Protein AF-A0A1S2WVA9-F1 (afdb_monomer_lite)

Radius of gyration: 32.92 Å; chains: 1; bounding box: 70×54×106 Å

Sequence (710 aa):
MNKSYPYKTSDAKKFLSTLSLVLGVSDQNIIAAYEDPIYYIMKEAALPLDVDPMKYNLKDPLERRTIAEKLNFGLNEEVGYVLPLNFGRTMWISSKWEFRRGHLFLLAGNSPLGFRLPLDSLIVKPHIEIEKSFETDLFASCPNLGDYITPVEQRAKNINSNTTPHNTYSAFVRTAISTEIRDNKLCVFLPPINDTEVFLDLIASIEVTAKMLNIAVIIEGYEPPQDNRTDRIKVTPDPGVIEVNIQPAHSWKELSDNLLGLYEDARQCRLGTEKFAIDGKHTGTGGGNHVTLGAAKPSDSPLLRRPNLLRSLITFWQHHPGLSYLFSGAFIGPTSQAPRVDEGRLENLYELEIAFSQIPDDDSNVPFWLVDRLFRHMLTDITGNTHRSEFCIDKLYSPDSSSGRLGILELRAFDMPPHSEMALLQMLLVRALVSCFWKKPYKHDLVRWGTSLHDKFLLEHYVREDIKEVVQFLNDQGYEFKLEWFDPFFEFRFPLYGMTTIDNMHCEIRAAIEPWHVLGEESSSQGTARYVDSSVERLQLKIQNFNDERYAVACNGVQIPLSKTNVEGEYVSGVRYKAWQPWSALHPTIGVDTPLTFDIIDKWNNRSIGGFNYFVSHPGGRNYETFPVNSYEAESRRINRYWDFNHSQGGIVENDPVVSATGNTIYSNETKRAIVDKKGSSKQFNYHQMPKNKEYPFTLDLRQRWIKNN

pLDDT: mean 85.95, std 14.49, range [23.38, 98.44]

Secondary structure (DSSP, 8-state):
--------HHHHHHHHHHHHHHTTS-GGG-EEEEE-HHHHHHHHHTS-TT--TT---TTS-HHHHHHHHHHHH-TTS--EEEEE-EE-SSSEE------TTSSEEEPSSSS-GGGG--GGGS-SS-SEEP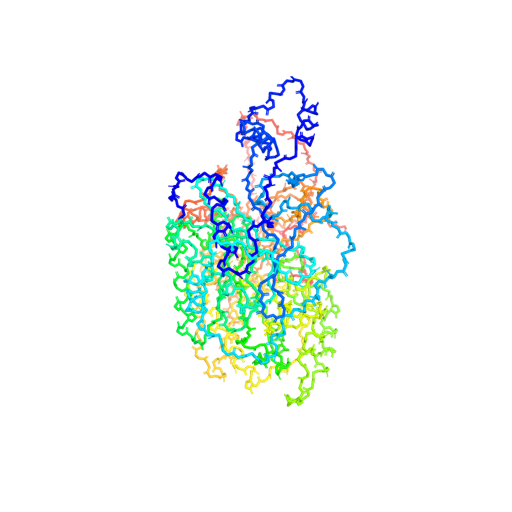PPPPPP-TTS--PPP--SHHHHHHHHHT--SS--S--S--EEP--EEEEEEETTEEEEEEPP---HHHHHHHHHHHHHHHHHHT--EEEEESPPPP-TTS---EEEEETTEEEEEPPP-SSHHHHHHHHHHHHHHHHHTT--SEEE-TTS-EEE-SS--PEEE--SSGGG-HHHH-HHHHHHHHHHHHH-THHHHTT--S--STTSSS--TTTS-TTHHHHHHHHHHTS-S-GGG--THHHHHHHTTTSS-TT--GGGSSEE-TTT--SS-STT----EEE--PPPPSSHHHHHHHHHHHHHHHHHHHHS----PPP--TTHHHHTTTSHHHHHHHHHHHHHHHHHTT----GGGGHHHHHHHS-EEEEEEETTEEEEEEE-----PBPSS---TT-S---B--SEEEEEEEEES--TTTEEEEETTEEP--EE-SSTT-EEEEEEEE----SSSSSTTSPP--SEEEEEEETTTTEEEEEEEE-SS-TT-----S--SSHHHHHHHHHTTEES--PPPSEEEE-----------------------------EEEEB-PPPPSS-TTEEEGGGGGSPP-

Foldseek 3Di:
DPDFAQDDQVVLLVLVCLLCLLQVAFSVQKAFEFADPVVLVVVVVPDDPPDDQLDDDPPDDQLSVQSNVNVVVPRPDGQWMKWQWDQAPDGIDTDHWAAPVRHFHFADDDDDRQVRGPLVRTDPDFPAEGDDDAADQLQDDDDADDDLQVVSVVSSVVRDPDGPPDPVDRYHGSWIWIWGQDNNAIEIADTDDRDQNVVVNSVSSSVVSCVVSVHDYDYHHDDHHDYLNDFDWDWDDDVQDIDIDGGDDPDLVRVLVVLVVVQVVCVVVVHFQWFADLLLAIFGSPPFDKDKAADSGLVRGPCLLAVLLVVLVLQLCLQQVLLLQLFATQAEALPGQAYRLCREDPCLLVLLVVLVVPGDPDSPDGHSCSSCVSCQQSQDGNVSHLSRHQFRCQQQCDPPGSNSNRNMTIRGSGGRDRDSLLVSVNVVLVVLSSVLCSVPRNDDRGDSCALVSVQQSQALVSSLVSVVVSCVVSVVSPHNDDSVSSVSSSCSSWNWLDWDAFPNKIKTKTFTHDHWDFDPDDPDPPDPDTDTAPQKGKMKIKIAQADPVFKFKDKLQETFLWDDDPDPRITMFMEMFGQQADCDHPCNPQHGSPFIWMFIAGPVQQWTRATWTFHSAQPVPDRRPDGDPDSVSSVVSSNSRIGRDDHQGAGEDEDQQPPDCDDDDDDDDDDDDDDDPPDDDRRYRYHYYDDQDPSNNRYDYPSCSPDDDD

Structure (mmCIF, N/CA/C/O backbone):
data_AF-A0A1S2WVA9-F1
#
_entry.id   AF-A0A1S2WVA9-F1
#
loop_
_atom_site.group_PDB
_atom_site.id
_atom_site.type_symbol
_atom_site.label_atom_id
_atom_site.label_alt_id
_atom_site.label_comp_id
_atom_site.label_asym_id
_atom_site.label_entity_id
_atom_site.label_seq_id
_atom_site.pdbx_PDB_ins_code
_atom_site.Cartn_x
_atom_site.Cartn_y
_atom_site.Cartn_z
_atom_site.occupancy
_atom_site.B_iso_or_equiv
_atom_site.auth_seq_id
_atom_site.auth_comp_id
_atom_site.auth_asym_id
_atom_site.auth_atom_id
_atom_site.pdbx_PDB_model_num
ATOM 1 N N . MET A 1 1 ? 26.182 -11.969 -7.844 1.00 56.25 1 MET A N 1
ATOM 2 C CA . MET A 1 1 ? 26.648 -10.585 -8.106 1.00 56.25 1 MET A CA 1
ATOM 3 C C . MET A 1 1 ? 28.023 -10.225 -7.518 1.00 56.25 1 MET A C 1
ATOM 5 O O . MET A 1 1 ? 28.608 -9.266 -8.007 1.00 56.25 1 MET A O 1
ATOM 9 N N . ASN A 1 2 ? 28.582 -10.957 -6.539 1.00 70.56 2 ASN A N 1
ATOM 10 C CA . ASN A 1 2 ? 29.821 -10.547 -5.836 1.00 70.56 2 ASN A CA 1
ATOM 11 C C . ASN A 1 2 ? 31.145 -10.925 -6.530 1.00 70.56 2 ASN A C 1
ATOM 13 O O . ASN A 1 2 ? 32.212 -10.607 -6.017 1.00 70.56 2 ASN A O 1
ATOM 17 N N . LYS A 1 3 ? 31.101 -11.622 -7.672 1.00 81.81 3 LYS A N 1
ATOM 18 C CA . LYS A 1 3 ? 32.307 -11.951 -8.442 1.00 81.81 3 LYS A CA 1
ATOM 19 C C . LYS A 1 3 ? 32.759 -10.723 -9.233 1.00 81.81 3 LYS A C 1
ATOM 21 O O . LYS A 1 3 ? 31.929 -10.068 -9.862 1.00 81.81 3 LYS A O 1
ATOM 26 N N . SER A 1 4 ? 34.054 -10.436 -9.199 1.00 83.44 4 SER A N 1
ATOM 27 C CA . SER A 1 4 ? 34.711 -9.413 -10.012 1.00 83.44 4 SER A CA 1
ATOM 28 C C . SER A 1 4 ? 35.529 -10.072 -11.115 1.00 83.44 4 SER A C 1
ATOM 30 O O . SER A 1 4 ? 36.128 -11.128 -10.893 1.00 83.44 4 SER A O 1
ATOM 32 N N . TYR A 1 5 ? 35.604 -9.425 -12.269 1.00 88.19 5 TYR A N 1
ATOM 33 C CA . TYR A 1 5 ? 36.347 -9.902 -13.426 1.00 88.19 5 TYR A CA 1
ATOM 34 C C . TYR A 1 5 ? 37.341 -8.824 -13.867 1.00 88.19 5 TYR A C 1
ATOM 36 O O . TYR A 1 5 ? 36.978 -7.654 -13.902 1.00 88.19 5 TYR A O 1
ATOM 44 N N . PRO A 1 6 ? 38.588 -9.160 -14.226 1.00 88.62 6 PRO A N 1
ATOM 45 C CA . PRO A 1 6 ? 39.588 -8.174 -14.642 1.00 88.62 6 PRO A CA 1
ATOM 46 C C . PRO A 1 6 ? 39.342 -7.678 -16.083 1.00 88.62 6 PRO A C 1
ATOM 48 O O . PRO A 1 6 ? 40.252 -7.687 -16.910 1.00 88.62 6 PRO A O 1
ATOM 51 N N . TYR A 1 7 ? 38.101 -7.303 -16.400 1.00 92.38 7 TYR A N 1
ATOM 52 C CA . TYR A 1 7 ? 37.699 -6.773 -17.697 1.00 92.38 7 TYR A CA 1
ATOM 53 C C . TYR A 1 7 ? 38.179 -5.334 -17.866 1.00 92.38 7 TYR A C 1
ATOM 55 O O . TYR A 1 7 ? 38.214 -4.555 -16.913 1.00 92.38 7 TYR A O 1
ATOM 63 N N . LYS A 1 8 ? 38.532 -4.981 -19.098 1.00 91.06 8 LYS A N 1
ATOM 64 C CA . LYS A 1 8 ? 38.955 -3.635 -19.497 1.00 91.06 8 LYS A CA 1
ATOM 65 C C . LYS A 1 8 ? 37.944 -3.023 -20.455 1.00 91.06 8 LYS A C 1
ATOM 67 O O . LYS A 1 8 ? 37.158 -3.733 -21.079 1.00 91.06 8 LYS A O 1
ATOM 72 N N . THR A 1 9 ? 38.022 -1.710 -20.655 1.00 90.38 9 THR A N 1
ATOM 73 C CA . THR A 1 9 ? 37.210 -1.000 -21.656 1.00 90.38 9 THR A CA 1
ATOM 74 C C . THR A 1 9 ? 37.319 -1.656 -23.041 1.00 90.38 9 THR A C 1
ATOM 76 O O . THR A 1 9 ? 36.312 -1.852 -23.712 1.00 90.38 9 THR A O 1
ATOM 79 N N . SER A 1 10 ? 38.497 -2.158 -23.428 1.00 92.62 10 SER A N 1
ATOM 80 C CA . SER A 1 10 ? 38.673 -2.920 -24.675 1.00 92.62 10 SER A CA 1
ATOM 81 C C . SER A 1 10 ? 37.777 -4.163 -24.793 1.00 92.62 10 SER A C 1
ATOM 83 O O . SER A 1 10 ? 37.360 -4.507 -25.899 1.00 92.62 10 SER A O 1
ATOM 85 N N . ASP A 1 11 ? 37.463 -4.831 -23.679 1.00 94.38 11 ASP A N 1
ATOM 86 C CA . ASP A 1 11 ? 36.562 -5.988 -23.661 1.00 94.38 11 ASP A CA 1
ATOM 87 C C . ASP A 1 11 ? 35.109 -5.560 -23.881 1.00 94.38 11 ASP A C 1
ATOM 89 O O . ASP A 1 11 ? 34.382 -6.240 -24.603 1.00 94.38 11 ASP A O 1
ATOM 93 N N . ALA A 1 12 ? 34.707 -4.399 -23.347 1.00 94.94 12 ALA A N 1
ATOM 94 C CA . ALA A 1 12 ? 33.401 -3.804 -23.630 1.00 94.94 12 ALA A CA 1
ATOM 95 C C . ALA A 1 12 ? 33.249 -3.488 -25.127 1.00 94.94 12 ALA A C 1
ATOM 97 O O . ALA A 1 12 ? 32.244 -3.861 -25.734 1.00 94.94 12 ALA A O 1
ATOM 98 N N . LYS A 1 13 ? 34.289 -2.915 -25.756 1.00 95.38 13 LYS A N 1
ATOM 99 C CA . LYS A 1 13 ? 34.322 -2.698 -27.213 1.00 95.38 13 LYS A CA 1
ATOM 100 C C . LYS A 1 13 ? 34.151 -4.005 -27.972 1.00 95.38 13 LYS A C 1
ATOM 102 O O . LYS A 1 13 ? 33.298 -4.112 -28.843 1.00 95.38 13 LYS A O 1
ATOM 107 N N . LYS A 1 14 ? 34.965 -5.007 -27.625 1.00 95.12 14 LYS A N 1
ATOM 108 C CA . LYS A 1 14 ? 34.967 -6.318 -28.281 1.00 95.12 14 LYS A CA 1
ATOM 109 C C . LYS A 1 14 ? 33.606 -7.001 -28.165 1.00 95.12 14 LYS A C 1
ATOM 111 O O . LYS A 1 14 ? 33.136 -7.587 -29.142 1.00 95.12 14 LYS A O 1
ATOM 116 N N . PHE A 1 15 ? 32.979 -6.911 -26.994 1.00 96.75 15 PHE A N 1
ATOM 117 C CA . PHE A 1 15 ? 31.639 -7.430 -26.763 1.00 96.75 15 PHE A CA 1
ATOM 118 C C . PHE A 1 15 ? 30.621 -6.742 -27.667 1.00 96.75 15 PHE A C 1
ATOM 120 O O . PHE A 1 15 ? 29.917 -7.423 -28.410 1.00 96.75 15 PHE A O 1
ATOM 127 N N . LEU A 1 16 ? 30.591 -5.408 -27.670 1.00 96.12 16 LEU A N 1
ATOM 128 C CA . LEU A 1 16 ? 29.625 -4.648 -28.456 1.00 96.12 16 LEU A CA 1
ATOM 129 C C . LEU A 1 16 ? 29.828 -4.821 -29.971 1.00 96.12 16 LEU A C 1
ATOM 131 O O . LEU A 1 16 ? 28.850 -4.960 -30.701 1.00 96.12 16 LEU A O 1
ATOM 135 N N . SER A 1 17 ? 31.076 -4.899 -30.442 1.00 94.62 17 SER A N 1
ATOM 136 C CA . SER A 1 17 ? 31.397 -5.229 -31.837 1.00 94.62 17 SER A CA 1
ATOM 137 C C . SER A 1 17 ? 30.894 -6.619 -32.213 1.00 94.62 17 SER A C 1
ATOM 139 O O . SER A 1 17 ? 30.206 -6.768 -33.218 1.00 94.62 17 SER A O 1
ATOM 141 N N . THR A 1 18 ? 31.146 -7.634 -31.384 1.00 94.50 18 THR A N 1
ATOM 142 C CA . THR A 1 18 ? 30.660 -8.998 -31.657 1.00 94.50 18 THR A CA 1
ATOM 143 C C . THR A 1 18 ? 29.130 -9.047 -31.660 1.00 94.50 18 THR A C 1
ATOM 145 O O . THR A 1 18 ? 28.541 -9.616 -32.576 1.00 94.50 18 THR A O 1
ATOM 148 N N . LEU A 1 19 ? 28.484 -8.381 -30.696 1.00 95.56 19 LEU A N 1
ATOM 149 C CA . LEU A 1 19 ? 27.027 -8.279 -30.619 1.00 95.56 19 LEU A CA 1
ATOM 150 C C . LEU A 1 19 ? 26.440 -7.597 -31.861 1.00 95.56 19 LEU A C 1
ATOM 152 O O . LEU A 1 19 ? 25.451 -8.075 -32.407 1.00 95.56 19 LEU A O 1
ATOM 156 N N . SER A 1 20 ? 27.060 -6.516 -32.345 1.00 93.56 20 SER A N 1
ATOM 157 C CA . SER A 1 20 ? 26.597 -5.811 -33.547 1.00 93.56 20 SER A CA 1
ATOM 158 C C . SER A 1 20 ? 26.563 -6.731 -34.774 1.00 93.56 20 SER A C 1
ATOM 160 O O . SER A 1 20 ? 25.569 -6.756 -35.500 1.00 93.56 20 SER A O 1
ATOM 162 N N . LEU A 1 21 ? 27.577 -7.590 -34.926 1.00 91.25 21 LEU A N 1
ATOM 163 C CA . LEU A 1 21 ? 27.642 -8.572 -36.004 1.00 91.25 21 LEU A CA 1
ATOM 164 C C . LEU A 1 21 ? 26.600 -9.693 -35.834 1.00 91.25 21 LEU A C 1
ATOM 166 O O . LEU A 1 21 ? 25.979 -10.087 -36.819 1.00 91.25 21 LEU A O 1
ATOM 170 N N . VAL A 1 22 ? 26.351 -10.167 -34.605 1.00 91.81 22 VAL A N 1
ATOM 171 C CA . VAL A 1 22 ? 25.280 -11.147 -34.296 1.00 91.81 22 VAL A CA 1
ATOM 172 C C . VAL A 1 22 ? 23.889 -10.588 -34.633 1.00 91.81 22 VAL A C 1
ATOM 174 O O . VAL A 1 22 ? 23.025 -11.312 -35.140 1.00 91.81 22 VAL A O 1
ATOM 177 N N . LEU A 1 23 ? 23.673 -9.296 -34.371 1.00 91.44 23 LEU A N 1
ATOM 178 C CA . LEU A 1 23 ? 22.440 -8.570 -34.697 1.00 91.44 23 LEU A CA 1
ATOM 179 C C . LEU A 1 23 ? 22.315 -8.260 -36.201 1.00 91.44 23 LEU A C 1
ATOM 181 O O . LEU A 1 23 ? 21.240 -7.875 -36.657 1.00 91.44 23 LEU A O 1
ATOM 185 N N . GLY A 1 24 ? 23.388 -8.437 -36.980 1.00 88.25 24 GLY A N 1
ATOM 186 C CA . GLY A 1 24 ? 23.424 -8.152 -38.415 1.00 88.25 24 GLY A CA 1
ATOM 187 C C . GLY A 1 24 ? 23.597 -6.669 -38.761 1.00 88.25 24 GLY A C 1
ATOM 188 O O . GLY A 1 24 ? 23.312 -6.274 -39.892 1.00 88.25 24 GLY A O 1
ATOM 189 N N . VAL A 1 25 ? 24.059 -5.843 -37.817 1.00 89.44 25 VAL A N 1
ATOM 190 C CA . VAL A 1 25 ? 24.327 -4.410 -38.018 1.00 89.44 25 VAL A CA 1
ATOM 191 C C . VAL A 1 25 ? 25.833 -4.125 -38.066 1.00 89.44 25 VAL A C 1
ATOM 193 O O . VAL A 1 25 ? 26.654 -4.927 -37.632 1.00 89.44 25 VAL A O 1
ATOM 196 N N . SER A 1 26 ? 26.213 -2.974 -38.624 1.00 87.50 26 SER A N 1
ATOM 197 C CA . SER A 1 26 ? 27.625 -2.604 -38.772 1.00 87.50 26 SER A CA 1
ATOM 198 C C . SER A 1 26 ? 28.251 -2.182 -37.438 1.00 87.50 26 SER A C 1
ATOM 200 O O . SER A 1 26 ? 27.736 -1.282 -36.769 1.00 87.50 26 SER A O 1
ATOM 202 N N . ASP A 1 27 ? 29.406 -2.762 -37.099 1.00 88.31 27 ASP A N 1
ATOM 203 C CA . ASP A 1 27 ? 30.211 -2.368 -35.933 1.00 88.31 27 ASP A CA 1
ATOM 204 C C . ASP A 1 27 ? 30.837 -0.961 -36.077 1.00 88.31 27 ASP A C 1
ATOM 206 O O . ASP A 1 27 ? 31.265 -0.363 -35.090 1.00 88.31 27 ASP A O 1
ATOM 210 N N . GLN A 1 28 ? 30.827 -0.388 -37.290 1.00 88.88 28 GLN A N 1
ATOM 211 C CA . GLN A 1 28 ? 31.364 0.948 -37.577 1.00 88.88 28 GLN A CA 1
ATOM 212 C C . GLN A 1 28 ? 30.517 2.065 -36.959 1.00 88.88 28 GLN A C 1
ATOM 214 O O . GLN A 1 28 ? 30.984 3.196 -36.823 1.00 88.88 28 GLN A O 1
ATOM 219 N N . ASN A 1 29 ? 29.272 1.757 -36.587 1.00 90.31 29 ASN A N 1
ATOM 220 C CA . ASN A 1 29 ? 28.380 2.690 -35.908 1.00 90.31 29 ASN A CA 1
ATOM 221 C C . ASN A 1 29 ? 28.632 2.755 -34.393 1.00 90.31 29 ASN A C 1
ATOM 223 O O . ASN A 1 29 ? 27.939 3.503 -33.705 1.00 90.31 29 ASN A O 1
ATOM 227 N N . ILE A 1 30 ? 29.589 1.983 -33.863 1.00 94.00 30 ILE A N 1
ATOM 228 C CA . ILE A 1 30 ? 29.965 2.032 -32.449 1.00 94.00 30 ILE A CA 1
ATOM 229 C C . ILE A 1 30 ? 30.743 3.317 -32.163 1.00 94.00 30 ILE A C 1
ATOM 231 O O . ILE A 1 30 ? 31.719 3.644 -32.838 1.00 94.00 30 ILE A O 1
ATOM 235 N N . ILE A 1 31 ? 30.334 4.024 -31.114 1.00 94.62 31 ILE A N 1
ATOM 236 C CA . ILE A 1 31 ? 30.896 5.312 -30.711 1.00 94.62 31 ILE A CA 1
ATOM 237 C C . ILE A 1 31 ? 31.452 5.184 -29.296 1.00 94.62 31 ILE A C 1
ATOM 239 O O . ILE A 1 31 ? 30.782 4.664 -28.404 1.00 94.62 31 ILE A O 1
ATOM 243 N N . ALA A 1 32 ? 32.678 5.662 -29.087 1.00 95.31 32 ALA A N 1
ATOM 244 C CA . ALA A 1 32 ? 33.269 5.769 -27.758 1.00 95.31 32 ALA A CA 1
ATOM 245 C C . ALA A 1 32 ? 32.654 6.952 -26.993 1.00 95.31 32 ALA A C 1
ATOM 247 O O . ALA A 1 32 ? 32.511 8.047 -27.546 1.00 95.31 32 ALA A O 1
ATOM 248 N N . ALA A 1 33 ? 32.291 6.720 -25.732 1.00 94.69 33 ALA A N 1
ATOM 249 C CA . ALA A 1 33 ? 31.730 7.724 -24.836 1.00 94.69 33 ALA A CA 1
ATOM 250 C C . ALA A 1 33 ? 32.782 8.221 -23.836 1.00 94.69 33 ALA A C 1
ATOM 252 O O . ALA A 1 33 ? 33.531 7.424 -23.266 1.00 94.69 33 ALA A O 1
ATOM 253 N N . TYR A 1 34 ? 32.779 9.529 -23.585 1.00 92.81 34 TYR A N 1
ATOM 254 C CA . TYR A 1 34 ? 33.714 10.209 -22.689 1.00 92.81 34 TYR A CA 1
ATOM 255 C C . TYR A 1 34 ? 32.957 11.046 -21.656 1.00 92.81 34 TYR A C 1
ATOM 257 O O . TYR A 1 34 ? 31.847 11.517 -21.916 1.00 92.81 34 TYR A O 1
ATOM 265 N N . GLU A 1 35 ? 33.563 11.273 -20.494 1.00 91.31 35 GLU A N 1
ATOM 266 C CA . GLU A 1 35 ? 33.088 12.310 -19.572 1.00 91.31 35 GLU A CA 1
ATOM 267 C C . GLU A 1 35 ? 33.342 13.705 -20.171 1.00 91.31 35 GLU A C 1
ATOM 269 O O . GLU A 1 35 ? 34.315 13.894 -20.897 1.00 91.31 35 GLU A O 1
ATOM 274 N N . ASP A 1 36 ? 32.483 14.695 -19.897 1.00 90.06 36 ASP A N 1
ATOM 275 C CA . ASP A 1 36 ? 32.662 16.046 -20.450 1.00 90.06 36 ASP A CA 1
ATOM 276 C C . ASP A 1 36 ? 33.731 16.849 -19.680 1.00 90.06 36 ASP A C 1
ATOM 278 O O . ASP A 1 36 ? 33.457 17.320 -18.569 1.00 90.06 36 ASP A O 1
ATOM 282 N N . PRO A 1 37 ? 34.927 17.097 -20.255 1.00 85.81 37 PRO A N 1
ATOM 283 C CA . PRO A 1 37 ? 35.993 17.785 -19.540 1.00 85.81 37 PRO A CA 1
ATOM 284 C C . PRO A 1 37 ? 35.633 19.223 -19.161 1.00 85.81 37 PRO A C 1
ATOM 286 O O . PRO A 1 37 ? 36.038 19.696 -18.103 1.00 85.81 37 PRO A O 1
ATOM 289 N N . ILE A 1 38 ? 34.839 19.918 -19.982 1.00 85.75 38 ILE A N 1
ATOM 290 C CA . ILE A 1 38 ? 34.483 21.324 -19.738 1.00 85.75 38 ILE A CA 1
ATOM 291 C C . ILE A 1 38 ? 33.602 21.432 -18.493 1.00 85.75 38 ILE A C 1
ATOM 293 O O . ILE A 1 38 ? 33.834 22.293 -17.645 1.00 85.75 38 ILE A O 1
ATOM 297 N N . TYR A 1 39 ? 32.624 20.533 -18.360 1.00 86.56 39 TYR A N 1
ATOM 298 C CA . TYR A 1 39 ? 31.732 20.499 -17.205 1.00 86.56 39 TYR A CA 1
ATOM 299 C C . TYR A 1 39 ? 32.512 20.295 -15.901 1.00 86.56 39 TYR A C 1
ATOM 301 O O . TYR A 1 39 ? 32.333 21.054 -14.945 1.00 86.56 39 TYR A O 1
ATOM 309 N N . TYR A 1 40 ? 33.400 19.298 -15.870 1.00 84.19 40 TYR A N 1
ATOM 310 C CA . TYR A 1 40 ? 34.158 18.973 -14.663 1.00 84.19 40 TYR A CA 1
ATOM 311 C C . TYR A 1 40 ? 35.188 20.054 -14.309 1.00 84.19 40 TYR A C 1
ATOM 313 O O . TYR A 1 40 ? 35.297 20.385 -13.132 1.00 84.19 40 TYR A O 1
ATOM 321 N N . ILE A 1 41 ? 35.840 20.691 -15.291 1.00 84.25 41 ILE A N 1
ATOM 322 C CA . ILE A 1 41 ? 36.731 21.844 -15.055 1.00 84.25 41 ILE A CA 1
ATOM 323 C C . ILE A 1 41 ? 35.957 23.031 -14.462 1.00 84.25 41 ILE A C 1
ATOM 325 O O . ILE A 1 41 ? 36.412 23.661 -13.509 1.00 84.25 41 ILE A O 1
ATOM 329 N N . MET A 1 42 ? 34.768 23.342 -14.990 1.00 85.38 42 MET A N 1
ATOM 330 C CA . MET A 1 42 ? 33.933 24.421 -14.445 1.00 85.38 42 MET A CA 1
ATOM 331 C C . MET A 1 42 ? 33.474 24.122 -13.013 1.00 85.38 42 MET A C 1
ATOM 333 O O . MET A 1 42 ? 33.426 25.028 -12.182 1.00 85.38 42 MET A O 1
ATOM 337 N N . LYS A 1 43 ? 33.141 22.861 -12.717 1.00 84.75 43 LYS A N 1
ATOM 338 C CA . LYS A 1 43 ? 32.752 22.426 -11.370 1.00 84.75 43 LYS A CA 1
ATOM 339 C C . LYS A 1 43 ? 33.919 22.461 -10.393 1.00 84.75 43 LYS A C 1
ATOM 341 O O . LYS A 1 43 ? 33.725 22.918 -9.274 1.00 84.75 43 LYS A O 1
ATOM 346 N N . GLU A 1 44 ? 35.104 22.037 -10.818 1.00 82.06 44 GLU A N 1
ATOM 347 C CA . GLU A 1 44 ? 36.339 22.146 -10.042 1.00 82.06 44 GLU A CA 1
ATOM 348 C C . GLU A 1 44 ? 36.652 23.607 -9.695 1.00 82.06 44 GLU A C 1
ATOM 350 O O . GLU A 1 44 ? 36.869 23.924 -8.530 1.00 82.06 44 GLU A O 1
ATOM 355 N N . ALA A 1 45 ? 36.579 24.516 -10.672 1.00 83.62 45 ALA A N 1
ATOM 356 C CA . ALA A 1 45 ? 36.829 25.944 -10.460 1.00 83.62 45 ALA A CA 1
ATOM 357 C C . ALA A 1 45 ? 35.805 26.627 -9.533 1.00 83.62 45 ALA A C 1
ATOM 359 O O . ALA A 1 45 ? 36.096 27.675 -8.959 1.00 83.62 45 ALA A O 1
ATOM 360 N N . ALA A 1 46 ? 34.605 26.056 -9.399 1.00 86.25 46 ALA A N 1
ATOM 361 C CA . ALA A 1 46 ? 33.569 26.542 -8.493 1.00 86.25 46 ALA A CA 1
ATOM 362 C C . ALA A 1 46 ? 33.727 26.021 -7.051 1.00 86.25 46 ALA A C 1
ATOM 364 O O . ALA A 1 46 ? 32.969 26.444 -6.174 1.00 86.25 46 ALA A O 1
ATOM 365 N N . LEU A 1 47 ? 34.667 25.100 -6.792 1.00 83.44 47 LEU A N 1
ATOM 366 C CA . LEU A 1 47 ? 34.921 24.601 -5.442 1.00 83.44 47 LEU A CA 1
ATOM 367 C C . LEU A 1 47 ? 35.587 25.683 -4.569 1.00 83.44 47 LEU A C 1
ATOM 369 O O . LEU A 1 47 ? 36.380 26.485 -5.068 1.00 83.44 47 LEU A O 1
ATOM 373 N N . PRO A 1 48 ? 35.290 25.717 -3.256 1.00 85.25 48 PRO A N 1
ATOM 374 C CA . PRO A 1 48 ? 35.989 26.589 -2.317 1.00 85.25 48 PRO A CA 1
ATOM 375 C C . PRO A 1 48 ? 37.507 26.351 -2.310 1.00 85.25 48 PRO A C 1
ATOM 377 O O . PRO A 1 48 ? 37.970 25.230 -2.506 1.00 85.25 48 PRO A O 1
ATOM 380 N N . LEU A 1 49 ? 38.286 27.402 -2.033 1.00 82.56 49 LEU A N 1
ATOM 381 C CA . LEU A 1 49 ? 39.759 27.362 -2.059 1.00 82.56 49 LEU A CA 1
ATOM 382 C C . LEU A 1 49 ? 40.377 26.350 -1.079 1.00 82.56 49 LEU A C 1
ATOM 384 O O . LEU A 1 49 ? 41.504 25.906 -1.281 1.00 82.56 49 LEU A O 1
ATOM 388 N N . ASP A 1 50 ? 39.666 26.010 -0.007 1.00 84.00 50 ASP A N 1
ATOM 389 C CA . ASP A 1 50 ? 40.074 25.065 1.035 1.00 84.00 50 ASP A CA 1
ATOM 390 C C . ASP A 1 50 ? 39.674 23.608 0.735 1.00 84.00 50 ASP A C 1
ATOM 392 O O . ASP A 1 50 ? 39.931 22.712 1.542 1.00 84.00 50 ASP A O 1
ATOM 396 N N . VAL A 1 51 ? 39.077 23.346 -0.432 1.00 79.19 51 VAL A N 1
ATOM 397 C CA . VAL A 1 51 ? 38.562 22.032 -0.824 1.00 79.19 51 VAL A CA 1
ATOM 398 C C . VAL A 1 51 ? 39.408 21.440 -1.956 1.00 79.19 51 VAL A C 1
ATOM 400 O O . VAL A 1 51 ? 39.372 21.911 -3.084 1.00 79.19 51 VAL A O 1
ATOM 403 N N . ASP A 1 52 ? 40.129 20.351 -1.666 1.00 78.12 52 ASP A N 1
ATOM 404 C CA . ASP A 1 52 ? 40.936 19.600 -2.645 1.00 78.12 52 ASP A CA 1
ATOM 405 C C . ASP A 1 52 ? 40.034 18.789 -3.601 1.00 78.12 52 ASP A C 1
ATOM 407 O O . ASP A 1 52 ? 39.440 17.801 -3.154 1.00 78.12 52 ASP A O 1
ATOM 411 N N . PRO A 1 53 ? 39.925 19.139 -4.899 1.00 76.38 53 PRO A N 1
ATOM 412 C CA . PRO A 1 53 ? 38.976 18.531 -5.839 1.00 76.38 53 PRO A CA 1
ATOM 413 C C . PRO A 1 53 ? 39.093 17.009 -5.967 1.00 76.38 53 PRO A C 1
ATOM 415 O O . PRO A 1 53 ? 38.073 16.340 -6.148 1.00 76.38 53 PRO A O 1
ATOM 418 N N . MET A 1 54 ? 40.300 16.462 -5.788 1.00 75.25 54 MET A N 1
ATOM 419 C CA . MET A 1 54 ? 40.618 15.038 -5.952 1.00 75.25 54 MET A CA 1
ATOM 420 C C . MET A 1 54 ? 40.309 14.192 -4.713 1.00 75.25 54 MET A C 1
ATOM 422 O O . MET A 1 54 ? 40.292 12.962 -4.786 1.00 75.25 54 MET A O 1
ATOM 426 N N . LYS A 1 55 ? 40.069 14.823 -3.559 1.00 77.25 55 LYS A N 1
ATOM 427 C CA . LYS A 1 55 ? 39.763 14.121 -2.308 1.00 77.25 55 LYS A CA 1
ATOM 428 C C . LYS A 1 55 ? 38.283 14.196 -1.982 1.00 77.25 55 LYS A C 1
ATOM 430 O O . LYS A 1 55 ? 37.646 15.237 -2.123 1.00 77.25 55 LYS A O 1
ATOM 435 N N . TYR A 1 56 ? 37.767 13.080 -1.481 1.00 77.12 56 TYR A N 1
ATOM 436 C CA . TYR A 1 56 ? 36.428 12.976 -0.926 1.00 77.12 56 TYR A CA 1
ATOM 437 C C . TYR A 1 56 ? 36.415 12.016 0.264 1.00 77.12 56 TYR A C 1
ATOM 439 O O . TYR A 1 56 ? 37.291 11.160 0.413 1.00 77.12 56 TYR A O 1
ATOM 447 N N . ASN A 1 57 ? 35.410 12.154 1.118 1.00 74.88 57 ASN A N 1
ATOM 448 C CA . ASN A 1 57 ? 35.099 11.235 2.202 1.00 74.88 57 ASN A CA 1
ATOM 449 C C . ASN A 1 57 ? 33.674 10.665 2.028 1.00 74.88 57 ASN A C 1
ATOM 451 O O . ASN A 1 57 ? 32.879 11.136 1.217 1.00 74.88 57 ASN A O 1
ATOM 455 N N . LEU A 1 58 ? 33.326 9.643 2.816 1.00 66.25 58 LEU A N 1
ATOM 456 C CA . LEU A 1 58 ? 32.006 8.995 2.747 1.00 66.25 58 LEU A CA 1
ATOM 457 C C . LEU A 1 58 ? 30.833 9.882 3.208 1.00 66.25 58 LEU A C 1
ATOM 459 O O . LEU A 1 58 ? 29.695 9.627 2.820 1.00 66.25 58 LEU A O 1
ATOM 463 N N . LYS A 1 59 ? 31.095 10.896 4.040 1.00 74.38 59 LYS A N 1
ATOM 464 C CA . LYS A 1 59 ? 30.111 11.874 4.532 1.00 74.38 59 LYS A CA 1
ATOM 465 C C . LYS A 1 59 ? 29.838 12.997 3.528 1.00 74.38 59 LYS A C 1
ATOM 467 O O . LYS A 1 59 ? 28.859 13.718 3.701 1.00 74.38 59 LYS A O 1
ATOM 472 N N . ASP A 1 60 ? 30.669 13.147 2.499 1.00 74.94 60 ASP A N 1
ATOM 473 C CA . ASP A 1 60 ? 30.498 14.202 1.510 1.00 74.94 60 ASP A CA 1
ATOM 474 C C . ASP A 1 60 ? 29.229 13.968 0.668 1.00 74.94 60 ASP A C 1
ATOM 476 O O . ASP A 1 60 ? 28.834 12.815 0.415 1.00 74.94 60 ASP A O 1
ATOM 480 N N . PRO A 1 61 ? 28.590 15.049 0.183 1.00 78.69 61 PRO A N 1
ATOM 481 C CA . PRO A 1 61 ? 27.489 14.949 -0.766 1.00 78.69 61 PRO A CA 1
ATOM 482 C C . PRO A 1 61 ? 27.856 14.076 -1.975 1.00 78.69 61 PRO A C 1
ATOM 484 O O . PRO A 1 61 ? 28.998 14.075 -2.433 1.00 78.69 61 PRO A O 1
ATOM 487 N N . LEU A 1 62 ? 26.888 13.337 -2.521 1.00 75.88 62 LEU A N 1
ATOM 488 C CA . LEU A 1 62 ? 27.119 12.399 -3.631 1.00 75.88 62 LEU A CA 1
ATOM 489 C C . LEU A 1 62 ? 27.756 13.073 -4.859 1.00 75.88 62 LEU A C 1
ATOM 491 O O . LEU A 1 62 ? 28.660 12.512 -5.477 1.00 75.88 62 LEU A O 1
ATOM 495 N N . GLU A 1 63 ? 27.329 14.298 -5.174 1.00 74.56 63 GLU A N 1
ATOM 496 C CA . GLU A 1 63 ? 27.897 15.103 -6.262 1.00 74.56 63 GLU A CA 1
ATOM 497 C C . GLU A 1 63 ? 29.398 15.357 -6.045 1.00 74.56 63 GLU A C 1
ATOM 499 O O . GLU A 1 63 ? 30.196 15.210 -6.969 1.00 74.56 63 GLU A O 1
ATOM 504 N N . ARG A 1 64 ? 29.807 15.641 -4.799 1.00 78.44 64 ARG A N 1
ATOM 505 C CA . ARG A 1 64 ? 31.204 15.905 -4.437 1.00 78.44 64 ARG A CA 1
ATOM 506 C C . ARG A 1 64 ? 32.090 14.676 -4.617 1.00 78.44 64 ARG A C 1
ATOM 508 O O . ARG A 1 64 ? 33.207 14.808 -5.119 1.00 78.44 64 ARG A O 1
ATOM 515 N N . ARG A 1 65 ? 31.576 13.503 -4.235 1.00 76.19 65 ARG A N 1
ATOM 516 C CA . ARG A 1 65 ? 32.250 12.211 -4.432 1.00 76.19 65 ARG A CA 1
ATOM 517 C C . ARG A 1 65 ? 32.382 11.879 -5.911 1.00 76.19 65 ARG A C 1
ATOM 519 O O . ARG A 1 65 ? 33.471 11.560 -6.364 1.00 76.19 65 ARG A O 1
ATOM 526 N N . THR A 1 66 ? 31.300 12.067 -6.666 1.00 77.88 66 THR A N 1
ATOM 527 C CA . THR A 1 66 ? 31.270 11.809 -8.112 1.00 77.88 66 THR A CA 1
ATOM 528 C C . THR A 1 66 ? 32.306 12.659 -8.850 1.00 77.88 66 THR A C 1
ATOM 530 O O . THR A 1 66 ? 33.028 12.140 -9.694 1.00 77.88 66 THR A O 1
ATOM 533 N N . ILE A 1 67 ? 32.424 13.953 -8.526 1.00 78.81 67 ILE A N 1
ATOM 534 C CA . ILE A 1 67 ? 33.433 14.836 -9.136 1.00 78.81 67 ILE A CA 1
ATOM 535 C C . ILE A 1 67 ? 34.849 14.330 -8.842 1.00 78.81 67 ILE A C 1
ATOM 537 O O . ILE A 1 67 ? 35.642 14.178 -9.767 1.00 78.81 67 ILE A O 1
ATOM 541 N N . ALA A 1 68 ? 35.153 14.031 -7.576 1.00 74.19 68 ALA A N 1
ATOM 542 C CA . ALA A 1 68 ? 36.481 13.573 -7.178 1.00 74.19 68 ALA A CA 1
ATOM 543 C C . ALA A 1 68 ? 36.856 12.233 -7.832 1.00 74.19 68 ALA A C 1
ATOM 545 O O . ALA A 1 68 ? 37.962 12.087 -8.346 1.00 74.19 68 ALA A O 1
ATOM 546 N N . GLU A 1 69 ? 35.926 11.275 -7.869 1.00 77.19 69 GLU A N 1
ATOM 547 C CA . GLU A 1 69 ? 36.117 9.986 -8.540 1.00 77.19 69 GLU A CA 1
ATOM 548 C C . GLU A 1 69 ? 36.438 10.182 -10.025 1.00 77.19 69 GLU A C 1
ATOM 550 O O . GLU A 1 69 ? 37.448 9.675 -10.512 1.00 77.19 69 GLU A O 1
ATOM 555 N N . LYS A 1 70 ? 35.627 10.966 -10.743 1.00 79.94 70 LYS A N 1
ATOM 556 C CA . LYS A 1 70 ? 35.790 11.176 -12.190 1.00 79.94 70 LYS A CA 1
ATOM 557 C C . LYS A 1 70 ? 37.078 11.924 -12.542 1.00 79.94 70 LYS A C 1
ATOM 559 O O . LYS A 1 70 ? 37.728 11.563 -13.520 1.00 79.94 70 LYS A O 1
ATOM 564 N N . LEU A 1 71 ? 37.483 12.906 -11.736 1.00 77.44 71 LEU A N 1
ATOM 565 C CA . LEU A 1 71 ? 38.759 13.603 -11.921 1.00 77.44 71 LEU A CA 1
ATOM 566 C C . LEU A 1 71 ? 39.966 12.674 -11.692 1.00 77.44 71 LEU A C 1
ATOM 568 O O . LEU A 1 71 ? 40.953 12.778 -12.419 1.00 77.44 71 LEU A O 1
ATOM 572 N N . ASN A 1 72 ? 39.871 11.728 -10.751 1.00 72.44 72 ASN A N 1
ATOM 573 C CA . ASN A 1 72 ? 40.948 10.784 -10.438 1.00 72.44 72 ASN A CA 1
ATOM 574 C C . ASN A 1 72 ? 41.138 9.698 -11.519 1.00 72.44 72 ASN A C 1
ATOM 576 O O . ASN A 1 72 ? 42.260 9.265 -11.769 1.00 72.44 72 ASN A O 1
ATOM 580 N N . PHE A 1 73 ? 40.057 9.270 -12.186 1.00 68.44 73 PHE A N 1
ATOM 581 C CA . PHE A 1 73 ? 40.119 8.307 -13.299 1.00 68.44 73 PHE A CA 1
ATOM 582 C C . PHE A 1 73 ? 40.598 8.923 -14.628 1.00 68.44 73 PHE A C 1
ATOM 584 O O . PHE A 1 73 ? 41.013 8.183 -15.518 1.00 68.44 73 PHE A O 1
ATOM 591 N N . GLY A 1 74 ? 40.597 10.256 -14.746 1.00 72.38 74 GLY A N 1
ATOM 592 C CA . GLY A 1 74 ? 40.993 10.984 -15.951 1.00 72.38 74 GLY A CA 1
ATOM 593 C C . GLY A 1 74 ? 39.839 11.178 -16.944 1.00 72.38 74 GLY A C 1
ATOM 594 O O . GLY A 1 74 ? 39.067 10.270 -17.227 1.00 72.38 74 GLY A O 1
ATOM 595 N N . LEU A 1 75 ? 39.730 12.389 -17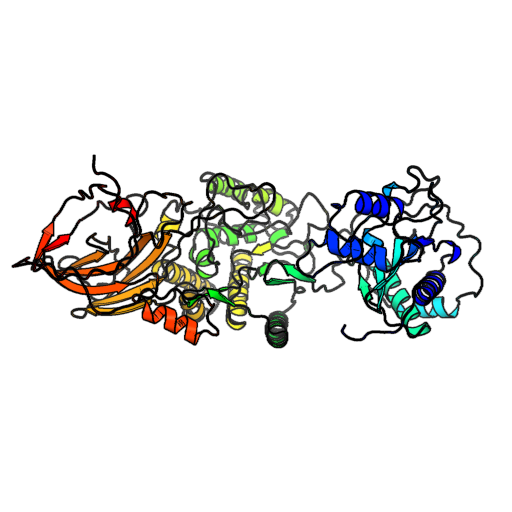.504 1.00 78.88 75 LEU A N 1
ATOM 596 C CA . LEU A 1 75 ? 38.618 12.791 -18.387 1.00 78.88 75 LEU A CA 1
ATOM 597 C C . LEU A 1 75 ? 38.862 12.484 -19.877 1.00 78.88 75 LEU A C 1
ATOM 599 O O . LEU A 1 75 ? 37.992 12.733 -20.705 1.00 78.88 75 LEU A O 1
ATOM 603 N N . ASN A 1 76 ? 40.054 11.986 -20.223 1.00 79.44 76 ASN A N 1
ATOM 604 C CA . ASN A 1 76 ? 40.450 11.665 -21.601 1.00 79.44 76 ASN A CA 1
ATOM 605 C C . ASN A 1 76 ? 40.344 10.162 -21.924 1.00 79.44 76 ASN A C 1
ATOM 607 O O . ASN A 1 76 ? 40.641 9.745 -23.040 1.00 79.44 76 ASN A O 1
ATOM 611 N N . GLU A 1 77 ? 39.951 9.348 -20.945 1.00 85.50 77 GLU A N 1
ATOM 612 C CA . GLU A 1 77 ? 39.791 7.906 -21.109 1.00 85.50 77 GLU A CA 1
ATOM 613 C C . GLU A 1 77 ? 38.372 7.563 -21.576 1.00 85.50 77 GLU A C 1
ATOM 615 O O . GLU A 1 77 ? 37.389 8.222 -21.225 1.00 85.50 77 GLU A O 1
ATOM 620 N N . GLU A 1 78 ? 38.265 6.506 -22.377 1.00 90.38 78 GLU A N 1
ATOM 621 C CA . GLU A 1 78 ? 36.981 5.980 -22.835 1.00 90.38 78 GLU A CA 1
ATOM 622 C C . GLU A 1 78 ? 36.247 5.323 -21.657 1.00 90.38 78 GLU A C 1
ATOM 624 O O . GLU A 1 78 ? 36.746 4.380 -21.038 1.00 90.38 78 GLU A O 1
ATOM 629 N N . VAL A 1 79 ? 35.039 5.801 -21.358 1.00 90.56 79 VAL A N 1
ATOM 630 C CA . VAL A 1 79 ? 34.207 5.264 -20.265 1.00 90.56 79 VAL A CA 1
ATOM 631 C C . VAL A 1 79 ? 33.503 3.980 -20.707 1.00 90.56 79 VAL A C 1
ATOM 633 O O . VAL A 1 79 ? 33.336 3.034 -19.938 1.00 90.56 79 VAL A O 1
ATOM 636 N N . GLY A 1 80 ? 33.096 3.937 -21.973 1.00 94.56 80 GLY A N 1
ATOM 637 C CA . GLY A 1 80 ? 32.371 2.824 -22.562 1.00 94.56 80 GLY A CA 1
ATOM 638 C C . GLY A 1 80 ? 32.032 3.090 -24.022 1.00 94.56 80 GLY A C 1
ATOM 639 O O . GLY A 1 80 ? 32.515 4.050 -24.628 1.00 94.56 80 GLY A O 1
ATOM 640 N N . TYR A 1 81 ? 31.186 2.236 -24.585 1.00 97.12 81 TYR A N 1
ATOM 641 C CA . TYR A 1 81 ? 30.810 2.292 -25.995 1.00 97.12 81 TYR A CA 1
ATOM 642 C C . TYR A 1 81 ? 29.306 2.250 -26.173 1.00 97.12 81 TYR A C 1
ATOM 644 O O . TYR A 1 81 ? 28.586 1.626 -25.394 1.00 97.12 81 TYR A O 1
ATOM 652 N N . VAL A 1 82 ? 28.849 2.905 -27.231 1.00 97.31 82 VAL A N 1
ATOM 653 C CA . VAL A 1 82 ? 27.440 3.073 -27.563 1.00 97.31 82 VAL A CA 1
ATOM 654 C C . VAL A 1 82 ? 27.220 2.635 -28.996 1.00 97.31 82 VAL A C 1
ATOM 656 O O . VAL A 1 82 ? 27.948 3.050 -29.895 1.00 97.31 82 VAL A O 1
ATOM 659 N N . LEU A 1 83 ? 26.204 1.809 -29.208 1.00 96.19 83 LEU A N 1
ATOM 660 C CA . LEU A 1 83 ? 25.732 1.408 -30.523 1.00 96.19 83 LEU A CA 1
ATOM 661 C C . LEU A 1 83 ? 24.291 1.904 -30.671 1.00 96.19 83 LEU A C 1
ATOM 663 O O . LEU A 1 83 ? 23.398 1.372 -30.004 1.00 96.19 83 LEU A O 1
ATOM 667 N N . PRO A 1 84 ? 24.034 2.896 -31.539 1.00 94.56 84 PRO A N 1
ATOM 668 C CA . PRO A 1 84 ? 22.674 3.263 -31.902 1.00 94.56 84 PRO A CA 1
ATOM 669 C C . PRO A 1 84 ? 21.968 2.039 -32.477 1.00 94.56 84 PRO A C 1
ATOM 671 O O . PRO A 1 84 ? 22.439 1.456 -33.457 1.00 94.56 84 PRO A O 1
ATOM 674 N N . LEU A 1 85 ? 20.879 1.621 -31.841 1.00 93.44 85 LEU A N 1
ATOM 675 C CA . LEU A 1 85 ? 20.212 0.358 -32.132 1.00 93.44 85 LEU A CA 1
ATOM 676 C C . LEU A 1 85 ? 18.703 0.508 -31.971 1.00 93.44 85 LEU A C 1
ATOM 678 O O . LEU A 1 85 ? 18.220 1.010 -30.953 1.00 93.44 85 LEU A O 1
ATOM 682 N N . ASN A 1 86 ? 17.970 0.063 -32.986 1.00 91.56 86 ASN A N 1
ATOM 683 C CA . ASN A 1 86 ? 16.521 -0.078 -32.953 1.00 91.56 86 ASN A CA 1
ATOM 684 C C . ASN A 1 86 ? 16.102 -1.245 -33.855 1.00 91.56 86 ASN A C 1
ATOM 686 O O . ASN A 1 86 ? 16.896 -1.725 -34.670 1.00 91.56 86 ASN A O 1
ATOM 690 N N . PHE A 1 87 ? 14.861 -1.691 -33.731 1.00 88.75 87 PHE A N 1
ATOM 691 C CA . PHE A 1 87 ? 14.286 -2.691 -34.613 1.00 88.75 87 PHE A CA 1
ATOM 692 C C . PHE A 1 87 ? 13.492 -1.995 -35.719 1.00 88.75 87 PHE A C 1
ATOM 694 O O . PHE A 1 87 ? 12.613 -1.175 -35.462 1.00 88.75 87 PHE A O 1
ATOM 701 N N . GLY A 1 88 ? 13.862 -2.265 -36.972 1.00 84.81 88 GLY A N 1
ATOM 702 C CA . GLY A 1 88 ? 13.082 -1.853 -38.135 1.00 84.81 88 GLY A CA 1
ATOM 703 C C . GLY A 1 88 ? 11.848 -2.743 -38.300 1.00 84.81 88 GLY A C 1
ATOM 704 O O . GLY A 1 88 ? 11.415 -3.416 -37.376 1.00 84.81 88 GLY A O 1
ATOM 705 N N . ARG A 1 89 ? 11.288 -2.819 -39.511 1.00 80.00 89 ARG A N 1
ATOM 706 C CA . ARG A 1 89 ? 10.093 -3.654 -39.749 1.00 80.00 89 ARG A CA 1
ATOM 707 C C . ARG A 1 89 ? 10.339 -5.157 -39.580 1.00 80.00 89 ARG A C 1
ATOM 709 O O . ARG A 1 89 ? 9.417 -5.885 -39.242 1.00 80.00 89 ARG A O 1
ATOM 716 N N . THR A 1 90 ? 11.551 -5.626 -39.873 1.00 82.94 90 THR A N 1
ATOM 717 C CA . THR A 1 90 ? 11.874 -7.065 -39.893 1.00 82.94 90 THR A CA 1
ATOM 718 C C . THR A 1 90 ? 13.272 -7.398 -39.377 1.00 82.94 90 THR A C 1
ATOM 720 O O . THR A 1 90 ? 13.628 -8.570 -39.315 1.00 82.94 90 THR A O 1
ATOM 723 N N . MET A 1 91 ? 14.105 -6.396 -39.091 1.00 88.00 91 MET A N 1
ATOM 724 C CA . MET A 1 91 ? 15.504 -6.603 -38.718 1.00 88.00 91 MET A CA 1
ATOM 725 C C . MET A 1 91 ? 16.046 -5.441 -37.892 1.00 88.00 91 MET A C 1
ATOM 727 O O . MET A 1 91 ? 15.524 -4.326 -37.956 1.00 88.00 91 MET A O 1
ATOM 731 N N . TRP A 1 92 ? 17.137 -5.694 -37.173 1.00 91.25 92 TRP A N 1
ATOM 732 C CA . TRP A 1 92 ? 17.879 -4.668 -36.454 1.00 91.25 92 TRP A CA 1
ATOM 733 C C . TRP A 1 92 ? 18.477 -3.634 -37.404 1.00 91.25 92 TRP A C 1
ATOM 735 O O . TRP A 1 92 ? 19.022 -3.956 -38.461 1.00 91.25 92 TRP A O 1
ATOM 745 N N . ILE A 1 93 ? 18.391 -2.373 -36.998 1.00 90.44 93 ILE A N 1
ATOM 746 C CA . ILE A 1 93 ? 18.949 -1.232 -37.711 1.00 90.44 93 ILE A CA 1
ATOM 747 C C . ILE A 1 93 ? 19.812 -0.406 -36.767 1.00 90.44 93 ILE A C 1
ATOM 749 O O . ILE A 1 93 ? 19.575 -0.308 -35.564 1.00 90.44 93 ILE A O 1
ATOM 753 N N . SER A 1 94 ? 20.837 0.201 -37.347 1.00 90.38 94 SER A N 1
ATOM 754 C CA . SER A 1 94 ? 21.789 1.054 -36.655 1.00 90.38 94 SER A CA 1
ATOM 755 C C . SER A 1 94 ? 22.149 2.216 -37.569 1.00 90.38 94 SER A C 1
ATOM 757 O O . SER A 1 94 ? 22.174 2.058 -38.791 1.00 90.38 94 SER A O 1
ATOM 759 N N . SER A 1 95 ? 22.447 3.370 -36.980 1.00 88.38 95 SER A N 1
ATOM 760 C CA . SER A 1 95 ? 22.865 4.570 -37.699 1.00 88.38 95 SER A CA 1
ATOM 761 C C . SER A 1 95 ? 24.052 5.217 -37.005 1.00 88.38 95 SER A C 1
ATOM 763 O O . SER A 1 95 ? 24.148 5.172 -35.782 1.00 88.38 95 SER A O 1
ATOM 765 N N . LYS A 1 96 ? 24.910 5.895 -37.760 1.00 87.38 96 LYS A N 1
ATOM 766 C CA . LYS A 1 96 ? 25.997 6.688 -37.190 1.00 87.38 96 LYS A CA 1
ATOM 767 C C . LYS A 1 96 ? 25.445 7.961 -36.537 1.00 87.38 96 LYS A C 1
ATOM 769 O O . LYS A 1 96 ? 24.695 8.700 -37.175 1.00 87.38 96 LYS A O 1
ATOM 774 N N . TRP A 1 97 ? 25.828 8.237 -35.291 1.00 91.75 97 TRP A N 1
ATOM 775 C CA . TRP A 1 97 ? 25.613 9.555 -34.688 1.00 91.75 97 TRP A CA 1
ATOM 776 C C . TRP A 1 97 ? 26.792 10.474 -34.966 1.00 91.75 97 TRP A C 1
ATOM 778 O O . TRP A 1 97 ? 27.951 10.063 -34.917 1.00 91.75 97 TRP A O 1
ATOM 788 N N . GLU A 1 98 ? 26.479 11.737 -35.224 1.00 88.94 98 GLU A N 1
ATOM 789 C CA . GLU A 1 98 ? 27.464 12.786 -35.430 1.00 88.94 98 GLU A CA 1
ATOM 790 C C . GLU A 1 98 ? 27.169 13.932 -34.469 1.00 88.94 98 GLU A C 1
ATOM 792 O O . GLU A 1 98 ? 26.032 14.390 -34.348 1.00 88.94 98 GLU A O 1
ATOM 797 N N . PHE A 1 99 ? 28.207 14.381 -33.771 1.00 89.88 99 PHE A N 1
ATOM 798 C CA . PHE A 1 99 ? 28.116 15.429 -32.764 1.00 89.88 99 PHE A CA 1
ATOM 799 C C . PHE A 1 99 ? 28.899 16.650 -33.218 1.00 89.88 99 PHE A C 1
ATOM 801 O O . PHE A 1 99 ? 29.975 16.535 -33.804 1.00 89.88 99 PHE A O 1
ATOM 808 N N . ARG A 1 100 ? 28.417 17.845 -32.863 1.00 88.44 100 ARG A N 1
ATOM 809 C CA . ARG A 1 100 ? 29.112 19.104 -33.182 1.00 88.44 100 ARG A CA 1
ATOM 810 C C . ARG A 1 100 ? 30.533 19.162 -32.605 1.00 88.44 100 ARG A C 1
ATOM 812 O O . ARG A 1 100 ? 31.406 19.769 -33.211 1.00 88.44 100 ARG A O 1
ATOM 819 N N . ARG A 1 101 ? 30.762 18.532 -31.447 1.00 87.31 101 ARG A N 1
ATOM 820 C CA . ARG A 1 101 ? 32.074 18.442 -30.778 1.00 87.31 101 ARG A CA 1
ATOM 821 C C . ARG A 1 101 ? 32.914 17.238 -31.239 1.00 87.31 101 ARG A C 1
ATOM 823 O O . ARG A 1 101 ? 33.946 16.967 -30.636 1.00 87.31 101 ARG A O 1
ATOM 830 N N . GLY A 1 102 ? 32.470 16.488 -32.250 1.00 87.00 102 GLY A N 1
ATOM 831 C CA . GLY A 1 102 ? 33.152 15.302 -32.784 1.00 87.00 102 GLY A CA 1
ATOM 832 C C . GLY A 1 102 ? 33.022 14.033 -31.930 1.00 87.00 102 GLY A C 1
ATOM 833 O O . GLY A 1 102 ? 32.886 12.951 -32.491 1.00 87.00 102 GLY A O 1
ATOM 834 N N . HIS A 1 103 ? 32.997 14.159 -30.601 1.00 89.56 103 HIS A N 1
ATOM 835 C CA . HIS A 1 103 ? 32.890 13.040 -29.657 1.00 89.56 103 HIS A CA 1
ATOM 836 C C . HIS A 1 103 ? 31.547 13.017 -28.914 1.00 89.56 103 HIS A C 1
ATOM 838 O O . HIS A 1 103 ? 30.877 14.046 -28.774 1.00 89.56 103 HIS A O 1
ATOM 844 N N . LEU A 1 104 ? 31.179 11.834 -28.413 1.00 93.62 104 LEU A N 1
ATOM 845 C CA . LEU A 1 104 ? 30.039 11.622 -27.524 1.00 93.62 104 LEU A CA 1
ATOM 846 C C . LEU A 1 104 ? 30.455 11.935 -26.079 1.00 93.62 104 LEU A C 1
ATOM 848 O O . LEU A 1 104 ? 31.122 11.128 -25.431 1.00 93.62 104 LEU A O 1
ATOM 852 N N . PHE A 1 105 ? 30.053 13.104 -25.584 1.00 93.94 105 PHE A N 1
ATOM 853 C CA . PHE A 1 105 ? 30.256 13.504 -24.191 1.00 93.94 105 PHE A CA 1
ATOM 854 C C . PHE A 1 105 ? 29.005 13.207 -23.364 1.00 93.94 105 PHE A C 1
ATOM 856 O O . PHE A 1 105 ? 27.908 13.630 -23.728 1.00 93.94 105 PHE A O 1
ATOM 863 N N . LEU A 1 106 ? 29.167 12.468 -22.269 1.00 93.25 106 LEU A N 1
ATOM 864 C CA . LEU A 1 106 ? 28.075 12.084 -21.380 1.00 93.25 106 LEU A CA 1
ATOM 865 C C . LEU A 1 106 ? 27.574 13.275 -20.559 1.00 93.25 106 LEU A C 1
ATOM 867 O O . LEU A 1 106 ? 28.333 14.172 -20.189 1.00 93.25 106 LEU A O 1
ATOM 871 N N . LEU A 1 107 ? 26.285 13.242 -20.225 1.00 93.00 107 LEU A N 1
ATOM 872 C CA . LEU A 1 107 ? 25.717 14.101 -19.197 1.00 93.00 107 LEU A CA 1
ATOM 873 C C . LEU A 1 107 ? 26.358 13.775 -17.841 1.00 93.00 107 LEU A C 1
ATOM 875 O O . LEU A 1 107 ? 26.712 12.629 -17.543 1.00 93.00 107 LEU A O 1
ATOM 879 N N . ALA A 1 108 ? 26.506 14.799 -17.008 1.00 87.31 108 ALA A N 1
ATOM 880 C CA . ALA A 1 108 ? 27.129 14.655 -15.704 1.00 87.31 108 ALA A CA 1
ATOM 881 C C . ALA A 1 108 ? 26.310 13.755 -14.769 1.00 87.31 108 ALA A C 1
ATOM 883 O O . ALA A 1 108 ? 25.082 13.830 -14.730 1.00 87.31 108 ALA A O 1
ATOM 884 N N . GLY A 1 109 ? 26.999 12.936 -13.975 1.00 86.25 109 GLY A N 1
ATOM 885 C CA . GLY A 1 109 ? 26.377 12.098 -12.952 1.00 86.25 109 GLY A CA 1
ATOM 886 C C . GLY A 1 109 ? 27.102 10.774 -12.752 1.00 86.25 109 GLY A C 1
ATOM 887 O O . GLY A 1 109 ? 28.136 10.509 -13.362 1.00 86.25 109 GLY A O 1
ATOM 888 N N . ASN A 1 110 ? 26.539 9.938 -11.885 1.00 85.50 110 ASN A N 1
ATOM 889 C CA . ASN A 1 110 ? 27.038 8.597 -11.575 1.00 85.50 110 ASN A CA 1
ATOM 890 C C . ASN A 1 110 ? 26.080 7.475 -12.023 1.00 85.50 110 ASN A C 1
ATOM 892 O O . ASN A 1 110 ? 26.323 6.309 -11.721 1.00 85.50 110 ASN A O 1
ATOM 896 N N . SER A 1 111 ? 24.997 7.811 -12.729 1.00 91.12 111 SER A N 1
ATOM 897 C CA . SER A 1 111 ? 24.090 6.832 -13.332 1.00 91.12 111 SER A CA 1
ATOM 898 C C . SER A 1 111 ? 24.785 6.018 -14.437 1.00 91.12 111 SER A C 1
ATOM 900 O O . SER A 1 111 ? 25.762 6.500 -15.026 1.00 91.12 111 SER A O 1
ATOM 902 N N . PRO A 1 112 ? 24.264 4.821 -14.769 1.00 93.62 112 PRO A N 1
ATOM 903 C CA . PRO A 1 112 ? 24.718 4.043 -15.918 1.00 93.62 112 PRO A CA 1
ATOM 904 C C . PRO A 1 112 ? 24.840 4.860 -17.207 1.00 93.62 112 PRO A C 1
ATOM 906 O O . PRO A 1 112 ? 24.027 5.758 -17.451 1.00 93.62 112 PRO A O 1
ATOM 909 N N . LEU A 1 113 ? 25.821 4.518 -18.050 1.00 94.00 113 LEU A N 1
ATOM 910 C CA . LEU A 1 113 ? 26.134 5.224 -19.304 1.00 94.00 113 LEU A CA 1
ATOM 911 C C . LEU A 1 113 ? 24.888 5.546 -20.144 1.00 94.00 113 LEU A C 1
ATOM 913 O O . LEU A 1 113 ? 24.710 6.689 -20.563 1.00 94.00 113 LEU A O 1
ATOM 917 N N . GLY A 1 114 ? 23.998 4.570 -20.338 1.00 92.81 114 GLY A N 1
ATOM 918 C CA . GLY A 1 114 ? 22.811 4.722 -21.182 1.00 92.81 114 GLY A CA 1
ATOM 919 C C . GLY A 1 114 ? 21.806 5.784 -20.713 1.00 92.81 114 GLY A C 1
ATOM 920 O O . GLY A 1 114 ? 21.138 6.388 -21.550 1.00 92.81 114 GLY A O 1
ATOM 921 N N . PHE A 1 115 ? 21.738 6.096 -19.412 1.00 93.81 115 PHE A N 1
ATOM 922 C CA . PHE A 1 115 ? 20.912 7.203 -18.897 1.00 93.81 115 PHE A CA 1
ATOM 923 C C . PHE A 1 115 ? 21.572 8.578 -19.056 1.00 93.81 115 PHE A C 1
ATOM 925 O O . PHE A 1 115 ? 20.911 9.600 -18.894 1.00 93.81 115 PHE A O 1
ATOM 932 N N . ARG A 1 116 ? 22.869 8.619 -19.371 1.00 94.69 116 ARG A N 1
ATOM 933 C CA . ARG A 1 116 ? 23.661 9.850 -19.498 1.00 94.69 116 ARG A CA 1
ATOM 934 C C . ARG A 1 116 ? 23.925 10.234 -20.956 1.00 94.69 116 ARG A C 1
ATOM 936 O O . ARG A 1 116 ? 24.777 11.077 -21.223 1.00 94.69 116 ARG A O 1
ATOM 943 N N . LEU A 1 117 ? 23.217 9.632 -21.912 1.00 94.69 117 LEU A N 1
ATOM 944 C CA . LEU A 1 117 ? 23.373 9.947 -23.332 1.00 94.69 117 LEU A CA 1
ATOM 945 C C . LEU A 1 117 ? 22.788 11.340 -23.658 1.00 94.69 117 LEU A C 1
ATOM 947 O O . LEU A 1 117 ? 21.634 11.606 -23.321 1.00 94.69 117 LEU A O 1
ATOM 951 N N . PRO A 1 118 ? 23.525 12.225 -24.357 1.00 93.19 118 PRO A N 1
ATOM 952 C CA . PRO A 1 118 ? 23.067 13.562 -24.735 1.00 93.19 118 PRO A CA 1
ATOM 953 C C . PRO A 1 118 ? 22.135 13.512 -25.961 1.00 93.19 118 PRO A C 1
ATOM 955 O O . PRO A 1 118 ? 22.468 14.024 -27.033 1.00 93.19 118 PRO A O 1
ATOM 958 N N . LEU A 1 119 ? 20.965 12.878 -25.829 1.00 91.50 119 LEU A N 1
ATOM 959 C CA . LEU A 1 119 ? 20.040 12.649 -26.951 1.00 91.50 119 LEU A CA 1
ATOM 960 C C . LEU A 1 119 ? 19.557 13.953 -27.617 1.00 91.50 119 LEU A C 1
ATOM 962 O O . LEU A 1 119 ? 19.347 13.974 -28.829 1.00 91.50 119 LEU A O 1
ATOM 966 N N . ASP A 1 120 ? 19.483 15.059 -26.871 1.00 90.31 120 ASP A N 1
ATOM 967 C CA . ASP A 1 120 ? 19.127 16.391 -27.394 1.00 90.31 120 ASP A CA 1
ATOM 968 C C . ASP A 1 120 ? 20.185 16.987 -28.335 1.00 90.31 120 ASP A C 1
ATOM 970 O O . ASP A 1 120 ? 19.904 17.911 -29.099 1.00 90.31 120 ASP A O 1
ATOM 974 N N . SER A 1 121 ? 21.415 16.464 -28.299 1.00 89.12 121 SER A N 1
ATOM 975 C CA . SER A 1 121 ? 22.500 16.883 -29.197 1.00 89.12 121 SER A CA 1
ATOM 976 C C . SER A 1 121 ? 22.475 16.164 -30.548 1.00 89.12 121 SER A C 1
ATOM 978 O O . SER A 1 121 ? 23.294 16.475 -31.416 1.00 89.12 121 SER A O 1
ATOM 980 N N . LEU A 1 122 ? 21.569 15.198 -30.731 1.00 90.94 122 LEU A N 1
ATOM 981 C CA . LEU A 1 122 ? 21.398 14.471 -31.984 1.00 90.94 122 LEU A CA 1
ATOM 982 C C . LEU A 1 122 ? 20.706 15.333 -33.050 1.00 90.94 122 LEU A C 1
ATOM 984 O O . LEU A 1 122 ? 20.087 16.360 -32.771 1.00 90.94 122 LEU A O 1
ATOM 988 N N . ILE A 1 123 ? 20.784 14.890 -34.307 1.00 87.38 123 ILE A N 1
ATOM 989 C CA . ILE A 1 123 ? 20.120 15.560 -35.429 1.00 87.38 123 ILE A CA 1
ATOM 990 C C . ILE A 1 123 ? 18.612 15.652 -35.156 1.00 87.38 123 ILE A C 1
ATOM 992 O O . ILE A 1 123 ? 17.932 14.646 -34.941 1.00 87.38 123 ILE A O 1
ATOM 996 N N . VAL A 1 124 ? 18.073 16.872 -35.193 1.00 84.75 124 VAL A N 1
ATOM 997 C CA . VAL A 1 124 ? 16.653 17.123 -34.901 1.00 84.75 124 VAL A CA 1
ATOM 998 C C . VAL A 1 124 ? 15.757 16.583 -36.018 1.00 84.75 124 VAL A C 1
ATOM 1000 O O . VAL A 1 124 ? 14.784 15.892 -35.735 1.00 84.75 124 VAL A O 1
ATOM 1003 N N . LYS A 1 125 ? 16.102 16.850 -37.284 1.00 84.06 125 LYS A N 1
ATOM 1004 C CA . LYS A 1 125 ? 15.323 16.456 -38.470 1.00 84.06 125 LYS A CA 1
ATOM 1005 C C . LYS A 1 125 ? 16.156 15.557 -39.392 1.00 84.06 125 LYS A C 1
ATOM 1007 O O . LYS A 1 125 ? 16.809 16.078 -40.297 1.00 84.06 125 LYS A O 1
ATOM 1012 N N . PRO A 1 126 ? 16.204 14.239 -39.145 1.00 83.38 126 PRO A N 1
ATOM 1013 C CA . PRO A 1 126 ? 16.888 13.313 -40.037 1.00 83.38 126 PRO A CA 1
ATOM 1014 C C . PRO A 1 126 ? 16.150 13.181 -41.376 1.00 83.38 126 PRO A C 1
ATOM 1016 O O . PRO A 1 126 ? 14.962 13.478 -41.473 1.00 83.38 126 PRO A O 1
ATOM 1019 N N . HIS A 1 127 ? 16.849 12.710 -42.412 1.00 79.56 127 HIS A N 1
ATOM 1020 C CA . HIS A 1 127 ? 16.244 12.487 -43.731 1.00 79.56 127 HIS A CA 1
ATOM 1021 C C . HIS A 1 127 ? 15.146 11.421 -43.705 1.00 79.56 127 HIS A C 1
ATOM 1023 O O . HIS A 1 127 ? 14.132 11.578 -44.381 1.00 79.56 127 HIS A O 1
ATOM 1029 N N . ILE A 1 128 ? 15.351 10.352 -42.930 1.00 82.31 128 ILE A N 1
ATOM 1030 C CA . ILE A 1 128 ? 14.372 9.291 -42.695 1.00 82.31 128 ILE A CA 1
ATOM 1031 C C . ILE A 1 128 ? 14.322 9.035 -41.194 1.00 82.31 128 ILE A C 1
ATOM 1033 O O . ILE A 1 128 ? 15.340 8.743 -40.564 1.00 82.31 128 ILE A O 1
ATOM 1037 N N . GLU A 1 129 ? 13.132 9.172 -40.625 1.00 80.00 129 GLU A N 1
ATOM 1038 C CA . GLU A 1 129 ? 12.853 8.881 -39.223 1.00 80.00 129 GLU A CA 1
ATOM 1039 C C . GLU A 1 129 ? 12.146 7.529 -39.116 1.00 80.00 129 GLU A C 1
ATOM 1041 O O . GLU A 1 129 ? 11.401 7.128 -40.012 1.00 80.00 129 GLU A O 1
ATOM 1046 N N . ILE A 1 130 ? 12.416 6.806 -38.034 1.00 79.69 130 ILE A N 1
ATOM 1047 C CA . ILE A 1 130 ? 11.744 5.539 -37.751 1.00 79.69 130 ILE A CA 1
ATOM 1048 C C . ILE A 1 130 ? 10.309 5.853 -37.324 1.00 79.69 130 ILE A C 1
ATOM 1050 O O . ILE A 1 130 ? 10.081 6.758 -36.519 1.00 79.69 130 ILE A O 1
ATOM 1054 N N . GLU A 1 131 ? 9.345 5.111 -37.868 1.00 72.38 131 GLU A N 1
ATOM 1055 C CA . GLU A 1 131 ? 7.949 5.199 -37.438 1.00 72.38 131 GLU A CA 1
ATOM 1056 C C . GLU A 1 131 ? 7.867 4.919 -35.931 1.00 72.38 131 GLU A C 1
ATOM 1058 O O . GLU A 1 131 ? 8.431 3.945 -35.435 1.00 72.38 131 GLU A O 1
ATOM 1063 N N . LYS A 1 132 ? 7.175 5.787 -35.186 1.00 69.06 132 LYS A N 1
ATOM 1064 C CA . LYS A 1 132 ? 6.925 5.534 -33.766 1.00 69.06 132 LYS A CA 1
ATOM 1065 C C . LYS A 1 132 ? 6.014 4.315 -33.652 1.00 69.06 132 LYS A C 1
ATOM 1067 O O . LYS A 1 132 ? 4.901 4.338 -34.172 1.00 69.06 132 LYS A O 1
ATOM 1072 N N . SER A 1 133 ? 6.481 3.275 -32.971 1.00 69.25 133 SER A N 1
ATOM 1073 C CA . SER A 1 133 ? 5.627 2.164 -32.564 1.00 69.25 133 SER A CA 1
ATOM 1074 C C . SER A 1 133 ? 4.643 2.641 -31.495 1.00 69.25 133 SER A C 1
ATOM 1076 O O . SER A 1 133 ? 4.965 3.513 -30.683 1.00 69.25 133 SER A O 1
ATOM 1078 N N . PHE A 1 134 ? 3.448 2.063 -31.492 1.00 70.12 134 PHE A N 1
ATOM 1079 C CA . PHE A 1 134 ? 2.474 2.266 -30.425 1.00 70.12 134 PHE A CA 1
ATOM 1080 C C . PHE A 1 134 ? 2.774 1.327 -29.255 1.00 70.12 134 PHE A C 1
ATOM 1082 O O . PHE A 1 134 ? 3.472 0.330 -29.425 1.00 70.12 134 PHE A O 1
ATOM 1089 N N . GLU A 1 135 ? 2.256 1.651 -28.071 1.00 71.75 135 GLU A N 1
ATOM 1090 C CA . GLU A 1 135 ? 2.269 0.707 -26.952 1.00 71.75 135 GLU A CA 1
ATOM 1091 C C . GLU A 1 135 ? 1.491 -0.559 -27.323 1.00 71.75 135 GLU A C 1
ATOM 1093 O O . GLU A 1 135 ? 0.444 -0.486 -27.976 1.00 71.75 135 GLU A O 1
ATOM 1098 N N . THR A 1 136 ? 1.988 -1.707 -26.869 1.00 75.88 136 THR A N 1
ATOM 1099 C CA . THR A 1 136 ? 1.331 -3.003 -27.040 1.00 75.88 136 THR A CA 1
ATOM 1100 C C . THR A 1 136 ? -0.068 -2.976 -26.431 1.00 75.88 136 THR A C 1
ATOM 1102 O O . THR A 1 136 ? -0.253 -2.632 -25.262 1.00 75.88 136 THR A O 1
ATOM 1105 N N . ASP A 1 137 ? -1.069 -3.352 -27.226 1.00 81.88 137 ASP A N 1
ATOM 1106 C CA . ASP A 1 137 ? -2.438 -3.503 -26.746 1.00 81.88 137 ASP A CA 1
ATOM 1107 C C . ASP A 1 137 ? -2.603 -4.859 -26.049 1.00 81.88 137 ASP A C 1
ATOM 1109 O O . ASP A 1 137 ? -2.588 -5.912 -26.686 1.00 81.88 137 ASP A O 1
ATOM 1113 N N . LEU A 1 138 ? -2.800 -4.835 -24.731 1.00 84.12 138 LEU A N 1
ATOM 1114 C CA . LEU A 1 138 ? -2.969 -6.037 -23.911 1.00 84.12 138 LEU A CA 1
ATOM 1115 C C . LEU A 1 138 ? -4.302 -6.767 -24.155 1.00 84.12 138 LEU A C 1
ATOM 1117 O O . LEU A 1 138 ? -4.480 -7.885 -23.663 1.00 84.12 138 LEU A O 1
ATOM 1121 N N . PHE A 1 139 ? -5.230 -6.161 -24.904 1.00 84.31 139 PHE A N 1
ATOM 1122 C CA . PHE A 1 139 ? -6.468 -6.798 -25.362 1.00 84.31 139 PHE A CA 1
ATOM 1123 C C . PHE A 1 139 ? -6.305 -7.504 -26.715 1.00 84.31 139 PHE A C 1
ATOM 1125 O O . PHE A 1 139 ? -7.174 -8.293 -27.096 1.00 84.31 139 PHE A O 1
ATOM 1132 N N . ALA A 1 140 ? -5.211 -7.252 -27.439 1.00 83.62 140 ALA A N 1
ATOM 1133 C CA . ALA A 1 140 ? -4.953 -7.884 -28.724 1.00 83.62 140 ALA A CA 1
ATOM 1134 C C . ALA A 1 140 ? -4.546 -9.359 -28.562 1.00 83.62 140 ALA A C 1
ATOM 1136 O O . ALA A 1 140 ? -3.951 -9.782 -27.570 1.00 83.62 140 ALA A O 1
ATOM 1137 N N . SER A 1 141 ? -4.868 -10.170 -29.571 1.00 80.44 141 SER A N 1
ATOM 1138 C CA . SER A 1 141 ? -4.417 -11.561 -29.638 1.00 80.44 141 SER A CA 1
ATOM 1139 C C . SER A 1 141 ? -3.027 -11.626 -30.264 1.00 80.44 141 SER A C 1
ATOM 1141 O O . SER A 1 141 ? -2.872 -11.290 -31.437 1.00 80.44 141 SER A O 1
ATOM 1143 N N . CYS A 1 142 ? -2.049 -12.141 -29.521 1.00 81.50 142 CYS A N 1
ATOM 1144 C CA . CYS A 1 142 ? -0.686 -12.375 -30.005 1.00 81.50 142 CYS A CA 1
ATOM 1145 C C . CYS A 1 142 ? -0.400 -13.882 -30.152 1.00 81.50 142 CYS A C 1
ATOM 1147 O O . CYS A 1 142 ? -0.943 -14.684 -29.385 1.00 81.50 142 CYS A O 1
ATOM 1149 N N . PRO A 1 143 ? 0.444 -14.299 -31.116 1.00 85.75 143 PRO A N 1
ATOM 1150 C CA . PRO A 1 143 ? 0.903 -15.683 -31.209 1.00 85.75 143 PRO A CA 1
ATOM 1151 C C . PRO A 1 143 ? 1.746 -16.066 -29.982 1.00 85.75 143 PRO A C 1
ATOM 1153 O O . PRO A 1 143 ? 2.305 -15.205 -29.306 1.00 85.75 143 PRO A O 1
ATOM 1156 N N . ASN A 1 144 ? 1.866 -17.361 -29.687 1.00 88.19 144 ASN A N 1
ATOM 1157 C CA . ASN A 1 144 ? 2.738 -17.818 -28.603 1.00 88.19 144 ASN A CA 1
ATOM 1158 C C . ASN A 1 144 ? 4.205 -17.473 -28.892 1.00 88.19 144 ASN A C 1
ATOM 1160 O O . ASN A 1 144 ? 4.643 -17.503 -30.043 1.00 88.19 144 ASN A O 1
ATOM 1164 N N . LEU A 1 145 ? 4.962 -17.184 -27.832 1.00 91.12 145 LEU A N 1
ATOM 1165 C CA . LEU A 1 145 ? 6.404 -16.975 -27.925 1.00 91.12 145 LEU A CA 1
ATOM 1166 C C . LEU A 1 145 ? 7.097 -18.286 -28.329 1.00 91.12 145 LEU A C 1
ATOM 1168 O O . LEU A 1 145 ? 6.756 -19.358 -27.826 1.00 91.12 145 LEU A O 1
ATOM 1172 N N . GLY A 1 146 ? 8.035 -18.192 -29.272 1.00 89.69 146 GLY A N 1
ATOM 1173 C CA . GLY A 1 146 ? 8.802 -19.325 -29.790 1.00 89.69 146 GLY A CA 1
ATOM 1174 C C . GLY A 1 146 ? 10.215 -19.418 -29.215 1.00 89.69 146 GLY A C 1
ATOM 1175 O O . GLY A 1 146 ? 10.543 -18.802 -28.204 1.00 89.69 146 GLY A O 1
ATOM 1176 N N . ASP A 1 147 ? 11.064 -20.186 -29.896 1.00 91.50 147 ASP A N 1
ATOM 1177 C CA . ASP A 1 147 ? 12.496 -20.262 -29.605 1.00 91.50 147 ASP A CA 1
ATOM 1178 C C . ASP A 1 147 ? 13.254 -19.131 -30.318 1.00 91.50 147 ASP A C 1
ATOM 1180 O O . ASP A 1 147 ? 13.295 -19.076 -31.549 1.00 91.50 147 ASP A O 1
ATOM 1184 N N . TYR A 1 148 ? 13.872 -18.249 -29.530 1.00 92.12 148 TYR A N 1
ATOM 1185 C CA . TYR A 1 148 ? 14.699 -17.139 -30.014 1.00 92.12 148 TYR A CA 1
ATOM 1186 C C . TYR A 1 148 ? 16.196 -17.467 -30.013 1.00 92.12 148 TYR A C 1
ATOM 1188 O O . TYR A 1 148 ? 16.963 -16.807 -30.710 1.00 92.12 148 TYR A O 1
ATOM 1196 N N . ILE A 1 149 ? 16.635 -18.502 -29.292 1.00 92.88 149 ILE A N 1
ATOM 1197 C CA . ILE A 1 149 ? 18.057 -18.840 -29.159 1.00 92.88 149 ILE A CA 1
ATOM 1198 C C . ILE A 1 149 ? 18.556 -19.516 -30.436 1.00 92.88 149 ILE A C 1
ATOM 1200 O O . ILE A 1 149 ? 19.565 -19.090 -30.997 1.00 92.88 149 ILE A O 1
ATOM 1204 N N . THR A 1 150 ? 17.845 -20.527 -30.947 1.00 92.50 150 THR A N 1
ATOM 1205 C CA . THR A 1 150 ? 18.288 -21.262 -32.148 1.00 92.50 150 THR A CA 1
ATOM 1206 C C . THR A 1 150 ? 18.452 -20.360 -33.382 1.00 92.50 150 THR A C 1
ATOM 1208 O O . THR A 1 150 ? 19.491 -20.462 -34.047 1.00 92.50 150 THR A O 1
ATOM 1211 N N . PRO A 1 151 ? 17.505 -19.453 -33.713 1.00 91.62 151 PRO A N 1
ATOM 1212 C CA . PRO A 1 151 ? 17.688 -18.506 -34.814 1.00 91.62 151 PRO A CA 1
ATOM 1213 C C . PRO A 1 151 ? 18.917 -17.610 -34.625 1.00 91.62 151 PRO A C 1
ATOM 1215 O O . PRO A 1 151 ? 19.688 -17.415 -35.567 1.00 91.62 151 PRO A O 1
ATOM 1218 N N . VAL A 1 152 ? 19.148 -17.107 -33.409 1.00 91.94 152 VAL A N 1
ATOM 1219 C CA . VAL A 1 152 ? 20.312 -16.272 -33.082 1.00 91.94 152 VAL A CA 1
ATOM 1220 C C . VAL A 1 152 ? 21.613 -17.062 -33.217 1.00 91.94 152 VAL A C 1
ATOM 1222 O O . VAL A 1 152 ? 22.566 -16.560 -33.809 1.00 91.94 152 VAL A O 1
ATOM 1225 N N . GLU A 1 153 ? 21.674 -18.309 -32.745 1.00 92.44 153 GLU A N 1
ATOM 1226 C CA . GLU A 1 153 ? 22.855 -19.165 -32.908 1.00 92.44 153 GLU A CA 1
ATOM 1227 C C . GLU A 1 153 ? 23.169 -19.434 -34.389 1.00 92.44 153 GLU A C 1
ATOM 1229 O O . GLU A 1 153 ? 24.337 -19.497 -34.779 1.00 92.44 153 GLU A O 1
ATOM 1234 N N . GLN A 1 154 ? 22.146 -19.570 -35.239 1.00 89.81 154 GLN A N 1
ATOM 1235 C CA . GLN A 1 154 ? 22.330 -19.685 -36.689 1.00 89.81 154 GLN A CA 1
ATOM 1236 C C . GLN A 1 154 ? 22.866 -18.386 -37.301 1.00 89.81 154 GLN A C 1
ATOM 1238 O O . GLN A 1 154 ? 23.792 -18.447 -38.114 1.00 89.81 154 GLN A O 1
ATOM 1243 N N . ARG A 1 155 ? 22.349 -17.216 -36.889 1.00 88.50 155 ARG A N 1
ATOM 1244 C CA . ARG A 1 155 ? 22.914 -15.914 -37.293 1.00 88.50 155 ARG A CA 1
ATOM 1245 C C . ARG A 1 155 ? 24.373 -15.795 -36.860 1.00 88.50 155 ARG A C 1
ATOM 1247 O O . ARG A 1 155 ? 25.216 -15.432 -37.673 1.00 88.50 155 ARG A O 1
ATOM 1254 N N . ALA A 1 156 ? 24.680 -16.185 -35.624 1.00 87.94 156 ALA A N 1
ATOM 1255 C CA . ALA A 1 156 ? 26.016 -16.103 -35.047 1.00 87.94 156 ALA A CA 1
ATOM 1256 C C . ALA A 1 156 ? 27.046 -16.991 -35.772 1.00 87.94 156 ALA A C 1
ATOM 1258 O O . ALA A 1 156 ? 28.201 -16.601 -35.932 1.00 87.94 156 ALA A O 1
ATOM 1259 N N . LYS A 1 157 ? 26.639 -18.167 -36.267 1.00 86.56 157 LYS A N 1
ATOM 1260 C CA . LYS A 1 157 ? 27.502 -19.045 -37.086 1.00 86.56 157 LYS A CA 1
ATOM 1261 C C . LYS A 1 157 ? 27.818 -18.463 -38.463 1.00 86.56 157 LYS A C 1
ATOM 1263 O O . LYS A 1 157 ? 28.876 -18.752 -39.011 1.00 86.56 157 LYS A O 1
ATOM 1268 N N . ASN A 1 158 ? 26.909 -17.656 -39.003 1.00 80.31 158 ASN A N 1
ATOM 1269 C CA . ASN A 1 158 ? 27.028 -17.037 -40.320 1.00 80.31 158 ASN A CA 1
ATOM 1270 C C . ASN A 1 158 ? 27.584 -15.603 -40.257 1.00 80.31 158 ASN A C 1
ATOM 1272 O O . ASN A 1 158 ? 27.478 -14.869 -41.241 1.00 80.31 158 ASN A O 1
ATOM 1276 N N . ILE A 1 159 ? 28.167 -15.190 -39.124 1.00 78.75 159 ILE A N 1
ATOM 1277 C CA . ILE A 1 159 ? 28.814 -13.881 -39.005 1.00 78.75 159 ILE A CA 1
ATOM 1278 C C . ILE A 1 159 ? 29.955 -13.803 -40.015 1.00 78.75 159 ILE A C 1
ATOM 1280 O O . ILE A 1 159 ? 30.903 -14.589 -39.979 1.00 78.75 159 ILE A O 1
ATOM 1284 N N . ASN A 1 160 ? 29.880 -12.820 -40.905 1.00 66.94 160 ASN A N 1
ATOM 1285 C CA . ASN A 1 160 ? 30.996 -12.486 -41.770 1.00 66.94 160 ASN A CA 1
ATOM 1286 C C . ASN A 1 160 ? 32.015 -11.655 -40.971 1.00 66.94 160 ASN A C 1
ATOM 1288 O O . ASN A 1 160 ? 31.628 -10.772 -40.208 1.00 66.94 160 ASN A O 1
ATOM 1292 N N . SER A 1 161 ? 33.315 -11.906 -41.149 1.00 61.72 161 SER A N 1
ATOM 1293 C CA . SER A 1 161 ? 34.377 -11.137 -40.472 1.00 61.72 161 SER A CA 1
ATOM 1294 C C . SER A 1 161 ? 34.460 -9.684 -40.943 1.00 61.72 161 SER A C 1
ATOM 1296 O O . SER A 1 161 ? 35.130 -8.863 -40.323 1.00 61.72 161 SER A O 1
ATOM 1298 N N . ASN A 1 162 ? 33.813 -9.382 -42.067 1.00 58.22 162 ASN A N 1
ATOM 1299 C CA . ASN A 1 162 ? 33.764 -8.055 -42.645 1.00 58.22 162 ASN A CA 1
ATOM 1300 C C . ASN A 1 162 ? 32.455 -7.383 -42.242 1.00 58.22 162 ASN A C 1
ATOM 1302 O O . ASN A 1 162 ? 31.376 -7.943 -42.444 1.00 58.22 162 ASN A O 1
ATOM 1306 N N . THR A 1 163 ? 32.575 -6.162 -41.726 1.00 57.69 163 THR A N 1
ATOM 1307 C CA . THR A 1 163 ? 31.462 -5.231 -41.533 1.00 57.69 163 THR A CA 1
ATOM 1308 C C . THR A 1 163 ? 30.572 -5.214 -42.759 1.00 57.69 163 THR A C 1
ATOM 1310 O O . THR A 1 163 ? 31.076 -5.052 -43.868 1.00 57.69 163 THR A O 1
ATOM 1313 N N . THR A 1 164 ? 29.260 -5.382 -42.586 1.00 54.59 164 THR A N 1
ATOM 1314 C CA . THR A 1 164 ? 28.293 -5.167 -43.666 1.00 54.59 164 THR A CA 1
ATOM 1315 C C . THR A 1 164 ? 28.429 -3.701 -44.101 1.00 54.59 164 THR A C 1
ATOM 1317 O O . THR A 1 164 ? 28.014 -2.816 -43.350 1.00 54.59 164 THR A O 1
ATOM 1320 N N . PRO A 1 165 ? 29.040 -3.391 -45.268 1.00 51.69 165 PRO A N 1
ATOM 1321 C CA . PRO A 1 165 ? 29.492 -2.025 -45.563 1.00 51.69 165 PRO A CA 1
ATOM 1322 C C . PRO A 1 165 ? 28.339 -1.054 -45.829 1.00 51.69 165 PRO A C 1
ATOM 1324 O O . PRO A 1 165 ? 28.529 0.156 -45.842 1.00 51.69 165 PRO A O 1
ATOM 1327 N N . HIS A 1 166 ? 27.132 -1.578 -46.032 1.00 49.72 166 HIS A N 1
ATOM 1328 C CA . HIS A 1 166 ? 25.941 -0.790 -46.271 1.00 49.72 166 HIS A CA 1
ATOM 1329 C C . HIS A 1 166 ? 24.744 -1.465 -45.618 1.00 49.72 166 HIS A C 1
ATOM 1331 O O . HIS A 1 166 ? 24.179 -2.406 -46.170 1.00 49.72 166 HIS A O 1
ATOM 1337 N N . ASN A 1 167 ? 24.311 -0.943 -44.471 1.00 48.22 167 ASN A N 1
ATOM 1338 C CA . ASN A 1 167 ? 22.889 -1.015 -44.176 1.00 48.22 167 ASN A CA 1
ATOM 1339 C C . ASN A 1 167 ? 22.201 -0.099 -45.193 1.00 48.22 167 ASN A C 1
ATOM 1341 O O . ASN A 1 167 ? 22.395 1.113 -45.189 1.00 48.22 167 ASN A O 1
ATOM 1345 N N . THR A 1 168 ? 21.429 -0.689 -46.101 1.00 47.78 168 THR A N 1
ATOM 1346 C CA . THR A 1 168 ? 20.672 -0.006 -47.163 1.00 47.78 168 THR A CA 1
ATOM 1347 C C . THR A 1 168 ? 19.553 0.894 -46.619 1.00 47.78 168 THR A C 1
ATOM 1349 O O . THR A 1 168 ? 18.885 1.582 -47.386 1.00 47.78 168 THR A O 1
ATOM 1352 N N . TYR A 1 169 ? 19.346 0.896 -45.299 1.00 53.34 169 TYR A N 1
ATOM 1353 C CA . TYR A 1 169 ? 18.335 1.676 -44.602 1.00 53.34 169 TYR A CA 1
ATOM 1354 C C . TYR A 1 169 ? 18.945 2.939 -43.992 1.00 53.34 169 TYR A C 1
ATOM 1356 O O . TYR A 1 169 ? 19.728 2.896 -43.050 1.00 53.34 169 TYR A O 1
ATOM 1364 N N . SER A 1 170 ? 18.528 4.079 -44.523 1.00 63.66 170 SER A N 1
ATOM 1365 C CA . SER A 1 170 ? 18.911 5.445 -44.147 1.00 63.66 170 SER A CA 1
ATOM 1366 C C . SER A 1 170 ? 18.137 6.002 -42.942 1.00 63.66 170 SER A C 1
ATOM 1368 O O . SER A 1 170 ? 18.132 7.214 -42.719 1.00 63.66 170 SER A O 1
ATOM 1370 N N . ALA A 1 171 ? 17.471 5.140 -42.168 1.00 78.88 171 ALA A N 1
ATOM 1371 C CA . ALA A 1 171 ? 16.683 5.556 -41.015 1.00 78.88 171 ALA A CA 1
ATOM 1372 C C . ALA A 1 171 ? 17.588 5.941 -39.837 1.00 78.88 171 ALA A C 1
ATOM 1374 O O . ALA A 1 171 ? 18.465 5.180 -39.428 1.00 78.88 171 ALA A O 1
ATOM 1375 N N . PHE A 1 172 ? 17.368 7.132 -39.287 1.00 88.38 172 PHE A N 1
ATOM 1376 C CA . PHE A 1 172 ? 18.111 7.630 -38.138 1.00 88.38 172 PHE A CA 1
ATOM 1377 C C . PHE A 1 172 ? 17.573 7.020 -36.843 1.00 88.38 172 PHE A C 1
ATOM 1379 O O . PHE A 1 172 ? 16.396 7.167 -36.507 1.00 88.38 172 PHE A O 1
ATOM 1386 N N . VAL A 1 173 ? 18.452 6.350 -36.106 1.00 90.06 173 VAL A N 1
ATOM 1387 C CA . VAL A 1 173 ? 18.139 5.668 -34.852 1.00 90.06 173 VAL A CA 1
ATOM 1388 C C . VAL A 1 173 ? 18.463 6.592 -33.680 1.00 90.06 173 VAL A C 1
ATOM 1390 O O . VAL A 1 173 ? 19.587 7.066 -33.572 1.00 90.06 173 VAL A O 1
ATOM 1393 N N . ARG A 1 174 ? 17.500 6.843 -32.784 1.00 91.00 174 ARG A N 1
ATOM 1394 C CA . ARG A 1 174 ? 17.697 7.698 -31.591 1.00 91.00 174 ARG A CA 1
ATOM 1395 C C . ARG A 1 174 ? 17.982 6.920 -30.306 1.00 91.00 174 ARG A C 1
ATOM 1397 O O . ARG A 1 174 ? 18.511 7.484 -29.358 1.00 91.00 174 ARG A O 1
ATOM 1404 N N . THR A 1 175 ? 17.622 5.646 -30.267 1.00 93.00 175 THR A N 1
ATOM 1405 C CA . THR A 1 175 ? 17.866 4.737 -29.144 1.00 93.00 175 THR A CA 1
ATOM 1406 C C . THR A 1 175 ? 19.236 4.085 -29.274 1.00 93.00 175 THR A C 1
ATOM 1408 O O . THR A 1 175 ? 19.767 3.959 -30.376 1.00 93.00 175 THR A O 1
ATOM 1411 N N . ALA A 1 176 ? 19.831 3.649 -28.169 1.00 95.12 176 ALA A N 1
ATOM 1412 C CA . ALA A 1 176 ? 21.111 2.960 -28.222 1.00 95.12 176 ALA A CA 1
ATOM 1413 C C . ALA A 1 176 ? 21.250 1.919 -27.120 1.00 95.12 176 ALA A C 1
ATOM 1415 O O . ALA A 1 176 ? 20.781 2.119 -26.001 1.00 95.12 176 ALA A O 1
ATOM 1416 N N . ILE A 1 177 ? 21.940 0.833 -27.456 1.00 97.31 177 ILE A N 1
ATOM 1417 C CA . ILE A 1 177 ? 22.509 -0.084 -26.475 1.00 97.31 177 ILE A CA 1
ATOM 1418 C C . ILE A 1 177 ? 23.909 0.419 -26.118 1.00 97.31 177 ILE A C 1
ATOM 1420 O O . ILE A 1 177 ? 24.629 0.939 -26.977 1.00 97.31 177 ILE A O 1
ATOM 1424 N N . SER A 1 178 ? 24.316 0.278 -24.861 1.00 97.38 178 SER A N 1
ATOM 1425 C CA . SER A 1 178 ? 25.663 0.676 -24.450 1.00 97.38 178 SER A CA 1
ATOM 1426 C C . SER A 1 178 ? 26.322 -0.329 -23.531 1.00 97.38 178 SER A C 1
ATOM 1428 O O . SER A 1 178 ? 25.649 -1.053 -22.804 1.00 97.38 178 SER A O 1
ATOM 1430 N N . THR A 1 179 ? 27.648 -0.337 -23.541 1.00 97.56 179 THR A N 1
ATOM 1431 C CA . THR A 1 179 ? 28.465 -1.204 -22.698 1.00 97.56 179 THR A CA 1
ATOM 1432 C C . THR A 1 179 ? 29.490 -0.389 -21.930 1.00 97.56 179 THR A C 1
ATOM 1434 O O . THR A 1 179 ? 30.250 0.364 -22.544 1.00 97.56 179 THR A O 1
ATOM 1437 N N . GLU A 1 180 ? 29.564 -0.585 -20.619 1.00 95.31 180 GLU A N 1
ATOM 1438 C CA . GLU A 1 180 ? 30.594 0.009 -19.763 1.00 95.31 180 GLU A CA 1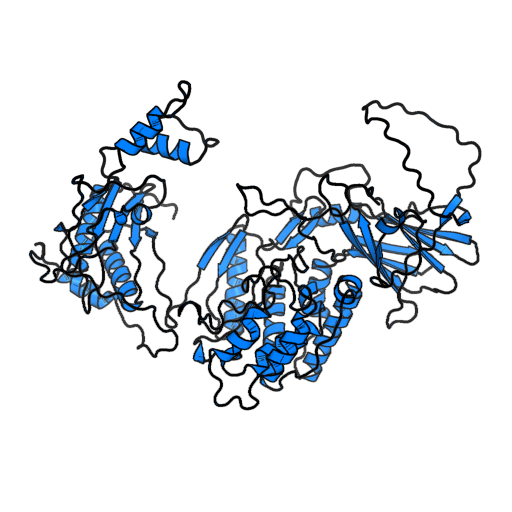
ATOM 1439 C C . GLU A 1 180 ? 31.162 -1.029 -18.793 1.00 95.31 180 GLU A C 1
ATOM 1441 O O . GLU A 1 180 ? 30.484 -1.991 -18.426 1.00 95.31 180 GLU A O 1
ATOM 1446 N N . ILE A 1 181 ? 32.417 -0.846 -18.377 1.00 93.88 181 ILE A N 1
ATOM 1447 C CA . ILE A 1 181 ? 32.975 -1.619 -17.266 1.00 93.88 181 ILE A CA 1
ATOM 1448 C C . ILE A 1 181 ? 32.730 -0.835 -15.982 1.00 93.88 181 ILE A C 1
ATOM 1450 O O . ILE A 1 181 ? 33.306 0.233 -15.787 1.00 93.88 181 ILE A O 1
ATOM 1454 N N . ARG A 1 182 ? 31.907 -1.383 -15.087 1.00 89.88 182 ARG A N 1
ATOM 1455 C CA . ARG A 1 182 ? 31.614 -0.794 -13.776 1.00 89.88 182 ARG A CA 1
ATOM 1456 C C . ARG A 1 182 ? 31.872 -1.824 -12.688 1.00 89.88 182 ARG A C 1
ATOM 1458 O O . ARG A 1 182 ? 31.440 -2.969 -12.798 1.00 89.88 182 ARG A O 1
ATOM 1465 N N . ASP A 1 183 ? 32.641 -1.446 -11.670 1.00 86.56 183 ASP A N 1
ATOM 1466 C CA . ASP A 1 183 ? 33.055 -2.334 -10.574 1.00 86.56 183 ASP A CA 1
ATOM 1467 C C . ASP A 1 183 ? 33.632 -3.680 -11.049 1.00 86.56 183 ASP A C 1
ATOM 1469 O O . ASP A 1 183 ? 33.302 -4.741 -10.505 1.00 86.56 183 ASP A O 1
ATOM 1473 N N . ASN A 1 184 ? 34.495 -3.646 -12.076 1.00 89.06 184 ASN A N 1
ATOM 1474 C CA . ASN A 1 184 ? 35.117 -4.835 -12.675 1.00 89.06 184 ASN A CA 1
ATOM 1475 C C . ASN A 1 184 ? 34.092 -5.832 -13.260 1.00 89.06 184 ASN A C 1
ATOM 1477 O O . ASN A 1 184 ? 34.254 -7.053 -13.164 1.00 89.06 184 ASN A O 1
ATOM 1481 N N . LYS A 1 185 ? 32.991 -5.325 -13.824 1.00 92.31 185 LYS A N 1
ATOM 1482 C CA . LYS A 1 185 ? 31.936 -6.113 -14.477 1.00 92.31 185 LYS A CA 1
ATOM 1483 C C . LYS A 1 185 ? 31.505 -5.410 -15.756 1.00 92.31 185 LYS A C 1
ATOM 1485 O O . LYS A 1 185 ? 31.467 -4.184 -15.798 1.00 92.31 185 LYS A O 1
ATOM 1490 N N . LEU A 1 186 ? 31.196 -6.185 -16.793 1.00 95.44 186 LEU A N 1
ATOM 1491 C CA . LEU A 1 186 ? 30.658 -5.647 -18.037 1.00 95.44 186 LEU A CA 1
ATOM 1492 C C . LEU A 1 186 ? 29.155 -5.414 -17.871 1.00 95.44 186 LEU A C 1
ATOM 1494 O O . LEU A 1 186 ? 28.392 -6.373 -17.767 1.00 95.44 186 LEU A O 1
ATOM 1498 N N . CYS A 1 187 ? 28.746 -4.152 -17.844 1.00 96.56 187 CYS A N 1
ATOM 1499 C CA . CYS A 1 187 ? 27.349 -3.745 -17.805 1.00 96.56 187 CYS A CA 1
ATOM 1500 C C . CYS A 1 187 ? 26.861 -3.458 -19.226 1.00 96.56 187 CYS A C 1
ATOM 1502 O O . CYS A 1 187 ? 27.482 -2.682 -19.951 1.00 96.56 187 CYS A O 1
ATOM 1504 N N . VAL A 1 188 ? 25.757 -4.091 -19.619 1.00 97.56 188 VAL A N 1
ATOM 1505 C CA . VAL A 1 188 ? 25.070 -3.898 -20.896 1.00 97.56 188 VAL A CA 1
ATOM 1506 C C . VAL A 1 188 ? 23.754 -3.189 -20.608 1.00 97.56 188 VAL A C 1
ATOM 1508 O O . VAL A 1 188 ? 22.843 -3.760 -20.009 1.00 97.56 188 VAL A O 1
ATOM 1511 N N . PHE A 1 189 ? 23.666 -1.937 -21.033 1.00 97.50 189 PHE A N 1
ATOM 1512 C CA . PHE A 1 189 ? 22.486 -1.105 -20.874 1.00 97.50 189 PHE A CA 1
ATOM 1513 C C . PHE A 1 189 ? 21.570 -1.266 -22.086 1.00 97.50 189 PHE A C 1
ATOM 1515 O O . PHE A 1 189 ? 21.953 -0.902 -23.201 1.00 97.50 189 PHE A O 1
ATOM 1522 N N . LEU A 1 190 ? 20.368 -1.788 -21.865 1.00 97.19 190 LEU A N 1
ATOM 1523 C CA . LEU A 1 190 ? 19.365 -2.027 -22.895 1.00 97.19 190 LEU A CA 1
ATOM 1524 C C . LEU A 1 190 ? 18.635 -0.731 -23.285 1.00 97.19 190 LEU A C 1
ATOM 1526 O O . LEU A 1 190 ? 18.275 0.038 -22.392 1.00 97.19 190 LEU A O 1
ATOM 1530 N N . PRO A 1 191 ? 18.376 -0.490 -24.585 1.00 94.38 191 PRO A N 1
ATOM 1531 C CA . PRO A 1 191 ? 17.500 0.588 -25.044 1.00 94.38 191 PRO A CA 1
ATOM 1532 C C . PRO A 1 191 ? 16.023 0.293 -24.726 1.00 94.38 191 PRO A C 1
ATOM 1534 O O . PRO A 1 191 ? 15.673 -0.864 -24.490 1.00 94.38 191 PRO A O 1
ATOM 1537 N N . PRO A 1 192 ? 15.131 1.301 -24.783 1.00 91.62 192 PRO A N 1
ATOM 1538 C CA . PRO A 1 192 ? 13.695 1.052 -24.709 1.00 91.62 192 PRO A CA 1
ATOM 1539 C C . PRO A 1 192 ? 13.237 0.264 -25.944 1.00 91.62 192 PRO A C 1
ATOM 1541 O O . PRO A 1 192 ? 13.483 0.682 -27.078 1.00 91.62 192 PRO A O 1
ATOM 1544 N N . ILE A 1 193 ? 12.574 -0.871 -25.717 1.00 90.00 193 ILE A N 1
ATOM 1545 C CA . ILE A 1 193 ? 12.008 -1.748 -26.749 1.00 90.00 193 ILE A CA 1
ATOM 1546 C C . ILE A 1 193 ? 10.539 -1.977 -26.407 1.00 90.00 193 ILE A C 1
ATOM 1548 O O . ILE A 1 193 ? 10.219 -2.298 -25.266 1.00 90.00 193 ILE A O 1
ATOM 1552 N N . ASN A 1 194 ? 9.659 -1.817 -27.395 1.00 86.38 194 ASN A N 1
ATOM 1553 C CA . ASN A 1 194 ? 8.212 -1.891 -27.185 1.00 86.38 194 ASN A CA 1
ATOM 1554 C C . ASN A 1 194 ? 7.626 -3.285 -27.463 1.00 86.38 194 ASN A C 1
ATOM 1556 O O . ASN A 1 194 ? 6.580 -3.615 -26.916 1.00 86.38 194 ASN A O 1
ATOM 1560 N N . ASP A 1 195 ? 8.320 -4.117 -28.245 1.00 88.44 195 ASP A N 1
ATOM 1561 C CA . ASP A 1 195 ? 7.865 -5.456 -28.626 1.00 88.44 195 ASP A CA 1
ATOM 1562 C C . ASP A 1 195 ? 8.635 -6.556 -27.881 1.00 88.44 195 ASP A C 1
ATOM 1564 O O . ASP A 1 195 ? 9.870 -6.581 -27.859 1.00 88.44 195 ASP A O 1
ATOM 1568 N N . THR A 1 196 ? 7.910 -7.511 -27.302 1.00 91.19 196 THR A N 1
ATOM 1569 C CA . THR A 1 196 ? 8.483 -8.615 -26.513 1.00 91.19 196 THR A CA 1
ATOM 1570 C C . THR A 1 196 ? 9.348 -9.536 -27.359 1.00 91.19 196 THR A C 1
ATOM 1572 O O . THR A 1 196 ? 10.420 -9.951 -26.929 1.00 91.19 196 THR A O 1
ATOM 1575 N N . GLU A 1 197 ? 8.924 -9.833 -28.585 1.00 91.75 197 GLU A N 1
ATOM 1576 C CA . GLU A 1 197 ? 9.661 -10.662 -29.538 1.00 91.75 197 GLU A CA 1
ATOM 1577 C C . GLU A 1 197 ? 11.034 -10.058 -29.857 1.00 91.75 197 GLU A C 1
ATOM 1579 O O . GLU A 1 197 ? 12.046 -10.760 -29.882 1.00 91.75 197 GLU A O 1
ATOM 1584 N N . VAL A 1 198 ? 11.075 -8.738 -30.045 1.00 92.62 198 VAL A N 1
ATOM 1585 C CA . VAL A 1 198 ? 12.302 -7.978 -30.307 1.00 92.62 198 VAL A CA 1
ATOM 1586 C C . VAL A 1 198 ? 13.192 -7.949 -29.068 1.00 92.62 198 VAL A C 1
ATOM 1588 O O . VAL A 1 198 ? 14.407 -8.121 -29.170 1.00 92.62 198 VAL A O 1
ATOM 1591 N N . PHE A 1 199 ? 12.597 -7.767 -27.887 1.00 94.00 199 PHE A N 1
ATOM 1592 C CA . PHE A 1 199 ? 13.326 -7.806 -26.624 1.00 94.00 199 PHE A CA 1
ATOM 1593 C C . PHE A 1 199 ? 13.984 -9.177 -26.404 1.00 94.00 199 PHE A C 1
ATOM 1595 O O . PHE A 1 199 ? 15.175 -9.245 -26.101 1.00 94.00 199 PHE A O 1
ATOM 1602 N N . LEU A 1 200 ? 13.250 -10.273 -26.619 1.00 94.88 200 LEU A N 1
ATOM 1603 C CA . LEU A 1 200 ? 13.771 -11.636 -26.484 1.00 94.88 200 LEU A CA 1
ATOM 1604 C C . LEU A 1 200 ? 14.871 -11.946 -27.506 1.00 94.88 200 LEU A C 1
ATOM 1606 O O . LEU A 1 200 ? 15.871 -12.562 -27.136 1.00 94.88 200 LEU A O 1
ATOM 1610 N N . ASP A 1 201 ? 14.745 -11.479 -28.752 1.00 95.56 201 ASP A N 1
ATOM 1611 C CA . ASP A 1 201 ? 15.811 -11.605 -29.756 1.00 95.56 201 ASP A CA 1
ATOM 1612 C C . ASP A 1 201 ? 17.094 -10.866 -29.330 1.00 95.56 201 ASP A C 1
ATOM 1614 O O . ASP A 1 201 ? 18.200 -11.394 -29.503 1.00 95.56 201 ASP A O 1
ATOM 1618 N N . LEU A 1 202 ? 16.969 -9.683 -28.712 1.00 96.50 202 LEU A N 1
ATOM 1619 C CA . LEU A 1 202 ? 18.117 -8.942 -28.185 1.00 96.50 202 LEU A CA 1
ATOM 1620 C C . LEU A 1 202 ? 18.777 -9.677 -27.015 1.00 96.50 202 LEU A C 1
ATOM 1622 O O . LEU A 1 202 ? 20.000 -9.821 -27.002 1.00 96.50 202 LEU A O 1
ATOM 1626 N N . ILE A 1 203 ? 17.989 -10.161 -26.052 1.00 96.75 203 ILE A N 1
ATOM 1627 C CA . ILE A 1 203 ? 18.506 -10.915 -24.901 1.00 96.75 203 ILE A CA 1
ATOM 1628 C C . ILE A 1 203 ? 19.212 -12.190 -25.366 1.00 96.75 203 ILE A C 1
ATOM 1630 O O . ILE A 1 203 ? 20.345 -12.438 -24.954 1.00 96.75 203 ILE A O 1
ATOM 1634 N N . ALA A 1 204 ? 18.607 -12.947 -26.284 1.00 96.69 204 ALA A N 1
ATOM 1635 C CA . ALA A 1 204 ? 19.232 -14.127 -26.872 1.00 96.69 204 ALA A CA 1
ATOM 1636 C C . ALA A 1 204 ? 20.531 -13.768 -27.621 1.00 96.69 204 ALA A C 1
ATOM 1638 O O . ALA A 1 204 ? 21.536 -14.469 -27.496 1.00 96.69 204 ALA A O 1
ATOM 1639 N N . SER A 1 205 ? 20.565 -12.639 -28.340 1.00 96.94 205 SER A N 1
ATOM 1640 C CA . SER A 1 205 ? 21.782 -12.135 -29.000 1.00 96.94 205 SER A CA 1
ATOM 1641 C C . SER A 1 205 ? 22.892 -11.783 -28.003 1.00 96.94 205 SER A C 1
ATOM 1643 O O . SER A 1 205 ? 24.062 -12.100 -28.244 1.00 96.94 205 SER A O 1
ATOM 1645 N N . ILE A 1 206 ? 22.544 -11.183 -26.862 1.00 97.38 206 ILE A N 1
ATOM 1646 C CA . ILE A 1 206 ? 23.477 -10.888 -25.764 1.00 97.38 206 ILE A CA 1
ATOM 1647 C C . ILE A 1 206 ? 24.000 -12.188 -25.143 1.00 97.38 206 ILE A C 1
ATOM 1649 O O . ILE A 1 206 ? 25.209 -12.315 -24.945 1.00 97.38 206 ILE A O 1
ATOM 1653 N N . GLU A 1 207 ? 23.129 -13.165 -24.882 1.00 96.88 207 GLU A N 1
ATOM 1654 C CA . GLU A 1 207 ? 23.496 -14.462 -24.301 1.00 96.88 207 GLU A CA 1
ATOM 1655 C C . GLU A 1 207 ? 24.455 -15.245 -25.208 1.00 96.88 207 GLU A C 1
ATOM 1657 O O . GLU A 1 207 ? 25.514 -15.699 -24.760 1.00 96.88 207 GLU A O 1
ATOM 1662 N N . VAL A 1 208 ? 24.142 -15.344 -26.504 1.00 96.38 208 VAL A N 1
ATOM 1663 C CA . VAL A 1 208 ? 25.009 -16.004 -27.491 1.00 96.38 208 VAL A CA 1
ATOM 1664 C C . VAL A 1 208 ? 26.359 -15.292 -27.586 1.00 96.38 208 VAL A C 1
ATOM 1666 O O . VAL A 1 208 ? 27.400 -15.953 -27.565 1.00 96.38 208 VAL A O 1
ATOM 1669 N N . THR A 1 209 ? 26.376 -13.956 -27.593 1.00 96.44 209 THR A N 1
ATOM 1670 C CA . THR A 1 209 ? 27.624 -13.173 -27.608 1.00 96.44 209 THR A CA 1
ATOM 1671 C C . THR A 1 209 ? 28.461 -13.406 -26.345 1.00 96.44 209 THR A C 1
ATOM 1673 O O . THR A 1 209 ? 29.672 -13.631 -26.429 1.00 96.44 209 THR A O 1
ATOM 1676 N N . ALA A 1 210 ? 27.830 -13.410 -25.169 1.00 96.38 210 ALA A N 1
ATOM 1677 C CA . ALA A 1 210 ? 28.482 -13.686 -23.889 1.00 96.38 210 ALA A CA 1
ATOM 1678 C C . ALA A 1 210 ? 29.110 -15.084 -23.860 1.00 96.38 210 ALA A C 1
ATOM 1680 O O . ALA A 1 210 ? 30.262 -15.236 -23.443 1.00 96.38 210 ALA A O 1
ATOM 1681 N N . LYS A 1 211 ? 28.401 -16.089 -24.386 1.00 96.00 211 LYS A N 1
ATOM 1682 C CA . LYS A 1 211 ? 28.887 -17.469 -24.524 1.00 96.00 211 LYS A CA 1
ATOM 1683 C C . LYS A 1 211 ? 30.055 -17.576 -25.508 1.00 96.00 211 LYS A C 1
ATOM 1685 O O . LYS A 1 211 ? 31.038 -18.242 -25.197 1.00 96.00 211 LYS A O 1
ATOM 1690 N N . MET A 1 212 ? 29.985 -16.899 -26.658 1.00 94.06 212 MET A N 1
ATOM 1691 C CA . MET A 1 212 ? 31.063 -16.878 -27.660 1.00 94.06 212 MET A CA 1
ATOM 1692 C C . MET A 1 212 ? 32.361 -16.283 -27.110 1.00 94.06 212 MET A C 1
ATOM 1694 O O . MET A 1 212 ? 33.447 -16.774 -27.415 1.00 94.06 212 MET A O 1
ATOM 1698 N N . LEU A 1 213 ? 32.255 -15.219 -26.313 1.00 94.62 213 LEU A N 1
ATOM 1699 C CA . LEU A 1 213 ? 33.411 -14.507 -25.770 1.00 94.62 213 LEU A CA 1
ATOM 1700 C C . LEU A 1 213 ? 33.851 -15.012 -24.391 1.00 94.62 213 LEU A C 1
ATOM 1702 O O . LEU A 1 213 ? 34.921 -14.619 -23.927 1.00 94.62 213 LEU A O 1
ATOM 1706 N N . ASN A 1 214 ? 33.055 -15.873 -23.750 1.00 95.19 214 ASN A N 1
ATOM 1707 C CA . ASN A 1 214 ? 33.221 -16.292 -22.358 1.00 95.19 214 ASN A CA 1
ATOM 1708 C C . ASN A 1 214 ? 33.308 -15.088 -21.393 1.00 95.19 214 ASN A C 1
ATOM 1710 O O . ASN A 1 214 ? 34.173 -15.022 -20.514 1.00 95.19 214 ASN A O 1
ATOM 1714 N N . ILE A 1 215 ? 32.422 -14.106 -21.593 1.00 94.62 215 ILE A N 1
ATOM 1715 C CA . ILE A 1 215 ? 32.338 -12.877 -20.795 1.00 94.62 215 ILE A CA 1
ATOM 1716 C C . ILE A 1 215 ? 31.034 -12.887 -19.998 1.00 94.62 215 ILE A C 1
ATOM 1718 O O . ILE A 1 215 ? 29.958 -13.070 -20.559 1.00 94.62 215 ILE A O 1
ATOM 1722 N N . ALA A 1 216 ? 31.125 -12.661 -18.688 1.00 94.25 216 ALA A N 1
ATOM 1723 C CA . ALA A 1 216 ? 29.962 -12.485 -17.831 1.00 94.25 216 ALA A CA 1
ATOM 1724 C C . ALA A 1 216 ? 29.440 -11.044 -17.930 1.00 94.25 216 ALA A C 1
ATOM 1726 O O . ALA A 1 216 ? 30.219 -10.094 -17.823 1.00 94.25 216 ALA A O 1
ATOM 1727 N N . VAL A 1 217 ? 28.125 -10.893 -18.088 1.00 94.94 217 VAL A N 1
ATOM 1728 C CA . VAL A 1 217 ? 27.462 -9.593 -18.257 1.00 94.94 217 VAL A CA 1
ATOM 1729 C C . VAL A 1 217 ? 26.472 -9.305 -17.133 1.00 94.94 217 VAL A C 1
ATOM 1731 O O . VAL A 1 217 ? 25.879 -10.218 -16.557 1.00 94.94 217 VAL A O 1
ATOM 1734 N N . ILE A 1 218 ? 26.286 -8.022 -16.838 1.00 95.06 218 ILE A N 1
ATOM 1735 C CA . ILE A 1 218 ? 25.166 -7.492 -16.061 1.00 95.06 218 ILE A CA 1
ATOM 1736 C C . ILE A 1 218 ? 24.260 -6.749 -17.029 1.00 95.06 218 ILE A C 1
ATOM 1738 O O . ILE A 1 218 ? 24.729 -5.889 -17.767 1.00 95.06 218 ILE A O 1
ATOM 1742 N N . ILE A 1 219 ? 22.975 -7.079 -17.015 1.00 95.06 219 ILE A N 1
ATOM 1743 C CA . ILE A 1 219 ? 21.967 -6.405 -17.829 1.00 95.06 219 ILE A CA 1
ATOM 1744 C C . ILE A 1 219 ? 21.312 -5.319 -16.980 1.00 95.06 219 ILE A C 1
ATOM 1746 O O . ILE A 1 219 ? 20.944 -5.560 -15.830 1.00 95.06 219 ILE A O 1
ATOM 1750 N N . GLU A 1 220 ? 21.180 -4.130 -17.549 1.00 94.75 220 GLU A N 1
ATOM 1751 C CA . GLU A 1 220 ? 20.526 -2.978 -16.935 1.00 94.75 220 GLU A CA 1
ATOM 1752 C C . GLU A 1 220 ? 19.843 -2.115 -18.002 1.00 94.75 220 GLU A C 1
ATOM 1754 O O . GLU A 1 220 ? 19.909 -2.423 -19.189 1.00 94.75 220 GLU A O 1
ATOM 1759 N N . GLY A 1 221 ? 19.206 -1.019 -17.597 1.00 93.69 221 GLY A N 1
ATOM 1760 C CA . GLY A 1 221 ? 18.551 -0.085 -18.509 1.00 93.69 221 GLY A CA 1
ATOM 1761 C C . GLY A 1 221 ? 17.038 -0.228 -18.499 1.00 93.69 221 GLY A C 1
ATOM 1762 O O . GLY A 1 221 ? 16.444 -0.361 -17.429 1.00 93.69 221 GLY A O 1
ATOM 1763 N N . TYR A 1 222 ? 16.416 -0.123 -19.671 1.00 92.56 222 TYR A N 1
ATOM 1764 C CA . TYR A 1 222 ? 14.959 -0.137 -19.782 1.00 92.56 222 TYR A CA 1
ATOM 1765 C C . TYR A 1 222 ? 14.386 -1.542 -19.544 1.00 92.56 222 TYR A C 1
ATOM 1767 O O . TYR A 1 222 ? 14.977 -2.552 -19.929 1.00 92.56 222 TYR A O 1
ATOM 1775 N N . GLU A 1 223 ? 13.232 -1.586 -18.879 1.00 90.62 223 GLU A N 1
ATOM 1776 C CA . GLU A 1 223 ? 12.518 -2.823 -18.555 1.00 90.62 223 GLU A CA 1
ATOM 1777 C C . GLU A 1 223 ? 11.974 -3.510 -19.825 1.00 90.62 223 GLU A C 1
ATOM 1779 O O . GLU A 1 223 ? 11.724 -2.832 -20.827 1.00 90.62 223 GLU A O 1
ATOM 1784 N N . PRO A 1 224 ? 11.756 -4.841 -19.797 1.00 90.50 224 PRO A N 1
ATOM 1785 C CA . PRO A 1 224 ? 11.032 -5.520 -20.866 1.00 90.50 224 PRO A CA 1
ATOM 1786 C C . PRO A 1 224 ? 9.632 -4.914 -21.062 1.00 90.50 224 PRO A C 1
ATOM 1788 O O . PRO A 1 224 ? 8.992 -4.528 -20.072 1.00 90.50 224 PRO A O 1
ATOM 1791 N N . PRO A 1 225 ? 9.129 -4.870 -22.309 1.00 88.19 225 PRO A N 1
ATOM 1792 C CA . PRO A 1 225 ? 7.765 -4.443 -22.580 1.00 88.19 225 PRO A CA 1
ATOM 1793 C C . PRO A 1 225 ? 6.737 -5.331 -21.873 1.00 88.19 225 PRO A C 1
ATOM 1795 O O . PRO A 1 225 ? 6.990 -6.488 -21.536 1.00 88.19 225 PRO A O 1
ATOM 1798 N N . GLN A 1 226 ? 5.564 -4.757 -21.609 1.00 83.94 226 GLN A N 1
ATOM 1799 C CA . GLN A 1 226 ? 4.506 -5.459 -20.898 1.00 83.94 226 GLN A CA 1
ATOM 1800 C C . GLN A 1 226 ? 3.773 -6.430 -21.827 1.00 83.94 226 GLN A C 1
ATOM 1802 O O . GLN A 1 226 ? 3.258 -6.029 -22.869 1.00 83.94 226 GLN A O 1
ATOM 1807 N N . ASP A 1 227 ? 3.696 -7.697 -21.418 1.00 87.50 227 ASP A N 1
ATOM 1808 C CA . ASP A 1 227 ? 3.118 -8.770 -22.222 1.00 87.50 227 ASP A CA 1
ATOM 1809 C C . ASP A 1 227 ? 2.509 -9.865 -21.346 1.00 87.50 227 ASP A C 1
ATOM 1811 O O . ASP A 1 227 ? 3.125 -10.324 -20.385 1.00 87.50 227 ASP A O 1
ATOM 1815 N N . ASN A 1 228 ? 1.309 -10.323 -21.709 1.00 85.06 228 ASN A N 1
ATOM 1816 C CA . ASN A 1 228 ? 0.588 -11.375 -20.988 1.00 85.06 228 ASN A CA 1
ATOM 1817 C C . ASN A 1 228 ? 1.204 -12.777 -21.190 1.00 85.06 228 ASN A C 1
ATOM 1819 O O . ASN A 1 228 ? 0.757 -13.734 -20.562 1.00 85.06 228 ASN A O 1
ATOM 1823 N N . ARG A 1 229 ? 2.178 -12.931 -22.098 1.00 88.00 229 ARG A N 1
ATOM 1824 C CA . ARG A 1 229 ? 2.883 -14.197 -22.381 1.00 88.00 229 ARG A CA 1
ATOM 1825 C C . ARG A 1 229 ? 4.115 -14.413 -21.494 1.00 88.00 229 ARG A C 1
ATOM 1827 O O . ARG A 1 229 ? 4.727 -15.475 -21.581 1.00 88.00 229 ARG A O 1
ATOM 1834 N N . THR A 1 230 ? 4.501 -13.421 -20.690 1.00 87.81 230 THR A N 1
ATOM 1835 C CA . THR A 1 230 ? 5.697 -13.460 -19.837 1.00 87.81 230 THR A CA 1
ATOM 1836 C C . THR A 1 230 ? 5.353 -13.155 -18.389 1.00 87.81 230 THR A C 1
ATOM 1838 O O . THR A 1 230 ? 4.662 -12.175 -18.114 1.00 87.81 230 THR A O 1
ATOM 1841 N N . ASP A 1 231 ? 5.916 -13.927 -17.464 1.00 86.81 231 ASP A N 1
ATOM 1842 C CA . ASP A 1 231 ? 5.846 -13.612 -16.041 1.00 86.81 231 ASP A CA 1
ATOM 1843 C C . ASP A 1 231 ? 6.909 -12.585 -15.655 1.00 86.81 231 ASP A C 1
ATOM 1845 O O . ASP A 1 231 ? 8.031 -12.585 -16.170 1.00 86.81 231 ASP A O 1
ATOM 1849 N N . ARG A 1 232 ? 6.562 -11.709 -14.711 1.00 86.25 232 ARG A N 1
ATOM 1850 C CA . ARG A 1 232 ? 7.462 -10.671 -14.210 1.00 86.25 232 ARG A CA 1
ATOM 1851 C C . ARG A 1 232 ? 7.391 -10.596 -12.695 1.00 86.25 232 ARG A C 1
ATOM 1853 O O . ARG A 1 232 ? 6.317 -10.410 -12.134 1.00 86.25 232 ARG A O 1
ATOM 1860 N N . ILE A 1 233 ? 8.561 -10.649 -12.068 1.00 89.75 233 ILE A N 1
ATOM 1861 C CA . ILE A 1 233 ? 8.755 -10.295 -10.662 1.00 89.75 233 ILE A CA 1
ATOM 1862 C C . ILE A 1 233 ? 9.531 -8.985 -10.633 1.00 89.75 233 ILE A C 1
ATOM 1864 O O . ILE A 1 233 ? 10.582 -8.872 -11.268 1.00 89.75 233 ILE A O 1
ATOM 1868 N N . LYS A 1 234 ? 9.018 -7.989 -9.910 1.00 90.12 234 LYS A N 1
ATOM 1869 C CA . LYS A 1 234 ? 9.686 -6.692 -9.753 1.00 90.12 234 LYS A CA 1
ATOM 1870 C C . LYS A 1 234 ? 10.029 -6.465 -8.288 1.00 90.12 234 LYS A C 1
ATOM 1872 O O . LYS A 1 234 ? 9.138 -6.383 -7.451 1.00 90.12 234 LYS A O 1
ATOM 1877 N N . VAL A 1 235 ? 11.326 -6.355 -8.010 1.00 91.75 235 VAL A N 1
ATOM 1878 C CA . VAL A 1 235 ? 11.880 -6.079 -6.681 1.00 91.75 235 VAL A CA 1
ATOM 1879 C C . VAL A 1 235 ? 12.402 -4.645 -6.683 1.00 91.75 235 VAL A C 1
ATOM 1881 O O . VAL A 1 235 ? 13.422 -4.364 -7.313 1.00 91.75 235 VAL A O 1
ATOM 1884 N N . THR A 1 236 ? 11.693 -3.738 -6.015 1.00 90.38 236 THR A N 1
ATOM 1885 C CA . THR A 1 236 ? 11.989 -2.299 -6.013 1.00 90.38 236 THR A CA 1
ATOM 1886 C C . THR A 1 236 ? 12.402 -1.855 -4.610 1.00 90.38 236 THR A C 1
ATOM 1888 O O . THR A 1 236 ? 11.723 -2.200 -3.643 1.00 90.38 236 THR A O 1
ATOM 1891 N N . PRO A 1 237 ? 13.515 -1.119 -4.451 1.00 87.94 237 PRO A N 1
ATOM 1892 C CA . PRO A 1 237 ? 13.866 -0.538 -3.165 1.00 87.94 237 PRO A CA 1
ATOM 1893 C C . PRO A 1 237 ? 13.008 0.700 -2.889 1.00 87.94 237 PRO A C 1
ATOM 1895 O O . PRO A 1 237 ? 12.988 1.626 -3.696 1.00 87.94 237 PRO A O 1
ATOM 1898 N N . ASP A 1 238 ? 12.399 0.740 -1.710 1.00 81.25 238 ASP A N 1
ATOM 1899 C CA . ASP A 1 238 ? 11.673 1.892 -1.179 1.00 81.25 238 ASP A CA 1
ATOM 1900 C C . ASP A 1 238 ? 12.350 2.381 0.116 1.00 81.25 238 ASP A C 1
ATOM 1902 O O . ASP A 1 238 ? 13.141 1.654 0.728 1.00 81.25 238 ASP A O 1
ATOM 1906 N N . PRO A 1 239 ? 12.114 3.625 0.573 1.00 77.12 239 PRO A N 1
ATOM 1907 C CA . PRO A 1 239 ? 12.751 4.137 1.784 1.00 77.12 239 PRO A CA 1
ATOM 1908 C C . PRO A 1 239 ? 12.488 3.253 3.019 1.00 77.12 239 PRO A C 1
ATOM 1910 O O . PRO A 1 239 ? 11.426 3.303 3.633 1.00 77.12 239 PRO A O 1
ATOM 1913 N N . GLY A 1 240 ? 13.490 2.458 3.404 1.00 80.06 240 GLY A N 1
ATOM 1914 C CA . GLY A 1 240 ? 13.439 1.562 4.562 1.00 80.06 240 GLY A CA 1
ATOM 1915 C C . GLY A 1 240 ? 12.762 0.206 4.326 1.00 80.06 240 GLY A C 1
ATOM 1916 O O . GLY A 1 240 ? 12.702 -0.581 5.269 1.00 80.06 240 GLY A O 1
ATOM 1917 N N . VAL A 1 241 ? 12.287 -0.092 3.110 1.00 87.44 241 VAL A N 1
ATOM 1918 C CA . VAL A 1 241 ? 11.611 -1.357 2.761 1.00 87.44 241 VAL A CA 1
ATOM 1919 C C . VAL A 1 241 ? 11.970 -1.818 1.341 1.00 87.44 241 VAL A C 1
ATOM 1921 O O . VAL A 1 241 ? 12.555 -1.078 0.557 1.00 87.44 241 VAL A O 1
ATOM 1924 N N . ILE A 1 242 ? 11.647 -3.064 1.003 1.00 90.25 242 ILE A N 1
ATOM 1925 C CA . ILE A 1 242 ? 11.742 -3.582 -0.367 1.00 90.25 242 ILE A CA 1
ATOM 1926 C C . ILE A 1 242 ? 10.338 -3.999 -0.789 1.00 90.25 242 ILE A C 1
ATOM 1928 O O . ILE A 1 242 ? 9.701 -4.792 -0.098 1.00 90.25 242 ILE A O 1
ATOM 1932 N N . GLU A 1 243 ? 9.873 -3.475 -1.916 1.00 90.81 243 GLU A N 1
ATOM 1933 C CA . GLU A 1 243 ? 8.606 -3.857 -2.524 1.00 90.81 243 GLU A CA 1
ATOM 1934 C C . GLU A 1 243 ? 8.842 -4.999 -3.516 1.00 90.81 243 GLU A C 1
ATOM 1936 O O . GLU A 1 243 ? 9.660 -4.884 -4.432 1.00 90.81 243 GLU A O 1
ATOM 1941 N N . VAL A 1 244 ? 8.114 -6.103 -3.351 1.00 92.00 244 VAL A N 1
ATOM 1942 C CA . VAL A 1 244 ? 8.158 -7.242 -4.273 1.00 92.00 244 VAL A CA 1
ATOM 1943 C C . VAL A 1 244 ? 6.790 -7.410 -4.920 1.00 92.00 244 VAL A C 1
ATOM 1945 O O . VAL A 1 244 ? 5.846 -7.876 -4.291 1.00 92.00 244 VAL A O 1
ATOM 1948 N N . ASN A 1 245 ? 6.691 -7.048 -6.197 1.00 89.94 245 ASN A N 1
ATOM 1949 C CA . ASN A 1 245 ? 5.520 -7.324 -7.020 1.00 89.94 245 ASN A CA 1
ATOM 1950 C C . ASN A 1 245 ? 5.672 -8.719 -7.626 1.00 89.94 245 ASN A C 1
ATOM 1952 O O . ASN A 1 245 ? 6.584 -8.949 -8.428 1.00 89.94 245 ASN A O 1
ATOM 1956 N N . ILE A 1 246 ? 4.787 -9.628 -7.229 1.00 88.81 246 ILE A N 1
ATOM 1957 C CA . ILE A 1 246 ? 4.770 -11.018 -7.687 1.00 88.81 246 ILE A CA 1
ATOM 1958 C C . ILE A 1 246 ? 3.867 -11.201 -8.912 1.00 88.81 246 ILE A C 1
ATOM 1960 O O . ILE A 1 246 ? 2.940 -10.424 -9.151 1.00 88.81 246 ILE A O 1
ATOM 1964 N N . GLN A 1 247 ? 4.147 -12.247 -9.680 1.00 87.56 247 GLN A N 1
ATOM 1965 C CA . GLN A 1 247 ? 3.366 -12.669 -10.836 1.00 87.56 247 GLN A CA 1
ATOM 1966 C C . GLN A 1 247 ? 1.956 -13.164 -10.441 1.00 87.56 247 GLN A C 1
ATOM 1968 O O . GLN A 1 247 ? 1.751 -13.594 -9.299 1.00 87.56 247 GLN A O 1
ATOM 1973 N N . PRO A 1 248 ? 0.974 -13.135 -11.365 1.00 87.94 248 PRO A N 1
ATOM 1974 C CA . PRO A 1 248 ? -0.350 -13.706 -11.128 1.00 87.94 248 PRO A CA 1
ATOM 1975 C C . PRO A 1 248 ? -0.281 -15.197 -10.779 1.00 87.94 248 PRO A C 1
ATOM 1977 O O . PRO A 1 248 ? 0.495 -15.937 -11.369 1.00 87.94 248 PRO A O 1
ATOM 1980 N N . ALA A 1 249 ? -1.134 -15.649 -9.858 1.00 91.19 249 ALA A N 1
ATOM 1981 C CA . ALA A 1 249 ? -1.267 -17.065 -9.517 1.00 91.19 249 ALA A CA 1
ATOM 1982 C C . ALA A 1 249 ? -2.563 -17.651 -10.101 1.00 91.19 249 ALA A C 1
ATOM 1984 O O . ALA A 1 249 ? -3.648 -17.087 -9.931 1.00 91.19 249 ALA A O 1
ATOM 1985 N N . HIS A 1 250 ? -2.479 -18.820 -10.738 1.00 90.12 250 HIS A N 1
ATOM 1986 C CA . HIS A 1 250 ? -3.611 -19.493 -11.387 1.00 90.12 250 HIS A CA 1
ATOM 1987 C C . HIS A 1 250 ? -4.388 -20.424 -10.449 1.00 90.12 250 HIS A C 1
ATOM 1989 O O . HIS A 1 250 ? -5.514 -20.829 -10.747 1.00 90.12 250 HIS A O 1
ATOM 1995 N N . SER A 1 251 ? -3.815 -20.772 -9.297 1.00 93.69 251 SER A N 1
ATOM 1996 C CA . SER A 1 251 ? -4.447 -21.641 -8.305 1.00 93.69 251 SER A CA 1
ATOM 1997 C C . SER A 1 251 ? -4.172 -21.174 -6.878 1.00 93.69 251 SER A C 1
ATOM 1999 O O . SER A 1 251 ? -3.258 -20.397 -6.621 1.00 93.69 251 SER A O 1
ATOM 2001 N N . TRP A 1 252 ? -4.969 -21.661 -5.920 1.00 94.69 252 TRP A N 1
ATOM 2002 C CA . TRP A 1 252 ? -4.693 -21.415 -4.499 1.00 94.69 252 TRP A CA 1
ATOM 2003 C C . TRP A 1 252 ? -3.339 -21.990 -4.072 1.00 94.69 252 TRP A C 1
ATOM 2005 O O . TRP A 1 252 ? -2.614 -21.350 -3.321 1.00 94.69 252 TRP A O 1
ATOM 2015 N N . LYS A 1 253 ? -2.990 -23.176 -4.588 1.00 96.38 253 LYS A N 1
ATOM 2016 C CA . LYS A 1 253 ? -1.731 -23.850 -4.271 1.00 96.38 253 LYS A CA 1
ATOM 2017 C C . LYS A 1 253 ? -0.531 -23.015 -4.718 1.00 96.38 253 LYS A C 1
ATOM 2019 O O . LYS A 1 253 ? 0.352 -22.750 -3.915 1.00 96.38 253 LYS A O 1
ATOM 2024 N N . GLU A 1 254 ? -0.563 -22.534 -5.953 1.00 94.75 254 GLU A N 1
ATOM 2025 C CA . GLU A 1 254 ? 0.472 -21.654 -6.498 1.00 94.75 254 GLU A CA 1
ATOM 2026 C C . GLU A 1 254 ? 0.588 -20.340 -5.716 1.00 94.75 254 GLU A C 1
ATOM 2028 O O . GLU A 1 254 ? 1.686 -19.957 -5.332 1.00 94.75 254 GLU A O 1
ATOM 2033 N N . LEU A 1 255 ? -0.540 -19.691 -5.399 1.00 93.94 255 LEU A N 1
ATOM 2034 C CA . LEU A 1 255 ? -0.555 -18.486 -4.563 1.00 93.94 255 LEU A CA 1
ATOM 2035 C C . LEU A 1 255 ? 0.098 -18.750 -3.200 1.00 93.94 255 LEU A C 1
ATOM 2037 O O . LEU A 1 255 ? 0.934 -17.963 -2.758 1.00 93.94 255 LEU A O 1
ATOM 2041 N N . SER A 1 256 ? -0.252 -19.867 -2.555 1.00 95.81 256 SER A N 1
ATOM 2042 C CA . SER A 1 256 ? 0.327 -20.233 -1.263 1.00 95.81 256 SER A CA 1
ATOM 2043 C C . SER A 1 256 ? 1.818 -20.543 -1.352 1.00 95.81 256 SER A C 1
ATOM 2045 O O . SER A 1 256 ? 2.572 -20.097 -0.494 1.00 95.81 256 SER A O 1
ATOM 2047 N N . ASP A 1 257 ? 2.257 -21.242 -2.398 1.00 95.75 257 ASP A N 1
ATOM 2048 C CA . ASP A 1 257 ? 3.661 -21.614 -2.579 1.00 95.75 257 ASP A CA 1
ATOM 2049 C C . ASP A 1 257 ? 4.527 -20.386 -2.877 1.00 95.75 257 ASP A C 1
ATOM 2051 O O . ASP A 1 257 ? 5.589 -20.232 -2.274 1.00 95.75 257 ASP A O 1
ATOM 2055 N N . ASN A 1 258 ? 4.042 -19.472 -3.724 1.00 93.31 258 ASN A N 1
ATOM 2056 C CA . ASN A 1 258 ? 4.721 -18.212 -4.024 1.00 93.31 258 ASN A CA 1
ATOM 2057 C C . ASN A 1 258 ? 4.879 -17.352 -2.764 1.00 93.31 258 ASN A C 1
ATOM 2059 O O . ASN A 1 258 ? 5.962 -16.828 -2.507 1.00 93.31 258 ASN A O 1
ATOM 2063 N N . LEU A 1 259 ? 3.819 -17.221 -1.959 1.00 92.94 259 LEU A N 1
ATOM 2064 C CA . LEU A 1 259 ? 3.858 -16.400 -0.751 1.00 92.94 259 LEU A CA 1
ATOM 2065 C C . LEU A 1 259 ? 4.760 -17.013 0.329 1.00 92.94 259 LEU A C 1
ATOM 2067 O O . LEU A 1 259 ? 5.584 -16.308 0.906 1.00 92.94 259 LEU A O 1
ATOM 2071 N N . LEU A 1 260 ? 4.645 -18.320 0.582 1.00 94.81 260 LEU A N 1
ATOM 2072 C CA . LEU A 1 260 ? 5.497 -19.017 1.550 1.00 94.81 260 LEU A CA 1
ATOM 2073 C C . LEU A 1 260 ? 6.973 -18.974 1.131 1.00 94.81 260 LEU A C 1
ATOM 2075 O O . LEU A 1 260 ? 7.837 -18.721 1.970 1.00 94.81 260 LEU A O 1
ATOM 2079 N N . GLY A 1 261 ? 7.256 -19.160 -0.162 1.00 94.31 261 GLY A N 1
ATOM 2080 C CA . GLY A 1 261 ? 8.600 -19.019 -0.721 1.00 94.31 261 GLY A CA 1
ATOM 2081 C C . GLY A 1 261 ? 9.160 -17.610 -0.531 1.00 94.31 261 GLY A C 1
ATOM 2082 O O . GLY A 1 261 ? 10.278 -17.463 -0.048 1.00 94.31 261 GLY A O 1
ATOM 2083 N N . LEU A 1 262 ? 8.359 -16.574 -0.805 1.00 92.50 262 LEU A N 1
ATOM 2084 C CA . LEU A 1 262 ? 8.777 -15.181 -0.637 1.00 92.50 262 LEU A CA 1
ATOM 2085 C C . LEU A 1 262 ? 9.106 -14.836 0.823 1.00 92.50 262 LEU A C 1
ATOM 2087 O O . LEU A 1 262 ? 10.104 -14.165 1.083 1.00 92.50 262 LEU A O 1
ATOM 2091 N N . TYR A 1 263 ? 8.294 -15.300 1.779 1.00 92.56 263 TYR A N 1
ATOM 2092 C CA . TYR A 1 263 ? 8.567 -15.110 3.208 1.00 92.56 263 TYR A CA 1
ATOM 2093 C C . TYR A 1 263 ? 9.868 -15.808 3.635 1.00 92.56 263 TYR A C 1
ATOM 2095 O O . TYR A 1 263 ? 10.657 -15.237 4.393 1.00 92.56 263 TYR A O 1
ATOM 2103 N N . GLU A 1 264 ? 10.123 -17.019 3.136 1.00 94.25 264 GLU A N 1
ATOM 2104 C CA . GLU A 1 264 ? 11.358 -17.748 3.427 1.00 94.25 264 GLU A CA 1
ATOM 2105 C C . GLU A 1 264 ? 12.585 -17.074 2.796 1.00 94.25 264 GLU A C 1
ATOM 2107 O O . GLU A 1 264 ? 13.585 -16.866 3.485 1.00 94.25 264 GLU A O 1
ATOM 2112 N N . ASP A 1 265 ? 12.504 -16.650 1.534 1.00 93.06 265 ASP A N 1
ATOM 2113 C CA . ASP A 1 265 ? 13.581 -15.923 0.854 1.00 93.06 265 ASP A CA 1
ATOM 2114 C C . ASP A 1 265 ? 13.895 -14.598 1.564 1.00 93.06 265 ASP A C 1
ATOM 2116 O O . ASP A 1 265 ? 15.061 -14.291 1.833 1.00 93.06 265 ASP A O 1
ATOM 2120 N N . ALA A 1 266 ? 12.863 -13.842 1.960 1.00 91.19 266 ALA A N 1
ATOM 2121 C CA . ALA A 1 266 ? 13.018 -12.623 2.750 1.00 91.19 266 ALA A CA 1
ATOM 2122 C C . ALA A 1 266 ? 13.768 -12.904 4.062 1.00 91.19 266 ALA A C 1
ATOM 2124 O O . ALA A 1 266 ? 14.746 -12.218 4.383 1.00 91.19 266 ALA A O 1
ATOM 2125 N N . ARG A 1 267 ? 13.385 -13.968 4.778 1.00 90.88 267 ARG A N 1
ATOM 2126 C CA . ARG A 1 267 ? 14.042 -14.396 6.019 1.00 90.88 267 ARG A CA 1
ATOM 2127 C C . ARG A 1 267 ? 15.511 -14.768 5.794 1.00 90.88 267 ARG A C 1
ATOM 2129 O O . ARG A 1 267 ? 16.370 -14.354 6.576 1.00 90.88 267 ARG A O 1
ATOM 2136 N N . GLN A 1 268 ? 15.830 -15.504 4.728 1.00 94.19 268 GLN A N 1
ATOM 2137 C CA . GLN A 1 268 ? 17.211 -15.866 4.363 1.00 94.19 268 GLN A CA 1
ATOM 2138 C C . GLN A 1 268 ? 18.057 -14.633 4.008 1.00 94.19 268 GLN A C 1
ATOM 2140 O O . GLN A 1 268 ? 19.247 -14.567 4.332 1.00 94.19 268 GLN A O 1
ATOM 2145 N N . CYS A 1 269 ? 17.430 -13.612 3.423 1.00 91.75 269 CYS A N 1
ATOM 2146 C CA . CYS A 1 269 ? 18.033 -12.310 3.150 1.00 91.75 269 CYS A CA 1
ATOM 2147 C C . CYS A 1 269 ? 18.086 -11.369 4.368 1.00 91.75 269 CYS A C 1
ATOM 2149 O O . CYS A 1 269 ? 18.592 -10.254 4.237 1.00 91.75 269 CYS A O 1
ATOM 2151 N N . ARG A 1 270 ? 17.637 -11.808 5.556 1.00 90.88 270 ARG A N 1
ATOM 2152 C CA . ARG A 1 270 ? 17.553 -11.004 6.795 1.00 90.88 270 ARG A CA 1
ATOM 2153 C C . ARG A 1 270 ? 16.614 -9.798 6.681 1.00 90.88 270 ARG A C 1
ATOM 2155 O O . ARG A 1 270 ? 16.822 -8.787 7.350 1.00 90.88 270 ARG A O 1
ATOM 2162 N N . LEU A 1 271 ? 15.597 -9.910 5.835 1.00 89.62 271 LEU A N 1
ATOM 2163 C CA . LEU A 1 271 ? 14.481 -8.976 5.765 1.00 89.62 271 LEU A CA 1
ATOM 2164 C C . LEU A 1 271 ? 13.396 -9.424 6.754 1.00 89.62 271 LEU A C 1
ATOM 2166 O O . LEU A 1 271 ? 13.211 -10.619 6.984 1.00 89.62 271 LEU A O 1
ATOM 2170 N N . GLY A 1 272 ? 12.701 -8.458 7.353 1.00 87.44 272 GLY A N 1
ATOM 2171 C CA . GLY A 1 272 ? 11.577 -8.692 8.259 1.00 87.44 272 GLY A CA 1
ATOM 2172 C C . GLY A 1 272 ? 10.281 -8.113 7.696 1.00 87.44 272 GLY A C 1
ATOM 2173 O O . GLY A 1 272 ? 10.307 -7.138 6.947 1.00 87.44 272 GLY A O 1
ATOM 2174 N N . THR A 1 273 ? 9.154 -8.709 8.072 1.00 88.19 273 THR A N 1
ATOM 2175 C CA . THR A 1 273 ? 7.788 -8.267 7.727 1.00 88.19 273 THR A CA 1
ATOM 2176 C C . THR A 1 273 ? 7.162 -7.376 8.801 1.00 88.19 273 THR A C 1
ATOM 2178 O O . THR A 1 273 ? 6.073 -6.835 8.621 1.00 88.19 273 THR A O 1
ATOM 2181 N N . GLU A 1 274 ? 7.884 -7.162 9.896 1.00 87.25 274 GLU A N 1
ATOM 2182 C CA . GLU A 1 274 ? 7.454 -6.409 11.064 1.00 87.25 274 GLU A CA 1
ATOM 2183 C C . GLU A 1 274 ? 8.561 -5.471 11.560 1.00 87.25 274 GLU A C 1
ATOM 2185 O O . GLU A 1 274 ? 9.743 -5.631 11.239 1.00 87.25 274 GLU A O 1
ATOM 2190 N N . LYS A 1 275 ? 8.174 -4.474 12.357 1.00 87.62 275 LYS A N 1
ATOM 2191 C CA . LYS A 1 275 ? 9.096 -3.581 13.061 1.00 87.62 275 LYS A CA 1
ATOM 2192 C C . LYS A 1 275 ? 8.586 -3.249 14.457 1.00 87.62 275 LYS A C 1
ATOM 2194 O O . LYS A 1 275 ? 7.380 -3.230 14.718 1.00 87.62 275 LYS A O 1
ATOM 2199 N N . PHE A 1 276 ? 9.522 -2.893 15.329 1.00 87.75 276 PHE A N 1
ATOM 2200 C CA . PHE A 1 276 ? 9.228 -2.442 16.683 1.00 87.75 276 PHE A CA 1
ATOM 2201 C C . PHE A 1 276 ? 9.510 -0.951 16.829 1.00 87.75 276 PHE A C 1
ATOM 2203 O O . PHE A 1 276 ? 10.580 -0.469 16.458 1.00 87.75 276 PHE A O 1
ATOM 2210 N N . ALA A 1 277 ? 8.561 -0.220 17.406 1.00 84.94 277 ALA A N 1
ATOM 2211 C CA . ALA A 1 277 ? 8.790 1.144 17.855 1.00 84.94 277 ALA A CA 1
ATOM 2212 C C . ALA A 1 277 ? 9.583 1.161 19.173 1.00 84.94 277 ALA A C 1
ATOM 2214 O O . ALA A 1 277 ? 9.704 0.155 19.878 1.00 84.94 277 ALA A O 1
ATOM 2215 N N . ILE A 1 278 ? 10.129 2.329 19.519 1.00 83.44 278 ILE A N 1
ATOM 2216 C CA . ILE A 1 278 ? 10.969 2.527 20.713 1.00 83.44 278 ILE A CA 1
ATOM 2217 C C . ILE A 1 278 ? 10.230 2.138 22.002 1.00 83.44 278 ILE A C 1
ATOM 2219 O O . ILE A 1 278 ? 10.820 1.591 22.931 1.00 83.44 278 ILE A O 1
ATOM 2223 N N . ASP A 1 279 ? 8.930 2.375 22.067 1.00 77.75 279 ASP A N 1
ATOM 2224 C CA . ASP A 1 279 ? 8.093 2.068 23.225 1.00 77.75 279 ASP A CA 1
ATOM 2225 C C . ASP A 1 279 ? 7.683 0.583 23.314 1.00 77.75 279 ASP A C 1
ATOM 2227 O O . ASP A 1 279 ? 6.973 0.184 24.236 1.00 77.75 279 ASP A O 1
ATOM 2231 N N . GLY A 1 280 ? 8.138 -0.248 22.371 1.00 83.38 280 GLY A N 1
ATOM 2232 C CA . GLY A 1 280 ? 7.761 -1.653 22.272 1.00 83.38 280 GLY A CA 1
ATOM 2233 C C . GLY A 1 280 ? 6.475 -1.900 21.485 1.00 83.38 280 GLY A C 1
ATOM 2234 O O . GLY A 1 280 ? 6.006 -3.039 21.460 1.00 83.38 280 GLY A O 1
ATOM 2235 N N . LYS A 1 281 ? 5.880 -0.891 20.832 1.00 82.94 281 LYS A N 1
ATOM 2236 C CA . LYS A 1 281 ? 4.744 -1.121 19.928 1.00 82.94 281 LYS A CA 1
ATOM 2237 C C . LYS A 1 281 ? 5.183 -1.963 18.730 1.00 82.94 281 LYS A C 1
ATOM 2239 O O . LYS A 1 281 ? 6.212 -1.694 18.112 1.00 82.94 281 LYS A O 1
ATOM 2244 N N . HIS A 1 282 ? 4.388 -2.980 18.422 1.00 85.94 282 HIS A N 1
ATOM 2245 C CA . HIS A 1 282 ? 4.605 -3.874 17.294 1.00 85.94 282 HIS A CA 1
ATOM 2246 C C . HIS A 1 282 ? 3.772 -3.394 16.097 1.00 85.94 282 HIS A C 1
ATOM 2248 O O . HIS A 1 282 ? 2.591 -3.097 16.266 1.00 85.94 282 HIS A O 1
ATOM 2254 N N . THR A 1 283 ? 4.380 -3.244 14.919 1.00 84.12 283 THR A N 1
ATOM 2255 C CA . THR A 1 283 ? 3.706 -2.736 13.708 1.00 84.12 283 THR A CA 1
ATOM 2256 C C . THR A 1 283 ? 4.251 -3.407 12.450 1.00 84.12 283 THR A C 1
ATOM 2258 O O . THR A 1 283 ? 5.388 -3.879 12.465 1.00 84.12 283 THR A O 1
ATOM 2261 N N . GLY A 1 284 ? 3.498 -3.383 11.345 1.00 83.94 284 GLY A N 1
ATOM 2262 C CA . GLY A 1 284 ? 4.021 -3.774 10.037 1.00 83.94 284 GLY A CA 1
ATOM 2263 C C . GLY A 1 284 ? 5.158 -2.856 9.578 1.00 83.94 284 GLY A C 1
ATOM 2264 O O . GLY A 1 284 ? 5.404 -1.783 10.147 1.00 83.94 284 GLY A O 1
ATOM 2265 N N . THR A 1 285 ? 5.879 -3.256 8.530 1.00 82.31 285 THR A N 1
ATOM 2266 C CA . THR A 1 285 ? 7.010 -2.473 7.991 1.00 82.31 285 THR A CA 1
ATOM 2267 C C . THR A 1 285 ? 6.606 -1.052 7.573 1.00 82.31 285 THR A C 1
ATOM 2269 O O . THR A 1 285 ? 7.409 -0.120 7.682 1.00 82.31 285 THR A O 1
ATOM 2272 N N . GLY A 1 286 ? 5.339 -0.853 7.195 1.00 75.88 286 GLY A N 1
ATOM 2273 C CA . GLY A 1 286 ? 4.794 0.394 6.657 1.00 75.88 286 GLY A CA 1
ATOM 2274 C C . GLY A 1 286 ? 4.811 0.471 5.127 1.00 75.88 286 GLY A C 1
ATOM 2275 O O . GLY A 1 286 ? 4.360 1.478 4.594 1.00 75.88 286 GLY A O 1
ATOM 2276 N N . GLY A 1 287 ? 5.307 -0.567 4.439 1.00 73.00 287 GLY A N 1
ATOM 2277 C CA . GLY A 1 287 ? 5.216 -0.698 2.977 1.00 73.00 287 GLY A CA 1
ATOM 2278 C C . GLY A 1 287 ? 3.872 -1.249 2.478 1.00 73.00 287 GLY A C 1
ATOM 2279 O O . GLY A 1 287 ? 3.613 -1.215 1.282 1.00 73.00 287 GLY A O 1
ATOM 2280 N N . GLY A 1 288 ? 3.014 -1.733 3.387 1.00 83.25 288 GLY A N 1
ATOM 2281 C CA . GLY A 1 288 ? 1.750 -2.388 3.047 1.00 83.25 288 GLY A CA 1
ATOM 2282 C C . GLY A 1 288 ? 1.919 -3.818 2.516 1.00 83.25 288 GLY A C 1
ATOM 2283 O O . GLY A 1 288 ? 3.028 -4.305 2.306 1.00 83.25 288 GLY A O 1
ATOM 2284 N N . ASN A 1 289 ? 0.794 -4.501 2.320 1.00 88.75 289 ASN A N 1
ATOM 2285 C CA . ASN A 1 289 ? 0.672 -5.803 1.663 1.00 88.75 289 ASN A CA 1
ATOM 2286 C C . ASN A 1 289 ? -0.515 -5.744 0.698 1.00 88.75 289 ASN A C 1
ATOM 2288 O O . ASN A 1 289 ? -1.606 -6.232 0.994 1.00 88.75 289 ASN A O 1
ATOM 2292 N N . HIS A 1 290 ? -0.332 -5.049 -0.427 1.00 91.31 290 HIS A N 1
ATOM 2293 C CA . HIS A 1 290 ? -1.430 -4.816 -1.356 1.00 91.31 290 HIS A CA 1
ATOM 2294 C C . HIS A 1 290 ? -1.915 -6.126 -1.981 1.00 91.31 290 HIS A C 1
ATOM 2296 O O . HIS A 1 290 ? -1.145 -6.881 -2.578 1.00 91.31 290 HIS A O 1
ATOM 2302 N N . VAL A 1 291 ? -3.222 -6.366 -1.903 1.00 92.75 291 VAL A N 1
ATOM 2303 C CA . VAL A 1 291 ? -3.853 -7.527 -2.535 1.00 92.75 291 VAL A CA 1
ATOM 2304 C C . VAL A 1 291 ? -4.357 -7.111 -3.910 1.00 92.75 291 VAL A C 1
ATOM 2306 O O . VAL A 1 291 ? -5.204 -6.227 -4.025 1.00 92.75 291 VAL A O 1
ATOM 2309 N N . THR A 1 292 ? -3.854 -7.747 -4.965 1.00 93.56 292 THR A N 1
ATOM 2310 C CA . THR A 1 292 ? -4.275 -7.468 -6.343 1.00 93.56 292 THR A CA 1
ATOM 2311 C C . THR A 1 292 ? -5.306 -8.482 -6.826 1.00 93.56 292 THR A C 1
ATOM 2313 O O . THR A 1 292 ? -5.221 -9.680 -6.554 1.00 93.56 292 THR A O 1
ATOM 2316 N N . LEU A 1 293 ? -6.314 -7.989 -7.543 1.00 94.25 293 LEU A N 1
ATOM 2317 C CA . LEU A 1 293 ? -7.456 -8.763 -8.012 1.00 94.25 293 LEU A CA 1
ATOM 2318 C C . LEU A 1 293 ? -7.689 -8.481 -9.492 1.00 94.25 293 LEU A C 1
ATOM 2320 O O . LEU A 1 293 ? -7.918 -7.343 -9.888 1.00 94.25 293 LEU A O 1
ATOM 2324 N N . GLY A 1 294 ? -7.642 -9.522 -10.313 1.00 92.62 294 GLY A N 1
ATOM 2325 C CA . GLY A 1 294 ? -7.777 -9.409 -11.759 1.00 92.62 294 GLY A CA 1
ATOM 2326 C C . GLY A 1 294 ? -7.817 -10.782 -12.417 1.00 92.62 294 GLY A C 1
ATOM 2327 O O . GLY A 1 294 ? -8.225 -11.766 -11.798 1.00 92.62 294 GLY A O 1
ATOM 2328 N N . ALA A 1 295 ? -7.390 -10.845 -13.672 1.00 90.00 295 ALA A N 1
ATOM 2329 C CA . ALA A 1 295 ? -7.228 -12.083 -14.425 1.00 90.00 295 ALA A CA 1
ATOM 2330 C C . ALA A 1 295 ? -5.913 -12.043 -15.216 1.00 90.00 295 ALA A C 1
ATOM 2332 O O . ALA A 1 295 ? -5.303 -10.986 -15.354 1.00 90.00 295 ALA A O 1
ATOM 2333 N N . ALA A 1 296 ? -5.493 -13.189 -15.760 1.00 85.62 296 ALA A N 1
ATOM 2334 C CA . ALA A 1 296 ? -4.288 -13.273 -16.590 1.00 85.62 296 ALA A CA 1
ATOM 2335 C C . ALA A 1 296 ? -4.385 -12.426 -17.874 1.00 85.62 296 ALA A C 1
ATOM 2337 O O . ALA A 1 296 ? -3.379 -11.943 -18.379 1.00 85.62 296 ALA A O 1
ATOM 2338 N N . LYS A 1 297 ? -5.603 -12.239 -18.398 1.00 87.88 297 LYS A N 1
ATOM 2339 C CA . LYS A 1 297 ? -5.895 -11.311 -19.494 1.00 87.88 297 LYS A CA 1
ATOM 2340 C C . LYS A 1 297 ? -6.813 -10.203 -18.985 1.00 87.88 297 LYS A C 1
ATOM 2342 O O . LYS A 1 297 ? -7.809 -10.530 -18.333 1.00 87.88 297 LYS A O 1
ATOM 2347 N N . PRO A 1 298 ? -6.570 -8.927 -19.335 1.00 90.38 298 PRO A N 1
ATOM 2348 C CA . PRO A 1 298 ? -7.441 -7.829 -18.919 1.00 90.38 298 PRO A CA 1
ATOM 2349 C C . PRO A 1 298 ? -8.911 -8.042 -19.309 1.00 90.38 298 PRO A C 1
ATOM 2351 O O . PRO A 1 298 ? -9.803 -7.810 -18.499 1.00 90.38 298 PRO A O 1
ATOM 2354 N N . SER A 1 299 ? -9.175 -8.574 -20.508 1.00 90.56 299 SER A N 1
ATOM 2355 C CA . SER A 1 299 ? -10.529 -8.891 -20.994 1.00 90.56 299 SER A CA 1
ATOM 2356 C C . SER A 1 299 ? -11.269 -9.944 -20.160 1.00 90.56 299 SER A C 1
ATOM 2358 O O . SER A 1 299 ? -12.500 -9.951 -20.132 1.00 90.56 299 SER A O 1
ATOM 2360 N N . ASP A 1 300 ? -10.539 -10.813 -19.459 1.00 91.62 300 ASP A N 1
ATOM 2361 C CA . ASP A 1 300 ? -11.101 -11.837 -18.580 1.00 91.62 300 ASP A CA 1
ATOM 2362 C C . ASP A 1 300 ? -11.317 -11.333 -17.146 1.00 91.62 300 ASP A C 1
ATOM 2364 O O . ASP A 1 300 ? -11.876 -12.065 -16.324 1.00 91.62 300 ASP A O 1
ATOM 2368 N N . SER A 1 301 ? -10.917 -10.092 -16.837 1.00 93.88 301 SER A N 1
ATOM 2369 C CA . SER A 1 301 ? -11.057 -9.516 -15.501 1.00 93.88 301 SER A CA 1
ATOM 2370 C C . SER A 1 301 ? -12.514 -9.570 -15.026 1.00 93.88 301 SER A C 1
ATOM 2372 O O . SER A 1 301 ? -13.408 -9.049 -15.706 1.00 93.88 301 SER A O 1
ATOM 2374 N N . PRO A 1 302 ? -12.788 -10.145 -13.838 1.00 93.06 302 PRO A N 1
ATOM 2375 C CA . PRO A 1 302 ? -14.152 -10.229 -13.324 1.00 93.06 302 PRO A CA 1
ATOM 2376 C C . PRO A 1 302 ? -14.739 -8.837 -13.051 1.00 93.06 302 PRO A C 1
ATOM 2378 O O . PRO A 1 302 ? -15.948 -8.644 -13.143 1.00 93.06 302 PRO A O 1
ATOM 2381 N N . LEU A 1 303 ? -13.881 -7.855 -12.771 1.00 94.38 303 LEU A N 1
ATOM 2382 C CA . LEU A 1 303 ? -14.273 -6.480 -12.485 1.00 94.38 303 LEU A CA 1
ATOM 2383 C C . LEU A 1 303 ? -14.743 -5.766 -13.751 1.00 94.38 303 LEU A C 1
ATOM 2385 O O . LEU A 1 303 ? -15.786 -5.124 -13.718 1.00 94.38 303 LEU A O 1
ATOM 2389 N N . LEU A 1 304 ? -14.014 -5.919 -14.864 1.00 93.94 304 LEU A N 1
ATOM 2390 C CA . LEU A 1 304 ? -14.371 -5.302 -16.147 1.00 93.94 304 LEU A CA 1
ATOM 2391 C C . LEU A 1 304 ? -15.595 -5.968 -16.784 1.00 93.94 304 LEU A C 1
ATOM 2393 O O . LEU A 1 304 ? -16.417 -5.292 -17.396 1.00 93.94 304 LEU A O 1
ATOM 2397 N N . ARG A 1 305 ? -15.725 -7.291 -16.624 1.00 92.00 305 ARG A N 1
ATOM 2398 C CA . ARG A 1 305 ? -16.849 -8.068 -17.164 1.00 92.00 305 ARG A CA 1
ATOM 2399 C C . ARG A 1 305 ? -18.155 -7.833 -16.411 1.00 92.00 305 ARG A C 1
ATOM 2401 O O . ARG A 1 305 ? -19.214 -7.921 -17.019 1.00 92.00 305 ARG A O 1
ATOM 2408 N N . ARG A 1 306 ? -18.091 -7.594 -15.096 1.00 92.56 306 ARG A N 1
ATOM 2409 C CA . ARG A 1 306 ? -19.266 -7.382 -14.239 1.00 92.56 306 ARG A CA 1
ATOM 2410 C C . ARG A 1 306 ? -19.038 -6.212 -13.277 1.00 92.56 306 ARG A C 1
ATOM 2412 O O . ARG A 1 306 ? -18.561 -6.430 -12.160 1.00 92.56 306 ARG A O 1
ATOM 2419 N N . PRO A 1 307 ? -19.458 -4.983 -13.639 1.00 93.12 307 PRO A N 1
ATOM 2420 C CA . PRO A 1 307 ? -19.306 -3.792 -12.793 1.00 93.12 307 PRO A CA 1
ATOM 2421 C C . PRO A 1 307 ? -19.935 -3.947 -11.402 1.00 93.12 307 PRO A C 1
ATOM 2423 O O . PRO A 1 307 ? -19.451 -3.388 -10.416 1.00 93.12 307 PRO A O 1
ATOM 2426 N N . ASN A 1 308 ? -21.004 -4.748 -11.312 1.00 94.00 308 ASN A N 1
ATOM 2427 C CA . ASN A 1 308 ? -21.693 -5.065 -10.063 1.00 94.00 308 ASN A CA 1
ATOM 2428 C C . ASN A 1 308 ? -20.767 -5.696 -9.004 1.00 94.00 308 ASN A C 1
ATOM 2430 O O . ASN A 1 308 ? -21.041 -5.556 -7.811 1.00 94.00 308 ASN A O 1
ATOM 2434 N N . LEU A 1 309 ? -19.671 -6.353 -9.403 1.00 95.56 309 LEU A N 1
ATOM 2435 C CA . LEU A 1 309 ? -18.695 -6.915 -8.469 1.00 95.56 309 LEU A CA 1
ATOM 2436 C C . LEU A 1 309 ? -17.970 -5.817 -7.682 1.00 95.56 309 LEU A C 1
ATOM 2438 O O . LEU A 1 309 ? -17.932 -5.882 -6.455 1.00 95.56 309 LEU A O 1
ATOM 2442 N N . LEU A 1 310 ? -17.441 -4.795 -8.366 1.00 96.19 310 LEU A N 1
ATOM 2443 C CA . LEU A 1 310 ? -16.741 -3.691 -7.703 1.00 96.19 310 LEU A CA 1
ATOM 2444 C C . LEU A 1 310 ? -17.698 -2.892 -6.815 1.00 96.19 310 LEU A C 1
ATOM 2446 O O . LEU A 1 310 ? -17.367 -2.603 -5.669 1.00 96.19 310 LEU A O 1
ATOM 2450 N N . ARG A 1 311 ? -18.924 -2.634 -7.288 1.00 96.06 311 ARG A N 1
ATOM 2451 C CA . ARG A 1 311 ? -19.978 -2.055 -6.444 1.00 96.06 311 ARG A CA 1
ATOM 2452 C C . ARG A 1 311 ? -20.201 -2.871 -5.168 1.00 96.06 311 ARG A C 1
ATOM 2454 O O . ARG A 1 311 ? -20.296 -2.288 -4.092 1.00 96.06 311 ARG A O 1
ATOM 2461 N N . SER A 1 312 ? -20.314 -4.195 -5.290 1.00 97.38 312 SER A N 1
ATOM 2462 C CA . SER A 1 312 ? -20.566 -5.082 -4.147 1.00 97.38 312 SER A CA 1
ATOM 2463 C C . SER A 1 312 ? -19.426 -5.014 -3.133 1.00 97.38 312 SER A C 1
ATOM 2465 O O . SER A 1 312 ? -19.690 -4.882 -1.944 1.00 97.38 312 SER A O 1
ATOM 2467 N N . LEU A 1 313 ? -18.173 -5.032 -3.605 1.00 97.56 313 LEU A N 1
ATOM 2468 C CA . LEU A 1 313 ? -16.989 -4.881 -2.755 1.00 97.56 313 LEU A CA 1
ATOM 2469 C C . LEU A 1 313 ? -17.000 -3.541 -2.014 1.00 97.56 313 LEU A C 1
ATOM 2471 O O . LEU A 1 313 ? -16.885 -3.532 -0.793 1.00 97.56 313 LEU A O 1
ATOM 2475 N N . ILE A 1 314 ? -17.213 -2.431 -2.730 1.00 97.19 314 ILE A N 1
ATOM 2476 C CA . ILE A 1 314 ? -17.259 -1.093 -2.126 1.00 97.19 314 ILE A CA 1
ATOM 2477 C C . ILE A 1 314 ? -18.377 -1.017 -1.084 1.00 97.19 314 ILE A C 1
ATOM 2479 O O . ILE A 1 314 ? -18.128 -0.602 0.039 1.00 97.19 314 ILE A O 1
ATOM 2483 N N . THR A 1 315 ? -19.591 -1.451 -1.432 1.00 97.81 315 THR A N 1
ATOM 2484 C CA . THR A 1 315 ? -20.760 -1.399 -0.536 1.00 97.81 315 THR A CA 1
ATOM 2485 C C . THR A 1 315 ? -20.526 -2.242 0.717 1.00 97.81 315 THR A C 1
ATOM 2487 O O . THR A 1 315 ? -20.788 -1.789 1.826 1.00 97.81 315 THR A O 1
ATOM 2490 N N . PHE A 1 316 ? -19.987 -3.454 0.564 1.00 98.25 316 PHE A N 1
ATOM 2491 C CA . PHE A 1 316 ? -19.745 -4.351 1.690 1.00 98.25 316 PHE A CA 1
ATOM 2492 C C . PHE A 1 316 ? -18.655 -3.821 2.631 1.00 98.25 316 PHE A C 1
ATOM 2494 O O . PHE A 1 316 ? -18.855 -3.805 3.841 1.00 98.25 316 PHE A O 1
ATOM 2501 N N . TRP A 1 317 ? -17.543 -3.304 2.098 1.00 97.25 317 TRP A N 1
ATOM 2502 C CA . TRP A 1 317 ? -16.531 -2.616 2.913 1.00 97.25 317 TRP A CA 1
ATOM 2503 C C . TRP A 1 317 ? -17.083 -1.343 3.559 1.00 97.25 317 TRP A C 1
ATOM 2505 O O . TRP A 1 317 ? -16.728 -1.014 4.691 1.00 97.25 317 TRP A O 1
ATOM 2515 N N . GLN A 1 318 ? -17.972 -0.626 2.868 1.00 96.50 318 GLN A N 1
ATOM 2516 C CA . GLN A 1 318 ? -18.620 0.565 3.407 1.00 96.50 318 GLN A CA 1
ATOM 2517 C C . GLN A 1 318 ? -19.502 0.213 4.616 1.00 96.50 318 GLN A C 1
ATOM 2519 O O . GLN A 1 318 ? -19.443 0.907 5.629 1.00 96.50 318 GLN A O 1
ATOM 2524 N N . HIS A 1 319 ? -20.233 -0.902 4.553 1.00 97.88 319 HIS A N 1
ATOM 2525 C CA . HIS A 1 319 ? -21.057 -1.420 5.652 1.00 97.88 319 HIS A CA 1
ATOM 2526 C C . HIS A 1 319 ? -20.257 -2.019 6.804 1.00 97.88 319 HIS A C 1
ATOM 2528 O O . HIS A 1 319 ? -20.719 -1.943 7.937 1.00 97.88 319 HIS A O 1
ATOM 2534 N N . HIS A 1 320 ? -19.073 -2.563 6.518 1.00 98.00 320 HIS A N 1
ATOM 2535 C CA . HIS A 1 320 ? -18.228 -3.241 7.498 1.00 98.00 320 HIS A CA 1
ATOM 2536 C C . HIS A 1 320 ? -16.863 -2.544 7.654 1.00 98.00 320 HIS A C 1
ATOM 2538 O O . HIS A 1 320 ? -15.858 -3.008 7.097 1.00 98.00 320 HIS A O 1
ATOM 2544 N N . PRO A 1 321 ? -16.782 -1.412 8.390 1.00 97.12 321 PRO A N 1
ATOM 2545 C CA . PRO A 1 321 ? -15.530 -0.686 8.606 1.00 97.12 321 PRO A CA 1
ATOM 2546 C C . PRO A 1 321 ? -14.407 -1.505 9.248 1.00 97.12 321 PRO A C 1
ATOM 2548 O O . PRO A 1 321 ? -13.229 -1.186 9.068 1.00 97.12 321 PRO A O 1
ATOM 2551 N N . GLY A 1 322 ? -14.739 -2.582 9.960 1.00 96.62 322 GLY A N 1
ATOM 2552 C CA . GLY A 1 322 ? -13.772 -3.517 10.516 1.00 96.62 322 GLY A CA 1
ATOM 2553 C C . GLY A 1 322 ? -12.866 -4.141 9.454 1.00 96.62 322 GLY A C 1
ATOM 2554 O O . GLY A 1 322 ? -11.691 -4.369 9.735 1.00 96.62 322 GLY A O 1
ATOM 2555 N N . LEU A 1 323 ? -13.348 -4.315 8.215 1.00 96.88 323 LEU A N 1
ATOM 2556 C CA . LEU A 1 323 ? -12.531 -4.788 7.089 1.00 96.88 323 LEU A CA 1
ATOM 2557 C C . LEU A 1 323 ? -11.426 -3.810 6.685 1.00 96.88 323 LEU A C 1
ATOM 2559 O O . LEU A 1 323 ? -10.403 -4.241 6.163 1.00 96.88 323 LEU A O 1
ATOM 2563 N N . SER A 1 324 ? -11.600 -2.513 6.928 1.00 95.00 324 SER A N 1
ATOM 2564 C CA . SER A 1 324 ? -10.545 -1.523 6.703 1.00 95.00 324 SER A CA 1
ATOM 2565 C C . SER A 1 324 ? -9.632 -1.438 7.918 1.00 95.00 324 SER A C 1
ATOM 2567 O O . SER A 1 324 ? -8.410 -1.504 7.807 1.00 95.00 324 SER A O 1
ATOM 2569 N N . TYR A 1 325 ? -10.215 -1.312 9.111 1.00 95.00 325 TYR A N 1
ATOM 2570 C CA . TYR A 1 325 ? -9.453 -0.937 10.300 1.00 95.00 325 TYR A CA 1
ATOM 2571 C C . TYR A 1 325 ? -8.688 -2.092 10.952 1.00 95.00 325 TYR A C 1
ATOM 2573 O O . TYR A 1 325 ? -7.616 -1.850 11.515 1.00 95.00 325 TYR A O 1
ATOM 2581 N N . LEU A 1 326 ? -9.168 -3.337 10.843 1.00 95.62 326 LEU A N 1
ATOM 2582 C CA . LEU A 1 326 ? -8.469 -4.505 11.390 1.00 95.62 326 LEU A CA 1
ATOM 2583 C C . LEU A 1 326 ? -7.127 -4.748 10.689 1.00 95.62 326 LEU A C 1
ATOM 2585 O O . LEU A 1 326 ? -6.138 -5.061 11.349 1.00 95.62 326 LEU A O 1
ATOM 2589 N N . PHE A 1 327 ? -7.094 -4.598 9.363 1.00 93.50 327 PHE A N 1
ATOM 2590 C CA . PHE A 1 327 ? -5.917 -4.914 8.549 1.00 93.50 327 PHE A CA 1
ATOM 2591 C C . PHE A 1 327 ? -5.028 -3.705 8.250 1.00 93.50 327 PHE A C 1
ATOM 2593 O O . PHE A 1 327 ? -3.906 -3.888 7.792 1.00 93.50 327 PHE A O 1
ATOM 2600 N N . SER A 1 328 ? -5.507 -2.490 8.509 1.00 88.88 328 SER A N 1
ATOM 2601 C CA . SER A 1 328 ? -4.767 -1.253 8.249 1.00 88.88 328 SER A CA 1
ATOM 2602 C C . SER A 1 328 ? -3.529 -1.043 9.128 1.00 88.88 328 SER A C 1
ATOM 2604 O O . SER A 1 328 ? -3.430 -1.512 10.266 1.00 88.88 328 SER A O 1
ATOM 2606 N N . GLY A 1 329 ? -2.602 -0.236 8.607 1.00 84.12 329 GLY A N 1
ATOM 2607 C CA . GLY A 1 329 ? -1.427 0.223 9.340 1.00 84.12 329 GLY A CA 1
ATOM 2608 C C . GLY A 1 329 ? -1.748 1.278 10.407 1.00 84.12 329 GLY A C 1
ATOM 2609 O O . GLY A 1 329 ? -2.892 1.553 10.769 1.00 84.12 329 GLY A O 1
ATOM 2610 N N . ALA A 1 330 ? -0.715 1.912 10.960 1.00 78.56 330 ALA A N 1
ATOM 2611 C CA . ALA A 1 330 ? -0.897 2.966 11.968 1.00 78.56 330 ALA A CA 1
ATOM 2612 C C . ALA A 1 330 ? -1.531 4.254 11.404 1.00 78.56 330 ALA A C 1
ATOM 2614 O O . ALA A 1 330 ? -2.196 4.976 12.138 1.00 78.56 330 ALA A O 1
ATOM 2615 N N . PHE A 1 331 ? -1.329 4.538 10.115 1.00 82.25 331 PHE A N 1
ATOM 2616 C CA . PHE A 1 331 ? -1.748 5.784 9.479 1.00 82.25 331 PHE A CA 1
ATOM 2617 C C . PHE A 1 331 ? -3.094 5.611 8.765 1.00 82.25 331 PHE A C 1
ATOM 2619 O O . PHE A 1 331 ? -3.145 5.054 7.671 1.00 82.25 331 PHE A O 1
ATOM 2626 N N . ILE A 1 332 ? -4.174 6.081 9.392 1.00 88.31 332 ILE A N 1
ATOM 2627 C CA . ILE A 1 332 ? -5.570 5.953 8.930 1.00 88.31 332 ILE A CA 1
ATOM 2628 C C . ILE A 1 332 ? -6.224 7.333 8.856 1.00 88.31 332 ILE A C 1
ATOM 2630 O O . ILE A 1 332 ? -5.755 8.280 9.490 1.00 88.31 332 ILE A O 1
ATOM 2634 N N . GLY A 1 333 ? -7.302 7.443 8.080 1.00 87.81 333 GLY A N 1
ATOM 2635 C CA . GLY A 1 333 ? -8.098 8.651 7.923 1.00 87.81 333 GLY A CA 1
ATOM 2636 C C . GLY A 1 333 ? -7.978 9.255 6.521 1.00 87.81 333 GLY A C 1
ATOM 2637 O O . GLY A 1 333 ? -7.261 8.720 5.669 1.00 87.81 333 GLY A O 1
ATOM 2638 N N . PRO A 1 334 ? -8.610 10.417 6.278 1.00 85.12 334 PRO A N 1
ATOM 2639 C CA . PRO A 1 334 ? -8.719 11.032 4.947 1.00 85.12 334 PRO A CA 1
ATOM 2640 C C . PRO A 1 334 ? -7.381 11.343 4.271 1.00 85.12 334 PRO A C 1
ATOM 2642 O O . PRO A 1 334 ? -7.283 11.391 3.047 1.00 85.12 334 PRO A O 1
ATOM 2645 N N . THR A 1 335 ? -6.341 11.589 5.066 1.00 85.69 335 THR A N 1
ATOM 2646 C CA . THR A 1 335 ? -4.994 11.920 4.586 1.00 85.69 335 THR A CA 1
ATOM 2647 C C . THR A 1 335 ? -4.075 10.704 4.493 1.00 85.69 335 THR A C 1
ATOM 2649 O O . THR A 1 335 ? -2.891 10.876 4.191 1.00 85.69 335 THR A O 1
ATOM 2652 N N . SER A 1 336 ? -4.592 9.502 4.769 1.00 86.19 336 SER A N 1
ATOM 2653 C CA . SER A 1 336 ? -3.818 8.261 4.794 1.00 86.19 336 SER A CA 1
ATOM 2654 C C . SER A 1 336 ? -3.344 7.810 3.407 1.00 86.19 336 SER A C 1
ATOM 2656 O O . SER A 1 336 ? -3.553 8.485 2.397 1.00 86.19 336 SER A O 1
ATOM 2658 N N . GLN A 1 337 ? -2.614 6.697 3.340 1.00 83.38 337 GLN A N 1
ATOM 2659 C CA . GLN A 1 337 ? -2.188 6.113 2.061 1.00 83.38 337 GLN A CA 1
ATOM 2660 C C . GLN A 1 337 ? -3.319 5.367 1.341 1.00 83.38 337 GLN A C 1
ATOM 2662 O O . GLN A 1 337 ? -3.227 5.168 0.132 1.00 83.38 337 GLN A O 1
ATOM 2667 N N . ALA A 1 338 ? -4.360 4.974 2.075 1.00 90.69 338 ALA A N 1
ATOM 2668 C CA . ALA A 1 338 ? -5.484 4.198 1.572 1.00 90.69 338 ALA A CA 1
ATOM 2669 C C . ALA A 1 338 ? -6.791 4.564 2.317 1.00 90.69 338 ALA A C 1
ATOM 2671 O O . ALA A 1 338 ? -7.384 3.692 2.951 1.00 90.69 338 ALA A O 1
ATOM 2672 N N . PRO A 1 339 ? -7.225 5.844 2.308 1.00 92.50 339 PRO A N 1
ATOM 2673 C CA . PRO A 1 339 ? -8.497 6.266 2.883 1.00 92.50 339 PRO A CA 1
ATOM 2674 C C . PRO A 1 339 ? -9.672 5.475 2.314 1.00 92.50 339 PRO A C 1
ATOM 2676 O O . PRO A 1 339 ? -9.721 5.164 1.115 1.00 92.50 339 PRO A O 1
ATOM 2679 N N . ARG A 1 340 ? -10.654 5.234 3.184 1.00 93.62 340 ARG A N 1
ATOM 2680 C CA . ARG A 1 340 ? -11.963 4.726 2.777 1.00 93.62 340 ARG A CA 1
ATOM 2681 C C . ARG A 1 340 ? -12.704 5.768 1.946 1.00 93.62 340 ARG A C 1
ATOM 2683 O O . ARG A 1 340 ? -12.508 6.976 2.099 1.00 93.62 340 ARG A O 1
ATOM 2690 N N . VAL A 1 341 ? -13.635 5.292 1.125 1.00 93.12 341 VAL A N 1
ATOM 2691 C CA . VAL A 1 341 ? -14.471 6.144 0.264 1.00 93.12 341 VAL A CA 1
ATOM 2692 C C . VAL A 1 341 ? -15.329 7.151 1.051 1.00 93.12 341 VAL A C 1
ATOM 2694 O O . VAL A 1 341 ? -15.687 8.200 0.513 1.00 93.12 341 VAL A O 1
ATOM 2697 N N . ASP A 1 342 ? -15.626 6.860 2.322 1.00 93.38 342 ASP A N 1
ATOM 2698 C CA . ASP A 1 342 ? -16.460 7.656 3.229 1.00 93.38 342 ASP A CA 1
ATOM 2699 C C . ASP A 1 342 ? -15.688 8.422 4.319 1.00 93.38 342 ASP A C 1
ATOM 2701 O O . ASP A 1 342 ? -16.309 9.053 5.172 1.00 93.38 342 ASP A O 1
ATOM 2705 N N . GLU A 1 343 ? -14.350 8.431 4.283 1.00 89.88 343 GLU A N 1
ATOM 2706 C CA . GLU A 1 343 ? -13.524 9.222 5.214 1.00 89.88 343 GLU A CA 1
ATOM 2707 C C . GLU A 1 343 ? -13.162 10.618 4.687 1.00 89.88 343 GLU A C 1
ATOM 2709 O O . GLU A 1 343 ? -12.715 11.465 5.459 1.00 89.88 343 GLU A O 1
ATOM 2714 N N . GLY A 1 344 ? -13.317 10.849 3.380 1.00 84.00 344 GLY A N 1
ATOM 2715 C CA . GLY A 1 344 ? -12.945 12.089 2.701 1.00 84.00 344 GLY A CA 1
ATOM 2716 C C . GLY A 1 344 ? -14.071 13.125 2.652 1.00 84.00 344 GLY A C 1
ATOM 2717 O O . GLY A 1 344 ? -14.415 13.762 3.643 1.00 84.00 344 GLY A O 1
ATOM 2718 N N . ARG A 1 345 ? -14.602 13.350 1.447 1.00 85.31 345 ARG A N 1
ATOM 2719 C CA . ARG A 1 345 ? -15.659 14.337 1.187 1.00 85.31 345 ARG A CA 1
ATOM 2720 C C . ARG A 1 345 ? -17.027 13.787 1.591 1.00 85.31 345 ARG A C 1
ATOM 2722 O O . ARG A 1 345 ? -17.359 12.660 1.233 1.00 85.31 345 ARG A O 1
ATOM 2729 N N . LEU A 1 346 ? -17.836 14.592 2.282 1.00 83.38 346 LEU A N 1
ATOM 2730 C CA . LEU A 1 346 ? -19.154 14.178 2.788 1.00 83.38 346 LEU A CA 1
ATOM 2731 C C . LEU A 1 346 ? -20.128 13.819 1.655 1.00 83.38 346 LEU A C 1
ATOM 2733 O O . LEU A 1 346 ? -20.921 12.887 1.779 1.00 83.38 346 LEU A O 1
ATOM 2737 N N . GLU A 1 347 ? -20.049 14.537 0.537 1.00 89.38 347 GLU A N 1
ATOM 2738 C CA . GLU A 1 347 ? -20.873 14.339 -0.654 1.00 89.38 347 GLU A CA 1
ATOM 2739 C C . GLU A 1 347 ? -20.456 13.126 -1.500 1.00 89.38 347 GLU A C 1
ATOM 2741 O O . GLU A 1 347 ? -21.224 12.694 -2.357 1.00 89.38 347 GLU A O 1
ATOM 2746 N N . ASN A 1 348 ? -19.280 12.531 -1.251 1.00 92.69 348 ASN A N 1
ATOM 2747 C CA . ASN A 1 348 ? -18.740 11.452 -2.087 1.00 92.69 348 ASN A CA 1
ATOM 2748 C C . ASN A 1 348 ? -19.674 10.236 -2.140 1.00 92.69 348 ASN A C 1
ATOM 2750 O O . ASN A 1 348 ? -19.846 9.629 -3.190 1.00 92.69 348 ASN A O 1
ATOM 2754 N N . LEU A 1 349 ? -20.325 9.905 -1.019 1.00 94.62 349 LEU A N 1
ATOM 2755 C CA . LEU A 1 349 ? -21.282 8.798 -0.964 1.00 94.62 349 LEU A CA 1
ATOM 2756 C C . LEU A 1 349 ? -22.550 9.059 -1.785 1.00 94.62 349 LEU A C 1
ATOM 2758 O O . LEU A 1 349 ? -23.096 8.128 -2.368 1.00 94.62 349 LEU A O 1
ATOM 2762 N N . TYR A 1 350 ? -23.004 10.312 -1.844 1.00 94.88 350 TYR A N 1
ATOM 2763 C CA . TYR A 1 350 ? -24.154 10.695 -2.663 1.00 94.88 350 TYR A CA 1
ATOM 2764 C C . TYR A 1 350 ? -23.832 10.557 -4.158 1.00 94.88 350 TYR A C 1
ATOM 2766 O O . TYR A 1 350 ? -24.589 9.941 -4.904 1.00 94.88 350 TYR A O 1
ATOM 2774 N N . GLU A 1 351 ? -22.669 11.048 -4.588 1.00 95.75 351 GLU A N 1
ATOM 2775 C CA . GLU A 1 351 ? -22.215 10.896 -5.977 1.00 95.75 351 GLU A CA 1
ATOM 2776 C C . GLU A 1 351 ? -21.949 9.422 -6.338 1.00 95.75 351 GLU A C 1
ATOM 2778 O O . GLU A 1 351 ? -22.269 8.970 -7.440 1.00 95.75 351 GLU A O 1
ATOM 2783 N N . LEU A 1 352 ? -21.438 8.630 -5.390 1.00 95.62 352 LEU A N 1
ATOM 2784 C CA . LEU A 1 352 ? -21.223 7.195 -5.571 1.00 95.62 352 LEU A CA 1
ATOM 2785 C C . LEU A 1 352 ? -22.538 6.419 -5.762 1.00 95.62 352 LEU A C 1
ATOM 2787 O O . LEU A 1 352 ? -22.588 5.499 -6.578 1.00 95.62 352 LEU A O 1
ATOM 2791 N N . GLU A 1 353 ? -23.613 6.790 -5.065 1.00 95.88 353 GLU A N 1
ATOM 2792 C CA . GLU A 1 353 ? -24.949 6.210 -5.276 1.00 95.88 353 GLU A CA 1
ATOM 2793 C C . GLU A 1 353 ? -25.479 6.504 -6.685 1.00 95.88 353 GLU A C 1
ATOM 2795 O O . GLU A 1 353 ? -26.034 5.614 -7.339 1.00 95.88 353 GLU A O 1
ATOM 2800 N N . ILE A 1 354 ? -25.242 7.717 -7.199 1.00 96.25 354 ILE A N 1
ATOM 2801 C CA . ILE A 1 354 ? -25.557 8.053 -8.592 1.00 96.25 354 ILE A CA 1
ATOM 2802 C C . ILE A 1 354 ? -24.731 7.171 -9.530 1.00 96.25 354 ILE A C 1
ATOM 2804 O O . ILE A 1 354 ? -25.304 6.561 -10.432 1.00 96.25 354 ILE A O 1
ATOM 2808 N N . ALA A 1 355 ? -23.426 7.014 -9.294 1.00 95.69 355 ALA A N 1
ATOM 2809 C CA . ALA A 1 355 ? -22.581 6.128 -10.095 1.00 95.69 355 ALA A CA 1
ATOM 2810 C C . ALA A 1 355 ? -23.077 4.668 -10.075 1.00 95.69 355 ALA A C 1
ATOM 2812 O O . ALA A 1 355 ? -23.121 4.019 -11.122 1.00 95.69 355 ALA A O 1
ATOM 2813 N N . PHE A 1 356 ? -23.531 4.158 -8.923 1.00 95.69 356 PHE A N 1
ATOM 2814 C CA . PHE A 1 356 ? -24.133 2.824 -8.815 1.00 95.69 356 PHE A CA 1
ATOM 2815 C C . PHE A 1 356 ? -25.402 2.667 -9.654 1.00 95.69 356 PHE A C 1
ATOM 2817 O O . PHE A 1 356 ? -25.619 1.588 -10.205 1.00 95.69 356 PHE A O 1
ATOM 2824 N N . SER A 1 357 ? -26.214 3.720 -9.784 1.00 94.38 357 SER A N 1
ATOM 2825 C CA . SER A 1 357 ? -27.432 3.699 -10.609 1.00 94.38 357 SER A CA 1
ATOM 2826 C C . SER A 1 357 ? -27.159 3.609 -12.114 1.00 94.38 357 SER A C 1
ATOM 2828 O O . SER A 1 357 ? -28.038 3.210 -12.870 1.00 94.38 357 SER A O 1
ATOM 2830 N N . GLN A 1 358 ? -25.948 3.967 -12.552 1.00 94.50 358 GLN A N 1
ATOM 2831 C CA . GLN A 1 358 ? -25.548 3.939 -13.962 1.00 94.50 358 GLN A CA 1
ATOM 2832 C C . GLN A 1 358 ? -24.943 2.592 -14.387 1.00 94.50 358 GLN A C 1
ATOM 2834 O O . GLN A 1 358 ? -24.566 2.422 -15.547 1.00 94.50 358 GLN A O 1
ATOM 2839 N N . ILE A 1 359 ? -24.828 1.630 -13.466 1.00 93.12 359 ILE A N 1
ATOM 2840 C CA . ILE A 1 359 ? -24.374 0.278 -13.792 1.00 93.12 359 ILE A CA 1
ATOM 2841 C C . ILE A 1 359 ? -25.460 -0.425 -14.625 1.00 93.12 359 ILE A C 1
ATOM 2843 O O . ILE A 1 359 ? -26.594 -0.521 -14.157 1.00 93.12 359 ILE A O 1
ATOM 2847 N N . PRO A 1 360 ? -25.135 -0.963 -15.816 1.00 89.50 360 PRO A N 1
ATOM 2848 C CA . PRO A 1 360 ? -26.086 -1.733 -16.608 1.00 89.50 360 PRO A CA 1
ATOM 2849 C C . PRO A 1 360 ? -26.603 -2.964 -15.850 1.00 89.50 360 PRO A C 1
ATOM 2851 O O . PRO A 1 360 ? -25.839 -3.649 -15.166 1.00 89.50 360 PRO A O 1
ATOM 2854 N N . ASP A 1 361 ? -27.891 -3.272 -16.005 1.00 82.88 361 ASP A N 1
ATOM 2855 C CA . ASP A 1 361 ? -28.488 -4.493 -15.444 1.00 82.88 361 ASP A CA 1
ATOM 2856 C C . ASP A 1 361 ? -28.108 -5.758 -16.230 1.00 82.88 361 ASP A C 1
ATOM 2858 O O . ASP A 1 361 ? -28.142 -6.859 -15.679 1.00 82.88 361 ASP A O 1
ATOM 2862 N N . ASP A 1 362 ? -27.744 -5.603 -17.506 1.00 82.44 362 ASP A N 1
ATOM 2863 C CA . ASP A 1 362 ? -27.279 -6.691 -18.363 1.00 82.44 362 ASP A CA 1
ATOM 2864 C C . ASP A 1 362 ? -25.744 -6.739 -18.417 1.00 82.44 362 ASP A C 1
ATOM 2866 O O . ASP A 1 362 ? -25.088 -5.832 -18.934 1.00 82.44 362 ASP A O 1
ATOM 2870 N N . ASP A 1 363 ? -25.180 -7.839 -17.917 1.00 78.38 363 ASP A N 1
ATOM 2871 C CA . ASP A 1 363 ? -23.740 -8.111 -17.913 1.00 78.38 363 ASP A CA 1
ATOM 2872 C C . ASP A 1 363 ? -23.214 -8.578 -19.292 1.00 78.38 363 ASP A C 1
ATOM 2874 O O . ASP A 1 363 ? -22.012 -8.799 -19.451 1.00 78.38 363 ASP A O 1
ATOM 2878 N N . SER A 1 364 ? -24.079 -8.787 -20.295 1.00 73.44 364 SER A N 1
ATOM 2879 C CA . SER A 1 364 ? -23.687 -9.403 -21.570 1.00 73.44 364 SER A CA 1
ATOM 2880 C C . SER A 1 364 ? -22.843 -8.501 -22.478 1.00 73.44 364 SER A C 1
ATOM 2882 O O . SER A 1 364 ? -22.049 -9.011 -23.270 1.00 73.44 364 SER A O 1
ATOM 2884 N N . ASN A 1 365 ? -22.980 -7.175 -22.362 1.00 80.50 365 ASN A N 1
ATOM 2885 C CA . ASN A 1 365 ? -22.317 -6.219 -23.252 1.00 80.50 365 ASN A CA 1
ATOM 2886 C C . ASN A 1 365 ? -21.849 -4.953 -22.516 1.00 80.50 365 ASN A C 1
ATOM 2888 O O . ASN A 1 365 ? -22.206 -3.828 -22.872 1.00 80.50 365 ASN A O 1
ATOM 2892 N N . VAL A 1 366 ? -21.061 -5.145 -21.459 1.00 87.44 366 VAL A N 1
ATOM 2893 C CA . VAL A 1 366 ? -20.451 -4.053 -20.693 1.00 87.44 366 VAL A CA 1
ATOM 2894 C C . VAL A 1 366 ? -19.147 -3.610 -21.373 1.00 87.44 366 VAL A C 1
ATOM 2896 O O . VAL A 1 366 ? -18.222 -4.417 -21.492 1.00 87.44 366 VAL A O 1
ATOM 2899 N N . PRO A 1 367 ? -19.008 -2.335 -21.785 1.00 91.94 367 PRO A N 1
ATOM 2900 C CA . PRO A 1 367 ? -17.732 -1.818 -22.266 1.00 91.94 367 PRO A CA 1
ATOM 2901 C C . PRO A 1 367 ? -16.675 -1.835 -21.154 1.00 91.94 367 PRO A C 1
ATOM 2903 O O . PRO A 1 367 ? -16.917 -1.316 -20.066 1.00 91.94 367 PRO A O 1
ATOM 2906 N N . PHE A 1 368 ? -15.473 -2.351 -21.431 1.00 91.12 368 PHE A N 1
ATOM 2907 C CA . PHE A 1 368 ? -14.410 -2.498 -20.422 1.00 91.12 368 PHE A CA 1
ATOM 2908 C C . PHE A 1 368 ? -14.002 -1.186 -19.733 1.00 91.12 368 PHE A C 1
ATOM 2910 O O . PHE A 1 368 ? -13.621 -1.189 -18.569 1.00 91.12 368 PHE A O 1
ATOM 2917 N N . TRP A 1 369 ? -14.129 -0.049 -20.416 1.00 92.31 369 TRP A N 1
ATOM 2918 C CA . TRP A 1 369 ? -13.814 1.261 -19.844 1.00 92.31 369 TRP A CA 1
ATOM 2919 C C . TRP A 1 369 ? -14.861 1.770 -18.842 1.00 92.31 369 TRP A C 1
ATOM 2921 O O . TRP A 1 369 ? -14.576 2.700 -18.088 1.00 92.31 369 TRP A O 1
ATOM 2931 N N . LEU A 1 370 ? -16.077 1.209 -18.841 1.00 93.94 370 LEU A N 1
ATOM 2932 C CA . LEU A 1 370 ? -17.218 1.765 -18.109 1.00 93.94 370 LEU A CA 1
ATOM 2933 C C . LEU A 1 370 ? -16.977 1.776 -16.600 1.00 93.94 370 LEU A C 1
ATOM 2935 O O . LEU A 1 370 ? -17.190 2.797 -15.954 1.00 93.94 370 LEU A O 1
ATOM 2939 N N . VAL A 1 371 ? -16.501 0.655 -16.054 1.00 93.12 371 VAL A N 1
ATOM 2940 C CA . VAL A 1 371 ? -16.268 0.479 -14.610 1.00 93.12 371 VAL A CA 1
ATOM 2941 C C . VAL A 1 371 ? -15.328 1.553 -14.084 1.00 93.12 371 VAL A C 1
ATOM 2943 O O . VAL A 1 371 ? -15.625 2.225 -13.102 1.00 93.12 371 VAL A O 1
ATOM 2946 N N . ASP A 1 372 ? -14.215 1.750 -14.781 1.00 93.62 372 ASP A N 1
ATOM 2947 C CA . ASP A 1 372 ? -13.232 2.758 -14.426 1.00 93.62 372 ASP A CA 1
ATOM 2948 C C . ASP A 1 372 ? -13.840 4.164 -14.441 1.00 93.62 372 ASP A C 1
ATOM 2950 O O . ASP A 1 372 ? -13.747 4.892 -13.457 1.00 93.62 372 ASP A O 1
ATOM 2954 N N . ARG A 1 373 ? -14.563 4.526 -15.507 1.00 93.88 373 ARG A N 1
ATOM 2955 C CA . ARG A 1 373 ? -15.159 5.863 -15.635 1.00 93.88 373 ARG A CA 1
ATOM 2956 C C . ARG A 1 373 ? -16.250 6.162 -14.618 1.00 93.88 373 ARG A C 1
ATOM 2958 O O . ARG A 1 373 ? -16.375 7.319 -14.226 1.00 93.88 373 ARG A O 1
ATOM 2965 N N . LEU A 1 374 ? -16.998 5.154 -14.177 1.00 94.50 374 LEU A N 1
ATOM 2966 C CA . LEU A 1 374 ? -18.000 5.322 -13.126 1.00 94.50 374 LEU A CA 1
ATOM 2967 C C . LEU A 1 374 ? -17.361 5.618 -11.763 1.00 94.50 374 LEU A C 1
ATOM 2969 O O . LEU A 1 374 ? -17.893 6.427 -11.008 1.00 94.50 374 LEU A O 1
ATOM 2973 N N . PHE A 1 375 ? -16.222 4.992 -11.445 1.00 95.25 375 PHE A N 1
ATOM 2974 C CA . PHE A 1 375 ? -15.675 5.009 -10.083 1.00 95.25 375 PHE A CA 1
ATOM 2975 C C . PHE A 1 375 ? -14.406 5.844 -9.894 1.00 95.25 375 PHE A C 1
ATOM 2977 O O . PHE A 1 375 ? -14.119 6.240 -8.764 1.00 95.25 375 PHE A O 1
ATOM 2984 N N . ARG A 1 376 ? -13.655 6.165 -10.956 1.00 93.62 376 ARG A N 1
ATOM 2985 C CA . ARG A 1 376 ? -12.320 6.795 -10.874 1.00 93.62 376 ARG A CA 1
ATOM 2986 C C . ARG A 1 376 ? -12.273 8.064 -10.048 1.00 93.62 376 ARG A C 1
ATOM 2988 O O . ARG A 1 376 ? -11.306 8.272 -9.332 1.00 93.62 376 ARG A O 1
ATOM 2995 N N . HIS A 1 377 ? -13.297 8.901 -10.135 1.00 91.69 377 HIS A N 1
ATOM 2996 C CA . HIS A 1 377 ? -13.323 10.176 -9.418 1.00 91.69 377 HIS A CA 1
ATOM 2997 C C . HIS A 1 377 ? -13.873 10.066 -7.990 1.00 91.69 377 HIS A C 1
ATOM 2999 O O . HIS A 1 377 ? -13.737 11.017 -7.220 1.00 91.69 377 HIS A O 1
ATOM 3005 N N . MET A 1 378 ? -14.481 8.925 -7.649 1.00 93.69 378 MET A N 1
ATOM 3006 C CA . MET A 1 378 ? -15.022 8.627 -6.319 1.00 93.69 378 MET A CA 1
ATOM 3007 C C . MET A 1 378 ? -14.015 7.851 -5.461 1.00 93.69 378 MET A C 1
ATOM 3009 O O . MET A 1 378 ? -13.975 8.020 -4.243 1.00 93.69 378 MET A O 1
ATOM 3013 N N . LEU A 1 379 ? -13.189 7.010 -6.095 1.00 94.12 379 LEU A N 1
ATOM 3014 C CA . LEU A 1 379 ? -12.144 6.200 -5.463 1.00 94.12 379 LEU A CA 1
ATOM 3015 C C . LEU A 1 379 ? -10.795 6.930 -5.492 1.00 94.12 379 LEU A C 1
ATOM 3017 O O . LEU A 1 379 ? -9.842 6.504 -6.144 1.00 94.12 379 LEU A O 1
ATOM 3021 N N . THR A 1 380 ? -10.724 8.061 -4.792 1.00 92.25 380 THR A N 1
ATOM 3022 C CA . THR A 1 380 ? -9.508 8.878 -4.683 1.00 92.25 380 THR A CA 1
ATOM 3023 C C . THR A 1 380 ? -9.276 9.347 -3.257 1.00 92.25 380 THR A C 1
ATOM 3025 O O . THR A 1 380 ? -10.217 9.461 -2.472 1.00 92.25 380 THR A O 1
ATOM 3028 N N . ASP A 1 381 ? -8.038 9.725 -2.940 1.00 89.94 381 ASP A N 1
ATOM 3029 C CA . ASP A 1 381 ? -7.785 10.533 -1.747 1.00 89.94 381 ASP A CA 1
ATOM 3030 C C . ASP A 1 381 ? -8.363 11.959 -1.877 1.00 89.94 381 ASP A C 1
ATOM 3032 O O . ASP A 1 381 ? -8.898 12.363 -2.917 1.00 89.94 381 ASP A O 1
ATOM 3036 N N . ILE A 1 382 ? -8.209 12.759 -0.817 1.00 86.94 382 ILE A N 1
ATOM 3037 C CA . ILE A 1 382 ? -8.635 14.169 -0.785 1.00 86.94 382 ILE A CA 1
ATOM 3038 C C . ILE A 1 382 ? -7.936 15.067 -1.826 1.00 86.94 382 ILE A C 1
ATOM 3040 O O . ILE A 1 382 ? -8.382 16.188 -2.055 1.00 86.94 382 ILE A O 1
ATOM 3044 N N . THR A 1 383 ? -6.839 14.607 -2.441 1.00 86.69 383 THR A N 1
ATOM 3045 C CA . THR A 1 383 ? -6.107 15.321 -3.503 1.00 86.69 383 THR A CA 1
ATOM 3046 C C . THR A 1 383 ? -6.507 14.873 -4.910 1.00 86.69 383 THR A C 1
ATOM 3048 O O . THR A 1 383 ? -6.020 15.441 -5.885 1.00 86.69 383 THR A O 1
ATOM 3051 N N . GLY A 1 384 ? -7.406 13.891 -5.030 1.00 87.44 384 GLY A N 1
ATOM 3052 C CA . GLY A 1 384 ? -7.827 13.323 -6.309 1.00 87.44 384 GLY A CA 1
ATOM 3053 C C . GLY A 1 384 ? -6.908 12.216 -6.832 1.00 87.44 384 GLY A C 1
ATOM 3054 O O . GLY A 1 384 ? -6.980 11.885 -8.013 1.00 87.44 384 GLY A O 1
ATOM 3055 N N . ASN A 1 385 ? -6.046 11.635 -5.992 1.00 88.62 385 ASN A N 1
ATOM 3056 C CA . ASN A 1 385 ? -5.138 10.565 -6.397 1.00 88.62 385 ASN A CA 1
ATOM 3057 C C . ASN A 1 385 ? -5.789 9.176 -6.238 1.00 88.62 385 ASN A C 1
ATOM 3059 O O . ASN A 1 385 ? -6.092 8.740 -5.125 1.00 88.62 385 ASN A O 1
ATOM 3063 N N . THR A 1 386 ? -5.962 8.465 -7.354 1.00 88.38 386 THR A N 1
ATOM 3064 C CA . THR A 1 386 ? -6.545 7.108 -7.425 1.00 88.38 386 THR A CA 1
ATOM 3065 C C . THR A 1 386 ? -5.642 6.037 -6.815 1.00 88.38 386 THR A C 1
ATOM 3067 O O . THR A 1 386 ? -6.137 5.096 -6.196 1.00 88.38 386 THR A O 1
ATOM 3070 N N . HIS A 1 387 ? -4.321 6.207 -6.920 1.00 89.56 387 HIS A N 1
ATOM 3071 C CA . HIS A 1 387 ? -3.315 5.323 -6.330 1.00 89.56 387 HIS A CA 1
ATOM 3072 C C . HIS A 1 387 ? -3.299 5.392 -4.795 1.00 89.56 387 HIS A C 1
ATOM 3074 O O . HIS A 1 387 ? -2.698 4.549 -4.138 1.00 89.56 387 HIS A O 1
ATOM 3080 N N . ARG A 1 388 ? -3.954 6.394 -4.199 1.00 87.56 388 ARG A N 1
ATOM 3081 C CA . ARG A 1 388 ? -4.066 6.572 -2.746 1.00 87.56 388 ARG A CA 1
ATOM 3082 C C . ARG A 1 388 ? -5.481 6.317 -2.239 1.00 87.56 388 ARG A C 1
ATOM 3084 O O . ARG A 1 388 ? -5.942 7.005 -1.344 1.00 87.56 388 ARG A O 1
ATOM 3091 N N . SER A 1 389 ? -6.197 5.370 -2.827 1.00 91.88 389 SER A N 1
ATOM 3092 C CA . SER A 1 389 ? -7.509 4.941 -2.335 1.00 91.88 389 SER A CA 1
ATOM 3093 C C . SER A 1 389 ? -7.431 3.527 -1.766 1.00 91.88 389 SER A C 1
ATOM 3095 O O . SER A 1 389 ? -6.554 2.749 -2.145 1.00 91.88 389 SER A O 1
ATOM 3097 N N . GLU A 1 390 ? -8.339 3.183 -0.849 1.00 94.19 390 GLU A N 1
ATOM 3098 C CA . GLU A 1 390 ? -8.476 1.807 -0.351 1.00 94.19 390 GLU A CA 1
ATOM 3099 C C . GLU A 1 390 ? -8.687 0.799 -1.491 1.00 94.19 390 GLU A C 1
ATOM 3101 O O . GLU A 1 390 ? -8.019 -0.236 -1.536 1.00 94.19 390 GLU A O 1
ATOM 3106 N N . PHE A 1 391 ? -9.574 1.146 -2.428 1.00 95.88 391 PHE A N 1
ATOM 3107 C CA . PHE A 1 391 ? -9.842 0.416 -3.663 1.00 95.88 391 PHE A CA 1
ATOM 3108 C C . PHE A 1 391 ? -9.187 1.128 -4.847 1.00 95.88 391 PHE A C 1
ATOM 3110 O O . PHE A 1 391 ? -9.829 1.891 -5.571 1.00 95.88 391 PHE A O 1
ATOM 3117 N N . CYS A 1 392 ? -7.902 0.863 -5.055 1.00 95.00 392 CYS A N 1
ATOM 3118 C CA . CYS A 1 392 ? -7.121 1.486 -6.111 1.00 95.00 392 CYS A CA 1
ATOM 3119 C C . CYS A 1 392 ? -7.463 0.886 -7.477 1.00 95.00 392 CYS A C 1
ATOM 3121 O O . CYS A 1 392 ? -7.200 -0.286 -7.759 1.00 95.00 392 CYS A O 1
ATOM 3123 N N . ILE A 1 393 ? -8.025 1.726 -8.346 1.00 94.25 393 ILE A N 1
ATOM 3124 C CA . ILE A 1 393 ? -8.381 1.374 -9.728 1.00 94.25 393 ILE A CA 1
ATOM 3125 C C . ILE A 1 393 ? -7.392 1.921 -10.758 1.00 94.25 393 ILE A C 1
ATOM 3127 O O . ILE A 1 393 ? -7.675 1.939 -11.954 1.00 94.25 393 ILE A O 1
ATOM 3131 N N . ASP A 1 394 ? -6.218 2.375 -10.321 1.00 90.56 394 ASP A N 1
ATOM 3132 C CA . ASP A 1 394 ? -5.229 2.971 -11.218 1.00 90.56 394 ASP A CA 1
ATOM 3133 C C . ASP A 1 394 ? -4.814 2.008 -12.346 1.00 90.56 394 ASP A C 1
ATOM 3135 O O . ASP A 1 394 ? -4.730 2.398 -13.509 1.00 90.56 394 ASP A O 1
ATOM 3139 N N . LYS A 1 395 ? -4.706 0.717 -12.004 1.00 91.12 395 LYS A N 1
ATOM 3140 C CA . LYS A 1 395 ? -4.373 -0.398 -12.904 1.00 91.12 395 LYS A CA 1
ATOM 3141 C C . LYS A 1 395 ? -5.611 -1.097 -13.504 1.00 91.12 395 LYS A C 1
ATOM 3143 O O . LYS A 1 395 ? -5.477 -2.161 -14.112 1.00 91.12 395 LYS A O 1
ATOM 3148 N N . LEU A 1 396 ? -6.818 -0.544 -13.339 1.00 93.44 396 LEU A N 1
ATOM 3149 C CA . LEU A 1 396 ? -8.057 -1.175 -13.806 1.00 93.44 396 LEU A CA 1
ATOM 3150 C C . LEU A 1 396 ? -8.263 -0.940 -15.307 1.00 93.44 396 LEU A C 1
ATOM 3152 O O . LEU A 1 396 ? -8.087 -1.855 -16.110 1.00 93.44 396 LEU A O 1
ATOM 3156 N N . TYR A 1 397 ? -8.617 0.283 -15.697 1.00 92.81 397 TYR A N 1
ATOM 3157 C CA . TYR A 1 397 ? -8.711 0.685 -17.099 1.00 92.81 397 TYR A CA 1
ATOM 3158 C C . TYR A 1 397 ? -8.334 2.163 -17.227 1.00 92.81 397 TYR A C 1
ATOM 3160 O O . TYR A 1 397 ? -9.191 3.018 -17.446 1.00 92.81 397 TYR A O 1
ATOM 3168 N N . SER A 1 398 ? -7.047 2.486 -17.059 1.00 87.62 398 SER A N 1
ATOM 3169 C CA . SER A 1 398 ? -6.609 3.878 -17.173 1.00 87.62 398 SER A CA 1
ATOM 3170 C C . SER A 1 398 ? -6.902 4.445 -18.570 1.00 87.62 398 SER A C 1
ATOM 3172 O O . SER A 1 398 ? -6.633 3.795 -19.592 1.00 87.62 398 SER A O 1
ATOM 3174 N N . PRO A 1 399 ? -7.462 5.661 -18.657 1.00 83.88 399 PRO A N 1
ATOM 3175 C CA . PRO A 1 399 ? -7.678 6.306 -19.939 1.00 83.88 399 PRO A CA 1
ATOM 3176 C C . PRO A 1 399 ? -6.401 6.877 -20.557 1.00 83.88 399 PRO A C 1
ATOM 3178 O O . PRO A 1 399 ? -6.377 7.070 -21.772 1.00 83.88 399 PRO A O 1
ATOM 3181 N N . ASP A 1 400 ? -5.372 7.125 -19.744 1.00 81.31 400 ASP A N 1
ATOM 3182 C CA . ASP A 1 400 ? -4.192 7.902 -20.132 1.00 81.31 400 ASP A CA 1
ATOM 3183 C C . ASP A 1 400 ? -3.178 7.081 -20.940 1.00 81.31 400 ASP A C 1
ATOM 3185 O O . ASP A 1 400 ? -2.497 7.626 -21.807 1.00 81.31 400 ASP A O 1
ATOM 3189 N N . SER A 1 401 ? -3.101 5.768 -20.702 1.00 79.88 401 SER A N 1
ATOM 3190 C CA . SER A 1 401 ? -2.189 4.864 -21.411 1.00 79.88 401 SER A CA 1
ATOM 3191 C C . SER A 1 401 ? -2.798 3.479 -21.633 1.00 79.88 401 SER A C 1
ATOM 3193 O O . SER A 1 401 ? -3.738 3.080 -20.940 1.00 79.88 401 SER A O 1
ATOM 3195 N N . SER A 1 402 ? -2.264 2.724 -22.599 1.00 80.38 402 SER A N 1
ATOM 3196 C CA . SER A 1 402 ? -2.638 1.315 -22.795 1.00 80.38 402 SER A CA 1
ATOM 3197 C C . SER A 1 402 ? -2.009 0.430 -21.717 1.00 80.38 402 SER A C 1
ATOM 3199 O O . SER A 1 402 ? -2.653 -0.500 -21.233 1.00 80.38 402 SER A O 1
ATOM 3201 N N . SER A 1 403 ? -0.800 0.781 -21.267 1.00 77.00 403 SER A N 1
ATOM 3202 C CA . SER A 1 403 ? -0.102 0.139 -20.141 1.00 77.00 403 SER A CA 1
ATOM 3203 C C . SER A 1 403 ? -0.874 0.179 -18.811 1.00 77.00 403 SER A C 1
ATOM 3205 O O . SER A 1 403 ? -0.702 -0.701 -17.972 1.00 77.00 403 SER A O 1
ATOM 3207 N N . GLY A 1 404 ? -1.767 1.153 -18.610 1.00 81.38 404 GLY A N 1
ATOM 3208 C CA . GLY A 1 404 ? -2.619 1.245 -17.418 1.00 81.38 404 GLY A CA 1
ATOM 3209 C C . GLY A 1 404 ? -3.928 0.445 -17.494 1.00 81.38 404 GLY A C 1
ATOM 3210 O O . GLY A 1 404 ? -4.758 0.537 -16.587 1.00 81.38 404 GLY A O 1
ATOM 3211 N N . ARG A 1 405 ? -4.164 -0.325 -18.567 1.00 90.62 405 ARG A N 1
ATOM 3212 C CA . ARG A 1 405 ? -5.408 -1.089 -18.783 1.00 90.62 405 ARG A CA 1
ATOM 3213 C C . ARG A 1 405 ? -5.213 -2.572 -18.491 1.00 90.62 405 ARG A C 1
ATOM 3215 O O . ARG A 1 405 ? -5.301 -3.413 -19.383 1.00 90.62 405 ARG A O 1
ATOM 3222 N N . LEU A 1 406 ? -4.936 -2.890 -17.227 1.00 90.38 406 LEU A N 1
ATOM 3223 C CA . LEU A 1 406 ? -4.589 -4.253 -16.805 1.00 90.38 406 LEU A CA 1
ATOM 3224 C C . LEU A 1 406 ? -5.795 -5.063 -16.324 1.00 90.38 406 LEU A C 1
ATOM 3226 O O . LEU A 1 406 ? -5.706 -6.279 -16.175 1.00 90.38 406 LEU A O 1
ATOM 3230 N N . GLY A 1 407 ? -6.934 -4.415 -16.076 1.00 93.50 407 GLY A N 1
ATOM 3231 C CA . GLY A 1 407 ? -8.099 -5.055 -15.475 1.00 93.50 407 GLY A CA 1
ATOM 3232 C C . GLY A 1 407 ? -7.874 -5.448 -14.014 1.00 93.50 407 GLY A C 1
ATOM 3233 O O . GLY A 1 407 ? -8.522 -6.384 -13.543 1.00 93.50 407 GLY A O 1
ATOM 3234 N N . ILE A 1 408 ? -6.964 -4.762 -13.312 1.00 93.94 408 ILE A N 1
ATOM 3235 C CA . ILE A 1 408 ? -6.569 -5.076 -11.935 1.00 93.94 408 ILE A CA 1
ATOM 3236 C C . ILE A 1 408 ? -7.128 -4.028 -10.965 1.00 93.94 408 ILE A C 1
ATOM 3238 O O . ILE A 1 408 ? -6.932 -2.829 -11.150 1.00 93.94 408 ILE A O 1
ATOM 3242 N N . LEU A 1 409 ? -7.781 -4.497 -9.904 1.00 95.81 409 LEU A N 1
ATOM 3243 C CA . LEU A 1 409 ? -8.072 -3.732 -8.691 1.00 95.81 409 LEU A CA 1
ATOM 3244 C C . LEU A 1 409 ? -7.013 -4.051 -7.639 1.00 95.81 409 LEU A C 1
ATOM 3246 O O . LEU A 1 409 ? -6.695 -5.218 -7.412 1.00 95.81 409 LEU A O 1
ATOM 3250 N N . GLU A 1 410 ? -6.500 -3.032 -6.968 1.00 95.12 410 GLU A N 1
ATOM 3251 C CA . GLU A 1 410 ? -5.535 -3.181 -5.883 1.00 95.12 410 GLU A CA 1
ATOM 3252 C C . GLU A 1 410 ? -6.178 -2.743 -4.560 1.00 95.12 410 GLU A C 1
ATOM 3254 O O . GLU A 1 410 ? -6.616 -1.602 -4.420 1.00 95.12 410 GLU A O 1
ATOM 3259 N N . LEU A 1 411 ? -6.251 -3.652 -3.586 1.00 95.19 411 LEU A N 1
ATOM 3260 C CA . LEU A 1 411 ? -6.701 -3.347 -2.233 1.00 95.19 411 LEU A CA 1
ATOM 3261 C C . LEU A 1 411 ? -5.491 -2.920 -1.404 1.00 95.19 411 LEU A C 1
ATOM 3263 O O . LEU A 1 411 ? -4.592 -3.725 -1.148 1.00 95.19 411 LEU A O 1
ATOM 3267 N N . ARG A 1 412 ? -5.472 -1.653 -0.988 1.00 92.94 412 ARG A N 1
ATOM 3268 C CA . ARG A 1 412 ? -4.284 -1.015 -0.395 1.00 92.94 412 ARG A CA 1
ATOM 3269 C C . ARG A 1 412 ? -4.335 -0.854 1.120 1.00 92.94 412 ARG A C 1
ATOM 3271 O O . ARG A 1 412 ? -3.307 -0.606 1.736 1.00 92.94 412 ARG A O 1
ATOM 3278 N N . ALA A 1 413 ? -5.505 -1.017 1.736 1.00 90.31 413 ALA A N 1
ATOM 3279 C CA . ALA A 1 413 ? -5.687 -0.861 3.183 1.00 90.31 413 ALA A CA 1
ATOM 3280 C C . ALA A 1 413 ? -5.202 -2.070 4.018 1.00 90.31 413 ALA A C 1
ATOM 3282 O O . ALA A 1 413 ? -5.585 -2.215 5.176 1.00 90.31 413 ALA A O 1
ATOM 3283 N N . PHE A 1 414 ? -4.351 -2.927 3.451 1.00 91.75 414 PHE A N 1
ATOM 3284 C CA . PHE A 1 414 ? -3.741 -4.068 4.130 1.00 91.75 414 PHE A CA 1
ATOM 3285 C C . PHE A 1 414 ? -2.292 -3.734 4.503 1.00 91.75 414 PHE A C 1
ATOM 3287 O O . PHE A 1 414 ? -1.466 -3.467 3.631 1.00 91.75 414 PHE A O 1
ATOM 3294 N N . ASP A 1 415 ? -1.975 -3.747 5.796 1.00 90.19 415 ASP A N 1
ATOM 3295 C CA . ASP A 1 415 ? -0.600 -3.707 6.297 1.00 90.19 415 ASP A CA 1
ATOM 3296 C C . ASP A 1 415 ? 0.049 -5.092 6.185 1.00 90.19 415 ASP A C 1
ATOM 3298 O O . ASP A 1 415 ? -0.638 -6.118 6.126 1.00 90.19 415 ASP A O 1
ATOM 3302 N N . MET A 1 416 ? 1.381 -5.117 6.164 1.00 89.88 416 MET A N 1
ATOM 3303 C CA . MET A 1 416 ? 2.149 -6.357 6.107 1.00 89.88 416 MET A CA 1
ATOM 3304 C C . MET A 1 416 ? 1.977 -7.145 7.410 1.00 89.88 416 MET A C 1
ATOM 3306 O O . MET A 1 416 ? 2.375 -6.647 8.469 1.00 89.88 416 MET A O 1
ATOM 3310 N N . PRO A 1 417 ? 1.407 -8.365 7.370 1.00 90.38 417 PRO A N 1
ATOM 3311 C CA . PRO A 1 417 ? 1.280 -9.170 8.567 1.00 90.38 417 PRO A CA 1
ATOM 3312 C C . PRO A 1 417 ? 2.607 -9.871 8.897 1.00 90.38 417 PRO A C 1
ATOM 3314 O O . PRO A 1 417 ? 3.375 -10.234 7.995 1.00 90.38 417 PRO A O 1
ATOM 3317 N N . PRO A 1 418 ? 2.860 -10.135 10.189 1.00 88.56 418 PRO A N 1
ATOM 3318 C CA . PRO A 1 418 ? 4.109 -10.741 10.642 1.00 88.56 418 PRO A CA 1
ATOM 3319 C C . PRO A 1 418 ? 4.289 -12.176 10.121 1.00 88.56 418 PRO A C 1
ATOM 3321 O O . PRO A 1 418 ? 5.404 -12.587 9.804 1.00 88.56 418 PRO A O 1
ATOM 3324 N N . HIS A 1 419 ? 3.188 -12.914 9.945 1.00 91.31 419 HIS A N 1
ATOM 3325 C CA . HIS A 1 419 ? 3.187 -14.308 9.501 1.00 91.31 419 HIS A CA 1
ATOM 3326 C C . HIS A 1 419 ? 2.521 -14.493 8.133 1.00 91.31 419 HIS A C 1
ATOM 3328 O O . HIS A 1 419 ? 1.522 -13.846 7.812 1.00 91.31 419 HIS A O 1
ATOM 3334 N N . SER A 1 420 ? 3.037 -15.439 7.350 1.00 93.44 420 SER A N 1
ATOM 3335 C CA . SER A 1 420 ? 2.511 -15.795 6.028 1.00 93.44 420 SER A CA 1
ATOM 3336 C C . SER A 1 420 ? 1.067 -16.298 6.067 1.00 93.44 420 SER A C 1
ATOM 3338 O O . SER A 1 420 ? 0.277 -15.995 5.181 1.00 93.44 420 SER A O 1
ATOM 3340 N N . GLU A 1 421 ? 0.685 -17.028 7.110 1.00 94.69 421 GLU A N 1
ATOM 3341 C CA . GLU A 1 421 ? -0.645 -17.605 7.306 1.00 94.69 421 GLU A CA 1
ATOM 3342 C C . GLU A 1 421 ? -1.701 -16.515 7.491 1.00 94.69 421 GLU A C 1
ATOM 3344 O O . GLU A 1 421 ? -2.820 -16.639 6.995 1.00 94.69 421 GLU A O 1
ATOM 3349 N N . MET A 1 422 ? -1.323 -15.414 8.144 1.00 94.94 422 MET A N 1
ATOM 3350 C CA . MET A 1 422 ? -2.156 -14.220 8.243 1.00 94.94 422 MET A CA 1
ATOM 3351 C C . MET A 1 422 ? -2.352 -13.599 6.851 1.00 94.94 422 MET A C 1
ATOM 3353 O O . MET A 1 422 ? -3.490 -13.369 6.441 1.00 94.94 422 MET A O 1
ATOM 3357 N N . ALA A 1 423 ? -1.283 -13.403 6.073 1.00 94.00 423 ALA A N 1
ATOM 3358 C CA . ALA A 1 423 ? -1.409 -12.900 4.700 1.00 94.00 423 ALA A CA 1
ATOM 3359 C C . ALA A 1 423 ? -2.284 -13.817 3.820 1.00 94.00 423 ALA A C 1
ATOM 3361 O O . ALA A 1 423 ? -3.145 -13.332 3.081 1.00 94.00 423 ALA A O 1
ATOM 3362 N N . LEU A 1 424 ? -2.151 -15.143 3.950 1.00 95.88 424 LEU A N 1
ATOM 3363 C CA . LEU A 1 424 ? -3.034 -16.096 3.271 1.00 95.88 424 LEU A CA 1
ATOM 3364 C C . LEU A 1 424 ? -4.490 -15.943 3.713 1.00 95.88 424 LEU A C 1
ATOM 3366 O O . LEU A 1 424 ? -5.377 -15.996 2.863 1.00 95.88 424 LEU A O 1
ATOM 3370 N N . LEU A 1 425 ? -4.768 -15.713 4.999 1.00 96.50 425 LEU A N 1
ATOM 3371 C CA . LEU A 1 425 ? -6.138 -15.491 5.466 1.00 96.50 425 LEU A CA 1
ATOM 3372 C C . LEU A 1 425 ? -6.759 -14.228 4.850 1.00 96.50 425 LEU A C 1
ATOM 3374 O O . LEU A 1 425 ? -7.917 -14.274 4.434 1.00 96.50 425 LEU A O 1
ATOM 3378 N N . GLN A 1 426 ? -5.999 -13.132 4.729 1.00 95.19 426 GLN A N 1
ATOM 3379 C CA . GLN A 1 426 ? -6.455 -11.915 4.036 1.00 95.19 426 GLN A CA 1
ATOM 3380 C C . GLN A 1 426 ? -6.835 -12.228 2.579 1.00 95.19 426 GLN A C 1
ATOM 3382 O O . GLN A 1 426 ? -7.926 -11.876 2.124 1.00 95.19 426 GLN A O 1
ATOM 3387 N N . MET A 1 427 ? -5.977 -12.961 1.861 1.00 95.06 427 MET A N 1
ATOM 3388 C CA . MET A 1 427 ? -6.244 -13.371 0.477 1.00 95.06 427 MET A CA 1
ATOM 3389 C C . MET A 1 427 ? -7.445 -14.322 0.369 1.00 95.06 427 MET A C 1
ATOM 3391 O O . MET A 1 427 ? -8.247 -14.203 -0.561 1.00 95.06 427 MET A O 1
ATOM 3395 N N . LEU A 1 428 ? -7.608 -15.244 1.322 1.00 96.50 428 LEU A N 1
ATOM 3396 C CA . LEU A 1 428 ? -8.740 -16.170 1.379 1.00 96.50 428 LEU A CA 1
ATOM 3397 C C . LEU A 1 428 ? -10.061 -15.424 1.605 1.00 96.50 428 LEU A C 1
ATOM 3399 O O . LEU A 1 428 ? -11.039 -15.710 0.913 1.00 96.50 428 LEU A O 1
ATOM 3403 N N . LEU A 1 429 ? -10.078 -14.454 2.524 1.00 97.31 429 LEU A N 1
ATOM 3404 C CA . LEU A 1 429 ? -11.231 -13.599 2.813 1.00 97.31 429 LEU A CA 1
ATOM 3405 C C . LEU A 1 429 ? -11.679 -12.836 1.561 1.00 97.31 429 LEU A C 1
ATOM 3407 O O . LEU A 1 429 ? -12.835 -12.937 1.147 1.00 97.31 429 LEU A O 1
ATOM 3411 N N . VAL A 1 430 ? -10.749 -12.127 0.914 1.00 96.38 430 VAL A N 1
ATOM 3412 C CA . VAL A 1 430 ? -11.030 -11.357 -0.308 1.00 96.38 430 VAL A CA 1
ATOM 3413 C C . VAL A 1 430 ? -11.541 -12.275 -1.424 1.00 96.38 430 VAL A C 1
ATOM 3415 O O . VAL A 1 430 ? -12.544 -11.973 -2.076 1.00 96.38 430 VAL A O 1
ATOM 3418 N N . ARG A 1 431 ? -10.913 -13.441 -1.614 1.00 95.31 431 ARG A N 1
ATOM 3419 C CA . ARG A 1 431 ? -11.329 -14.431 -2.617 1.00 95.31 431 ARG A CA 1
ATOM 3420 C C . ARG A 1 431 ? -12.730 -14.989 -2.347 1.00 95.31 431 ARG A C 1
ATOM 3422 O O . ARG A 1 431 ? -13.505 -15.158 -3.291 1.00 95.31 431 ARG A O 1
ATOM 3429 N N . ALA A 1 432 ? -13.065 -15.270 -1.088 1.00 97.19 432 ALA A N 1
ATOM 3430 C CA . ALA A 1 432 ? -14.388 -15.754 -0.698 1.00 97.19 432 ALA A CA 1
ATOM 3431 C C . ALA A 1 432 ? -15.470 -14.701 -0.974 1.00 97.19 432 ALA A C 1
ATOM 3433 O O . ALA A 1 432 ? -16.495 -15.027 -1.577 1.00 97.19 432 ALA A O 1
ATOM 3434 N N . LEU A 1 433 ? -15.212 -13.436 -0.629 1.00 97.62 433 LEU A N 1
ATOM 3435 C CA . LEU A 1 433 ? -16.128 -12.321 -0.885 1.00 97.62 433 LEU A CA 1
ATOM 3436 C C . LEU A 1 433 ? -16.347 -12.093 -2.384 1.00 97.62 433 LEU A C 1
ATOM 3438 O O . LEU A 1 433 ? -17.492 -11.999 -2.824 1.00 97.62 433 LEU A O 1
ATOM 3442 N N . VAL A 1 434 ? -15.289 -12.126 -3.201 1.00 96.62 434 VAL A N 1
ATOM 3443 C CA . VAL A 1 434 ? -15.436 -12.064 -4.666 1.00 96.62 434 VAL A CA 1
ATOM 3444 C C . VAL A 1 434 ? -16.282 -13.215 -5.197 1.00 96.62 434 VAL A C 1
ATOM 3446 O O . VAL A 1 434 ? -17.178 -12.992 -6.009 1.00 96.62 434 VAL A O 1
ATOM 3449 N N . SER A 1 435 ? -16.048 -14.438 -4.722 1.00 96.06 435 SER A N 1
ATOM 3450 C CA . SER A 1 435 ? -16.841 -15.603 -5.125 1.00 96.06 435 SER A CA 1
ATOM 3451 C C . SER A 1 435 ? -18.315 -15.479 -4.704 1.00 96.06 435 SER A C 1
ATOM 3453 O O . SER A 1 435 ? -19.206 -15.859 -5.468 1.00 96.06 435 SER A O 1
ATOM 3455 N N . CYS A 1 436 ? -18.603 -14.915 -3.525 1.00 96.56 436 CYS A N 1
ATOM 3456 C CA . CYS A 1 436 ? -19.967 -14.600 -3.084 1.00 96.56 436 CYS A CA 1
ATOM 3457 C C . CYS A 1 436 ? -20.633 -13.591 -4.022 1.00 96.56 436 CYS A C 1
ATOM 3459 O O . CYS A 1 436 ? -21.684 -13.875 -4.596 1.00 96.56 436 CYS A O 1
ATOM 3461 N N . PHE A 1 437 ? -19.996 -12.438 -4.217 1.00 96.44 437 PHE A N 1
ATOM 3462 C CA . PHE A 1 437 ? -20.567 -11.322 -4.969 1.00 96.44 437 PHE A CA 1
ATOM 3463 C C . PHE A 1 437 ? -20.678 -11.604 -6.464 1.00 96.44 437 PHE A C 1
ATOM 3465 O O . PHE A 1 437 ? -21.583 -11.096 -7.123 1.00 96.44 437 PHE A O 1
ATOM 3472 N N . TRP A 1 438 ? -19.821 -12.476 -6.995 1.00 94.31 438 TRP A N 1
ATOM 3473 C CA . TRP A 1 438 ? -19.945 -12.975 -8.360 1.00 94.31 438 TRP A CA 1
ATOM 3474 C C . TRP A 1 438 ? -21.208 -13.822 -8.568 1.00 94.31 438 TRP A C 1
ATOM 3476 O O . TRP A 1 438 ? -21.836 -13.737 -9.626 1.00 94.31 438 TRP A O 1
ATOM 3486 N N . LYS A 1 439 ? -21.576 -14.647 -7.576 1.00 93.69 439 LYS A N 1
ATOM 3487 C CA . LYS A 1 439 ? -22.801 -15.464 -7.607 1.00 93.69 439 LYS A CA 1
ATOM 3488 C C . LYS A 1 439 ? -24.043 -14.612 -7.357 1.00 93.69 439 LYS A C 1
ATOM 3490 O O . LYS A 1 439 ? -25.035 -14.756 -8.065 1.00 93.69 439 LYS A O 1
ATOM 3495 N N . LYS A 1 440 ? -23.986 -13.750 -6.340 1.00 93.94 440 LYS A N 1
ATOM 3496 C CA . LYS A 1 440 ? -25.085 -12.882 -5.917 1.00 93.94 440 LYS A CA 1
ATOM 3497 C C . LYS A 1 440 ? -24.533 -11.496 -5.562 1.00 93.94 440 LYS A C 1
ATOM 3499 O O . LYS A 1 440 ? -23.969 -11.341 -4.479 1.00 93.94 440 LYS A O 1
ATOM 3504 N N . PRO A 1 441 ? -24.712 -10.490 -6.437 1.00 93.94 441 PRO A N 1
ATOM 3505 C CA . PRO A 1 441 ? -24.273 -9.128 -6.158 1.00 93.94 441 PRO A CA 1
ATOM 3506 C C . PRO A 1 441 ? -24.873 -8.578 -4.858 1.00 93.94 441 PRO A C 1
ATOM 3508 O O . PRO A 1 441 ? -26.071 -8.730 -4.606 1.00 93.94 441 PRO A O 1
ATOM 3511 N N . TYR A 1 442 ? -24.050 -7.910 -4.053 1.00 96.19 442 TYR A N 1
ATOM 3512 C CA . TYR A 1 442 ? -24.453 -7.272 -2.802 1.00 96.19 442 TYR A CA 1
ATOM 3513 C C . TYR A 1 442 ? -24.990 -5.866 -3.103 1.00 96.19 442 TYR A C 1
ATOM 3515 O O . TYR A 1 442 ? -24.235 -4.901 -3.222 1.00 96.19 442 TYR A O 1
ATOM 3523 N N . LYS A 1 443 ? -26.309 -5.768 -3.313 1.00 93.00 443 LYS A N 1
ATOM 3524 C CA . LYS A 1 443 ? -26.999 -4.531 -3.709 1.00 93.00 443 LYS A CA 1
ATOM 3525 C C . LYS A 1 443 ? -27.783 -3.954 -2.523 1.00 93.00 443 LYS A C 1
ATOM 3527 O O . LYS A 1 443 ? -28.917 -4.360 -2.295 1.00 93.00 443 LYS A O 1
ATOM 3532 N N . HIS A 1 444 ? -27.188 -3.000 -1.813 1.00 95.19 444 HIS A N 1
ATOM 3533 C CA . HIS A 1 444 ? -27.803 -2.298 -0.680 1.00 95.19 444 HIS A CA 1
ATOM 3534 C C . HIS A 1 444 ? -27.506 -0.789 -0.732 1.00 95.19 444 HIS A C 1
ATOM 3536 O O . HIS A 1 444 ? -26.663 -0.364 -1.529 1.00 95.19 444 HIS A O 1
ATOM 3542 N N . ASP A 1 445 ? -28.223 -0.012 0.084 1.00 96.00 445 ASP A N 1
ATOM 3543 C CA . ASP A 1 445 ? -28.039 1.437 0.242 1.00 96.00 445 ASP A CA 1
ATOM 3544 C C . ASP A 1 445 ? -26.872 1.732 1.188 1.00 96.00 445 ASP A C 1
ATOM 3546 O O . ASP A 1 445 ? -26.715 1.037 2.189 1.00 96.00 445 ASP A O 1
ATOM 3550 N N . LEU A 1 446 ? -26.083 2.770 0.893 1.00 95.94 446 LEU A N 1
ATOM 3551 C CA . LEU A 1 446 ? -24.889 3.111 1.672 1.00 95.94 446 LEU A CA 1
ATOM 3552 C C . LEU A 1 446 ? -25.244 3.773 3.008 1.00 95.94 446 LEU A C 1
ATOM 3554 O O . LEU A 1 446 ? -26.111 4.647 3.098 1.00 95.94 446 LEU A O 1
ATOM 3558 N N . VAL A 1 447 ? -24.493 3.436 4.055 1.00 95.88 447 VAL A N 1
ATOM 3559 C CA . VAL A 1 447 ? -24.716 3.939 5.416 1.00 95.88 447 VAL A CA 1
ATOM 3560 C C . VAL A 1 447 ? -23.980 5.261 5.635 1.00 95.88 447 VAL A C 1
ATOM 3562 O O . VAL A 1 447 ? -22.782 5.378 5.394 1.00 95.88 447 VAL A O 1
ATOM 3565 N N . ARG A 1 448 ? -24.662 6.286 6.155 1.00 94.44 448 ARG A N 1
ATOM 3566 C CA . ARG A 1 448 ? -24.037 7.574 6.512 1.00 94.44 448 ARG A CA 1
ATOM 3567 C C . ARG A 1 448 ? -23.450 7.529 7.925 1.00 94.44 448 ARG A C 1
ATOM 3569 O O . ARG A 1 448 ? -24.034 8.064 8.861 1.00 94.44 448 ARG A O 1
ATOM 3576 N N . TRP A 1 449 ? -22.294 6.884 8.081 1.00 94.06 449 TRP A N 1
ATOM 3577 C CA . TRP A 1 449 ? -21.658 6.700 9.392 1.00 94.06 449 TRP A CA 1
ATOM 3578 C C . TRP A 1 449 ? -21.248 8.008 10.088 1.00 94.06 449 TRP A C 1
ATOM 3580 O O . TRP A 1 449 ? -21.369 8.119 11.312 1.00 94.06 449 TRP A O 1
ATOM 3590 N N . GLY A 1 450 ? -20.751 8.991 9.329 1.00 92.56 450 GLY A N 1
ATOM 3591 C CA . GLY A 1 450 ? -20.231 10.246 9.879 1.00 92.56 450 GLY A CA 1
ATOM 3592 C C . GLY A 1 450 ? -19.132 10.004 10.920 1.00 92.56 450 GLY A C 1
ATOM 3593 O O . GLY A 1 450 ? -18.272 9.140 10.747 1.00 92.56 450 GLY A O 1
ATOM 3594 N N . THR A 1 451 ? -19.189 10.717 12.045 1.00 92.44 451 THR A N 1
ATOM 3595 C CA . THR A 1 451 ? -18.215 10.573 13.143 1.00 92.44 451 THR A CA 1
ATOM 3596 C C . THR A 1 451 ? -18.247 9.196 13.813 1.00 92.44 451 THR A C 1
ATOM 3598 O O . THR A 1 451 ? -17.278 8.821 14.469 1.00 92.44 451 THR A O 1
ATOM 3601 N N . SER A 1 452 ? -19.296 8.389 13.595 1.00 93.31 452 SER A N 1
ATOM 3602 C CA . SER A 1 452 ? -19.383 7.027 14.141 1.00 93.31 452 SER A CA 1
ATOM 3603 C C . SER A 1 452 ? -18.258 6.114 13.646 1.00 93.31 452 SER A C 1
ATOM 3605 O O . SER A 1 452 ? -17.875 5.207 14.386 1.00 93.31 452 SER A O 1
ATOM 3607 N N . LEU A 1 453 ? -17.703 6.359 12.445 1.00 93.88 453 LEU A N 1
ATOM 3608 C CA . LEU A 1 453 ? -16.514 5.647 11.943 1.00 93.88 453 LEU A CA 1
ATOM 3609 C C . LEU A 1 453 ? -15.366 5.760 12.940 1.00 93.88 453 LEU A C 1
ATOM 3611 O O . LEU A 1 453 ? -14.806 4.760 13.384 1.00 93.88 453 LEU A O 1
ATOM 3615 N N . HIS A 1 454 ? -15.058 6.998 13.322 1.00 92.94 454 HIS A N 1
ATOM 3616 C CA . HIS A 1 454 ? -13.926 7.310 14.181 1.00 92.94 454 HIS A CA 1
ATOM 3617 C C . HIS A 1 454 ? -14.247 7.192 15.665 1.00 92.94 454 HIS A C 1
ATOM 3619 O O . HIS A 1 454 ? -13.322 7.228 16.464 1.00 92.94 454 HIS A O 1
ATOM 3625 N N . ASP A 1 455 ? -15.510 7.042 16.058 1.00 94.69 455 ASP A N 1
ATOM 3626 C CA . ASP A 1 455 ? -15.897 6.846 17.458 1.00 94.69 455 ASP A CA 1
ATOM 3627 C C . ASP A 1 455 ? -16.009 5.362 17.843 1.00 94.69 455 ASP A C 1
ATOM 3629 O O . ASP A 1 455 ? -15.458 4.947 18.860 1.00 94.69 455 ASP A O 1
ATOM 3633 N N . LYS A 1 456 ? -16.668 4.540 17.011 1.00 94.81 456 LYS A N 1
ATOM 3634 C CA . LYS A 1 456 ? -16.881 3.109 17.286 1.00 94.81 456 LYS A CA 1
ATOM 3635 C C . LYS A 1 456 ? -15.794 2.230 16.687 1.00 94.81 456 LYS A C 1
ATOM 3637 O O . LYS A 1 456 ? -15.128 1.495 17.408 1.00 94.81 456 LYS A O 1
ATOM 3642 N N . PHE A 1 457 ? -15.599 2.304 15.373 1.00 95.88 457 PHE A N 1
ATOM 3643 C CA . PHE A 1 457 ? -14.821 1.313 14.620 1.00 95.88 457 PHE A CA 1
ATOM 3644 C C . PHE A 1 457 ? -13.300 1.484 14.735 1.00 95.88 457 PHE A C 1
ATOM 3646 O O . PHE A 1 457 ? -12.534 0.783 14.082 1.00 95.88 457 PHE A O 1
ATOM 3653 N N . LEU A 1 458 ? -12.852 2.384 15.608 1.00 95.56 458 LEU A N 1
ATOM 3654 C CA . LEU A 1 458 ? -11.458 2.488 16.035 1.00 95.56 458 LEU A CA 1
ATOM 3655 C C . LEU A 1 458 ? -11.189 1.767 17.364 1.00 95.56 458 LEU A C 1
ATOM 3657 O O . LEU A 1 458 ? -10.052 1.751 17.838 1.00 95.56 458 LEU A O 1
ATOM 3661 N N . LEU A 1 459 ? -12.225 1.178 17.964 1.00 97.19 459 LEU A N 1
ATOM 3662 C CA . LEU A 1 459 ? -12.157 0.366 19.171 1.00 97.19 459 LEU A CA 1
ATOM 3663 C C . LEU A 1 459 ? -12.268 -1.119 18.793 1.00 97.19 459 LEU A C 1
ATOM 3665 O O . LEU A 1 459 ? -13.090 -1.501 17.958 1.00 97.19 459 LEU A O 1
ATOM 3669 N N . GLU A 1 460 ? -11.453 -1.949 19.436 1.00 96.88 460 GLU A N 1
ATOM 3670 C CA . GLU A 1 460 ? -11.351 -3.391 19.190 1.00 96.88 460 GLU A CA 1
ATOM 3671 C C . GLU A 1 460 ? -12.705 -4.113 19.247 1.00 96.88 460 GLU A C 1
ATOM 3673 O O . GLU A 1 460 ? -12.997 -4.913 18.361 1.00 96.88 460 GLU A O 1
ATOM 3678 N N . HIS A 1 461 ? -13.560 -3.788 20.220 1.00 97.31 461 HIS A N 1
ATOM 3679 C CA . HIS A 1 461 ? -14.835 -4.473 20.440 1.00 97.31 461 HIS A CA 1
ATOM 3680 C C . HIS A 1 461 ? -15.760 -4.352 19.227 1.00 97.31 461 HIS A C 1
ATOM 3682 O O . HIS A 1 461 ? -16.310 -5.346 18.758 1.00 97.31 461 HIS A O 1
ATOM 3688 N N . TYR A 1 462 ? -15.915 -3.135 18.699 1.00 97.44 462 TYR A N 1
ATOM 3689 C CA . TYR A 1 462 ? -16.799 -2.888 17.562 1.00 97.44 462 TYR A CA 1
ATOM 3690 C C . TYR A 1 462 ? -16.221 -3.450 16.265 1.00 97.44 462 TYR A C 1
ATOM 3692 O O . TYR A 1 462 ? -16.977 -3.953 15.443 1.00 97.44 462 TYR A O 1
ATOM 3700 N N . VAL A 1 463 ? -14.895 -3.428 16.097 1.00 97.75 463 VAL A N 1
ATOM 3701 C CA . VAL A 1 463 ? -14.241 -4.092 14.959 1.00 97.75 463 VAL A CA 1
ATOM 3702 C C . VAL A 1 463 ? -14.430 -5.607 15.037 1.00 97.75 463 VAL A C 1
ATOM 3704 O O . VAL A 1 463 ? -14.698 -6.241 14.020 1.00 97.75 463 VAL A O 1
ATOM 3707 N N . ARG A 1 464 ? -14.343 -6.204 16.231 1.00 97.69 464 ARG A N 1
ATOM 3708 C CA . ARG A 1 464 ? -14.560 -7.641 16.423 1.00 97.69 464 ARG A CA 1
ATOM 3709 C C . ARG A 1 464 ? -16.001 -8.057 16.149 1.00 97.69 464 ARG A C 1
ATOM 3711 O O . ARG A 1 464 ? -16.203 -9.055 15.460 1.00 97.69 464 ARG A O 1
ATOM 3718 N N . GLU A 1 465 ? -16.986 -7.313 16.650 1.00 97.50 465 GLU A N 1
ATOM 3719 C CA . GLU A 1 465 ? -18.397 -7.597 16.353 1.00 97.50 465 GLU A CA 1
ATOM 3720 C C . GLU A 1 465 ? -18.707 -7.419 14.858 1.00 97.50 465 GLU A C 1
ATOM 3722 O O . GLU A 1 465 ? -19.397 -8.254 14.282 1.00 97.50 465 GLU A O 1
ATOM 3727 N N . ASP A 1 466 ? -18.118 -6.424 14.194 1.00 98.00 466 ASP A N 1
ATOM 3728 C CA . ASP A 1 466 ? -18.293 -6.226 12.751 1.00 98.00 466 ASP A CA 1
ATOM 3729 C C . ASP A 1 466 ? -17.686 -7.377 11.922 1.00 98.00 466 ASP A C 1
ATOM 3731 O O . ASP A 1 466 ? -18.322 -7.937 11.030 1.00 98.00 466 ASP A O 1
ATOM 3735 N N . ILE A 1 467 ? -16.478 -7.835 12.265 1.00 98.44 467 ILE A N 1
ATOM 3736 C CA . ILE A 1 467 ? -15.851 -8.995 11.604 1.00 98.44 467 ILE A CA 1
ATOM 3737 C C . ILE A 1 467 ? -16.628 -10.287 11.873 1.00 98.44 467 ILE A C 1
ATOM 3739 O O . ILE A 1 467 ? -16.713 -11.154 11.002 1.00 98.44 467 ILE A O 1
ATOM 3743 N N . LYS A 1 468 ? -17.235 -10.427 13.051 1.00 98.19 468 LYS A N 1
ATOM 3744 C CA . LYS A 1 468 ? -18.132 -11.543 13.364 1.00 98.19 468 LYS A CA 1
ATOM 3745 C C . LYS A 1 468 ? -19.367 -11.543 12.461 1.00 98.19 468 LYS A C 1
ATOM 3747 O O . LYS A 1 468 ? -19.748 -12.618 11.999 1.00 98.19 468 LYS A O 1
ATOM 3752 N N . GLU A 1 469 ? -19.942 -10.383 12.145 1.00 98.19 469 GLU A N 1
ATOM 3753 C CA . GLU A 1 469 ? -21.020 -10.274 11.150 1.00 98.19 469 GLU A CA 1
ATOM 3754 C C . GLU A 1 469 ? -20.547 -10.679 9.747 1.00 98.19 469 GLU A C 1
ATOM 3756 O O . GLU A 1 469 ? -21.230 -11.452 9.073 1.00 98.19 469 GLU A O 1
ATOM 3761 N N . VAL A 1 470 ? -19.346 -10.259 9.331 1.00 98.44 470 VAL A N 1
ATOM 3762 C CA . VAL A 1 470 ? -18.750 -10.684 8.048 1.00 98.44 470 VAL A CA 1
ATOM 3763 C C . VAL A 1 470 ? -18.557 -12.203 7.992 1.00 98.44 470 VAL A C 1
ATOM 3765 O O . VAL A 1 470 ? -18.880 -12.841 6.986 1.00 98.44 470 VAL A O 1
ATOM 3768 N N . VAL A 1 471 ? -18.048 -12.803 9.069 1.00 98.44 471 VAL A N 1
ATOM 3769 C CA . VAL A 1 471 ? -17.868 -14.257 9.176 1.00 98.44 471 VAL A CA 1
ATOM 3770 C C . VAL A 1 471 ? -19.216 -14.971 9.121 1.00 98.44 471 VAL A C 1
ATOM 3772 O O . VAL A 1 471 ? -19.341 -15.961 8.400 1.00 98.44 471 VAL A O 1
ATOM 3775 N N . GLN A 1 472 ? -20.234 -14.476 9.827 1.00 98.31 472 GLN A N 1
ATOM 3776 C CA . GLN A 1 472 ? -21.576 -15.054 9.771 1.00 98.31 472 GLN A CA 1
ATOM 3777 C C . GLN A 1 472 ? -22.155 -14.974 8.354 1.00 98.31 472 GLN A C 1
ATOM 3779 O O . GLN A 1 472 ? -22.633 -15.981 7.838 1.00 98.31 472 GLN A O 1
ATOM 3784 N N . PHE A 1 473 ? -22.024 -13.825 7.686 1.00 98.25 473 PHE A N 1
ATOM 3785 C CA . PHE A 1 473 ? -22.452 -13.649 6.300 1.00 98.25 473 PHE A CA 1
ATOM 3786 C C . PHE A 1 473 ? -21.796 -14.673 5.363 1.00 98.25 473 PHE A C 1
ATOM 3788 O O . PHE A 1 473 ? -22.480 -15.304 4.558 1.00 98.25 473 PHE A O 1
ATOM 3795 N N . LEU A 1 474 ? -20.480 -14.879 5.476 1.00 98.06 474 LEU A N 1
ATOM 3796 C CA . LEU A 1 474 ? -19.756 -15.864 4.667 1.00 98.06 474 LEU A CA 1
ATOM 3797 C C . LEU A 1 474 ? -20.220 -17.300 4.943 1.00 98.06 474 LEU A C 1
ATOM 3799 O O . LEU A 1 474 ? -20.431 -18.055 3.990 1.00 98.06 474 LEU A O 1
ATOM 3803 N N . ASN A 1 475 ? -20.440 -17.654 6.213 1.00 98.00 475 ASN A N 1
ATOM 3804 C CA . ASN A 1 475 ? -20.985 -18.956 6.602 1.00 98.00 475 ASN A CA 1
ATOM 3805 C C . ASN A 1 475 ? -22.385 -19.180 6.015 1.00 98.00 475 ASN A C 1
ATOM 3807 O O . ASN A 1 475 ? -22.638 -20.232 5.427 1.00 98.00 475 ASN A O 1
ATOM 3811 N N . ASP A 1 476 ? -23.256 -18.172 6.069 1.00 97.56 476 ASP A N 1
ATOM 3812 C CA . ASP A 1 476 ? -24.601 -18.226 5.485 1.00 97.56 476 ASP A CA 1
ATOM 3813 C C . ASP A 1 476 ? -24.564 -18.366 3.949 1.00 97.56 476 ASP A C 1
ATOM 3815 O O . ASP A 1 476 ? -25.479 -18.930 3.346 1.00 97.56 476 ASP A O 1
ATOM 3819 N N . GLN A 1 477 ? -23.497 -17.886 3.295 1.00 96.75 477 GLN A N 1
ATOM 3820 C CA . GLN A 1 477 ? -23.240 -18.098 1.863 1.00 96.75 477 GLN A CA 1
ATOM 3821 C C . GLN A 1 477 ? -22.527 -19.431 1.546 1.00 96.75 477 GLN A C 1
ATOM 3823 O O . GLN A 1 477 ? -22.248 -19.710 0.375 1.00 96.75 477 GLN A O 1
ATOM 3828 N N . GLY A 1 478 ? -22.252 -20.265 2.554 1.00 96.31 478 GLY A N 1
ATOM 3829 C CA . GLY A 1 478 ? -21.643 -21.589 2.405 1.00 96.31 478 GLY A CA 1
ATOM 3830 C C . GLY A 1 478 ? -20.111 -21.610 2.433 1.00 96.31 478 GLY A C 1
ATOM 3831 O O . GLY A 1 478 ? -19.517 -22.546 1.899 1.00 96.31 478 GLY A O 1
ATOM 3832 N N . TYR A 1 479 ? -19.462 -20.596 3.014 1.00 96.62 479 TYR A N 1
ATOM 3833 C CA . TYR A 1 479 ? -18.012 -20.563 3.240 1.00 96.62 479 TYR A CA 1
ATOM 3834 C C . TYR A 1 479 ? -17.716 -20.658 4.740 1.00 96.62 479 TYR A C 1
ATOM 3836 O O . TYR A 1 479 ? -17.999 -19.726 5.486 1.00 96.62 479 TYR A O 1
ATOM 3844 N N . GLU A 1 480 ? -17.114 -21.768 5.172 1.00 96.38 480 GLU A N 1
ATOM 3845 C CA . GLU A 1 480 ? -16.895 -22.109 6.588 1.00 96.38 480 GLU A CA 1
ATOM 3846 C C . GLU A 1 480 ? -15.752 -21.311 7.247 1.00 96.38 480 GLU A C 1
ATOM 3848 O O . GLU A 1 480 ? -14.694 -21.851 7.579 1.00 96.38 480 GLU A O 1
ATOM 3853 N N . PHE A 1 481 ? -15.939 -20.004 7.426 1.00 97.81 481 PHE A N 1
ATOM 3854 C CA . PHE A 1 481 ? -14.992 -19.161 8.157 1.00 97.81 481 PHE A CA 1
ATOM 3855 C C . PHE A 1 481 ? -15.199 -19.264 9.667 1.00 97.81 481 PHE A C 1
ATOM 3857 O O . PHE A 1 481 ? -16.326 -19.315 10.158 1.00 97.81 481 PHE A O 1
ATOM 3864 N N . LYS A 1 482 ? -14.097 -19.213 10.419 1.00 97.69 482 LYS A N 1
ATOM 3865 C CA . LYS A 1 482 ? -14.120 -19.142 11.885 1.00 97.69 482 LYS A CA 1
ATOM 3866 C C . LYS A 1 482 ? -13.607 -17.788 12.348 1.00 97.69 482 LYS A C 1
ATOM 3868 O O . LYS A 1 482 ? -12.576 -17.328 11.865 1.00 97.69 482 LYS A O 1
ATOM 3873 N N . LEU A 1 483 ? -14.296 -17.182 13.316 1.00 97.38 483 LEU A N 1
ATOM 3874 C CA . LEU A 1 483 ? -13.887 -15.895 13.888 1.00 97.38 483 LEU A CA 1
ATOM 3875 C C . LEU A 1 483 ? -12.493 -15.973 14.531 1.00 97.38 483 LEU A C 1
ATOM 3877 O O . LEU A 1 483 ? -11.696 -15.057 14.371 1.00 97.38 483 LEU A O 1
ATOM 3881 N N . GLU A 1 484 ? -12.177 -17.100 15.172 1.00 97.50 484 GLU A N 1
ATOM 3882 C CA . GLU A 1 484 ? -10.891 -17.371 15.837 1.00 97.50 484 GLU A CA 1
ATOM 3883 C C . GLU A 1 484 ? -9.681 -17.256 14.893 1.00 97.50 484 GLU A C 1
ATOM 3885 O O . GLU A 1 484 ? -8.568 -16.970 15.325 1.00 97.50 484 GLU A O 1
ATOM 3890 N N . TRP A 1 485 ? -9.873 -17.424 13.577 1.00 97.38 485 TRP A N 1
ATOM 3891 C CA . TRP A 1 485 ? -8.794 -17.226 12.603 1.00 97.38 485 TRP A CA 1
ATOM 3892 C C . TRP A 1 485 ? -8.285 -15.779 12.575 1.00 97.38 485 TRP A C 1
ATOM 3894 O O . TRP A 1 485 ? -7.148 -15.538 12.172 1.00 97.38 485 TRP A O 1
ATOM 3904 N N . PHE A 1 486 ? -9.103 -14.823 13.022 1.00 97.50 486 PHE A N 1
ATOM 3905 C CA . PHE A 1 486 ? -8.767 -13.404 13.064 1.00 97.50 486 PHE A CA 1
ATOM 3906 C C . PHE A 1 486 ? -8.157 -12.957 14.403 1.00 97.50 486 PHE A C 1
ATOM 3908 O O . PHE A 1 486 ? -7.676 -11.829 14.489 1.00 97.50 486 PHE A O 1
ATOM 3915 N N . ASP A 1 487 ? -8.094 -13.817 15.427 1.00 96.44 487 ASP A N 1
ATOM 3916 C CA . ASP A 1 487 ? -7.504 -13.483 16.736 1.00 96.44 487 ASP A CA 1
ATOM 3917 C C . ASP A 1 487 ? -6.069 -12.936 16.655 1.00 96.44 487 ASP A C 1
ATOM 3919 O O . ASP A 1 487 ? -5.799 -11.912 17.291 1.00 96.44 487 ASP A O 1
ATOM 3923 N N . PRO A 1 488 ? -5.163 -13.489 15.818 1.00 94.88 488 PRO A N 1
ATOM 3924 C CA . PRO A 1 488 ? -3.836 -12.905 15.630 1.00 94.88 488 PRO A CA 1
ATOM 3925 C C . PRO A 1 488 ? -3.870 -11.467 15.095 1.00 94.88 488 PRO A C 1
ATOM 3927 O O . PRO A 1 488 ? -3.015 -10.661 15.454 1.00 94.88 488 PRO A O 1
ATOM 3930 N N . PHE A 1 489 ? -4.860 -11.115 14.267 1.00 95.12 489 PHE A N 1
ATOM 3931 C CA . PHE A 1 489 ? -5.023 -9.745 13.774 1.00 95.12 489 PHE A CA 1
ATOM 3932 C C . PHE A 1 489 ? -5.514 -8.809 14.867 1.00 95.12 489 PHE A C 1
ATOM 3934 O O . PHE A 1 489 ? -5.014 -7.692 14.967 1.00 95.12 489 PHE A O 1
ATOM 3941 N N . PHE A 1 490 ? -6.452 -9.258 15.705 1.00 95.56 490 PHE A N 1
ATOM 3942 C CA . PHE A 1 490 ? -6.913 -8.461 16.837 1.00 95.56 490 PHE A CA 1
ATOM 3943 C C . PHE A 1 490 ? -5.785 -8.203 17.834 1.00 95.56 490 PHE A C 1
ATOM 3945 O O . PHE A 1 490 ? -5.616 -7.065 18.256 1.00 95.56 490 PHE A O 1
ATOM 3952 N N . GLU A 1 491 ? -4.962 -9.203 18.154 1.00 92.12 491 GLU A N 1
ATOM 3953 C CA . GLU A 1 491 ? -3.813 -9.009 19.050 1.00 92.12 491 GLU A CA 1
ATOM 3954 C C . GLU A 1 491 ? -2.713 -8.143 18.430 1.00 92.12 491 GLU A C 1
ATOM 3956 O O . GLU A 1 491 ? -2.098 -7.328 19.118 1.00 92.12 491 GLU A O 1
ATOM 3961 N N . PHE A 1 492 ? -2.478 -8.269 17.122 1.00 91.19 492 PHE A N 1
ATOM 3962 C CA . PHE A 1 492 ? -1.504 -7.435 16.423 1.00 91.19 492 PHE A CA 1
ATOM 3963 C C . PHE A 1 492 ? -1.963 -5.973 16.325 1.00 91.19 492 PHE A C 1
ATOM 3965 O O . PHE A 1 492 ? -1.172 -5.054 16.547 1.00 91.19 492 PHE A O 1
ATOM 3972 N N . ARG A 1 493 ? -3.245 -5.743 16.017 1.00 92.31 493 ARG A N 1
ATOM 3973 C CA . ARG A 1 493 ? -3.810 -4.404 15.807 1.00 92.31 493 ARG A CA 1
ATOM 3974 C C . ARG A 1 493 ? -4.191 -3.702 17.110 1.00 92.31 493 ARG A C 1
ATOM 3976 O O . ARG A 1 493 ? -3.960 -2.500 17.241 1.00 92.31 493 ARG A O 1
ATOM 3983 N N . PHE A 1 494 ? -4.747 -4.450 18.058 1.00 93.88 494 PHE A N 1
ATOM 3984 C CA . PHE A 1 494 ? -5.282 -3.983 19.338 1.00 93.88 494 PHE A CA 1
ATOM 3985 C C . PHE A 1 494 ? -4.649 -4.748 20.516 1.00 93.88 494 PHE A C 1
ATOM 3987 O O . PHE A 1 494 ? -5.359 -5.417 21.281 1.00 93.88 494 PHE A O 1
ATOM 3994 N N . PRO A 1 495 ? -3.314 -4.673 20.684 1.00 91.50 495 PRO A N 1
ATOM 3995 C CA . PRO A 1 495 ? -2.621 -5.418 21.725 1.00 91.50 495 PRO A CA 1
ATOM 3996 C C . PRO A 1 495 ? -3.154 -5.084 23.118 1.00 91.50 495 PRO A C 1
ATOM 3998 O O . PRO A 1 495 ? -3.446 -3.926 23.442 1.00 91.50 495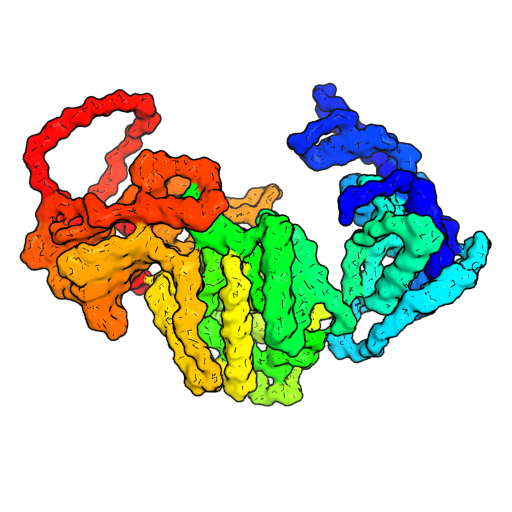 PRO A O 1
ATOM 4001 N N . LEU A 1 496 ? -3.227 -6.112 23.959 1.00 92.31 496 LEU A N 1
ATOM 4002 C CA . LEU A 1 496 ? -3.536 -5.978 25.376 1.00 92.31 496 LEU A CA 1
ATOM 4003 C C . LEU A 1 496 ? -2.416 -5.232 26.113 1.00 92.31 496 LEU A C 1
ATOM 4005 O O . LEU A 1 496 ? -1.237 -5.572 25.992 1.00 92.31 496 LEU A O 1
ATOM 4009 N N . TYR A 1 497 ? -2.784 -4.215 26.894 1.00 91.25 497 TYR A N 1
ATOM 4010 C CA . TYR A 1 497 ? -1.844 -3.462 27.732 1.00 91.25 497 TYR A CA 1
ATOM 4011 C C . TYR A 1 497 ? -1.922 -3.843 29.204 1.00 91.25 497 TYR A C 1
ATOM 4013 O O . TYR A 1 497 ? -0.907 -3.782 29.893 1.00 91.25 497 TYR A O 1
ATOM 4021 N N . GLY A 1 498 ? -3.090 -4.255 29.689 1.00 91.56 498 GLY A N 1
ATOM 4022 C CA . GLY A 1 498 ? -3.231 -4.676 31.073 1.00 91.56 498 GLY A CA 1
ATOM 4023 C C . GLY A 1 498 ? -4.624 -5.174 31.409 1.00 91.56 498 GLY A C 1
ATOM 4024 O O . GLY A 1 498 ? -5.604 -4.844 30.740 1.00 91.56 498 GLY A O 1
ATOM 4025 N N . MET A 1 499 ? -4.683 -5.973 32.470 1.00 94.50 499 MET A N 1
ATOM 4026 C CA . MET A 1 499 ? -5.914 -6.492 33.053 1.00 94.50 499 MET A CA 1
ATOM 4027 C C . MET A 1 499 ? -5.843 -6.358 34.570 1.00 94.50 499 MET A C 1
ATOM 4029 O O . MET A 1 499 ? -4.772 -6.481 35.167 1.00 94.50 499 MET A O 1
ATOM 4033 N N . THR A 1 500 ? -6.975 -6.107 35.214 1.00 94.56 500 THR A N 1
ATOM 4034 C CA . THR A 1 500 ? -7.105 -6.212 36.670 1.00 94.56 500 THR A CA 1
ATOM 4035 C C . THR A 1 500 ? -8.522 -6.615 37.041 1.00 94.56 500 THR A C 1
ATOM 4037 O O . THR A 1 500 ? -9.449 -6.491 36.242 1.00 94.56 500 THR A O 1
ATOM 4040 N N . THR A 1 501 ? -8.699 -7.119 38.256 1.00 95.25 501 THR A N 1
ATOM 4041 C CA . THR A 1 501 ? -10.021 -7.429 38.804 1.00 95.25 501 THR A CA 1
ATOM 4042 C C . THR A 1 501 ? -10.221 -6.651 40.092 1.00 95.25 501 THR A C 1
ATOM 4044 O O . THR A 1 501 ? -9.432 -6.781 41.026 1.00 95.25 501 THR A O 1
ATOM 4047 N N . ILE A 1 502 ? -11.282 -5.849 40.149 1.00 92.50 502 ILE A N 1
ATOM 4048 C CA . ILE A 1 502 ? -11.625 -5.007 41.300 1.00 92.50 502 ILE A CA 1
ATOM 4049 C C . ILE A 1 502 ? -13.032 -5.398 41.744 1.00 92.50 502 ILE A C 1
ATOM 4051 O O . ILE A 1 502 ? -13.979 -5.201 40.995 1.00 92.50 502 ILE A O 1
ATOM 4055 N N . ASP A 1 503 ? -13.178 -5.964 42.944 1.00 89.38 503 ASP A N 1
ATOM 4056 C CA . ASP A 1 503 ? -14.485 -6.374 43.499 1.00 89.38 503 ASP A CA 1
ATOM 4057 C C . ASP A 1 503 ? -15.325 -7.222 42.507 1.00 89.38 503 ASP A C 1
ATOM 4059 O O . ASP A 1 503 ? -16.495 -6.952 42.256 1.00 89.38 503 ASP A O 1
ATOM 4063 N N . ASN A 1 504 ? -14.689 -8.234 41.893 1.00 90.69 504 ASN A N 1
ATOM 4064 C CA . ASN A 1 504 ? -15.222 -9.118 40.833 1.00 90.69 504 ASN A CA 1
ATOM 4065 C C . ASN A 1 504 ? -15.536 -8.464 39.471 1.00 90.69 504 ASN A C 1
ATOM 4067 O O . ASN A 1 504 ? -15.970 -9.162 38.551 1.00 90.69 504 ASN A O 1
ATOM 4071 N N . MET A 1 505 ? -15.281 -7.164 39.306 1.00 94.94 505 MET A N 1
ATOM 4072 C CA . MET A 1 505 ? -15.326 -6.499 38.003 1.00 94.94 505 MET A CA 1
ATOM 4073 C C . MET A 1 505 ? -14.001 -6.716 37.280 1.00 94.94 505 MET A C 1
ATOM 4075 O O . MET A 1 505 ? -12.949 -6.298 37.771 1.00 94.94 505 MET A O 1
ATOM 4079 N N . HIS A 1 506 ? -14.044 -7.380 36.127 1.00 96.06 506 HIS A N 1
ATOM 4080 C CA . HIS A 1 506 ? -12.861 -7.603 35.296 1.00 96.06 506 HIS A CA 1
ATOM 4081 C C . HIS A 1 506 ? -12.682 -6.416 34.361 1.00 96.06 506 HIS A C 1
ATOM 4083 O O . HIS A 1 506 ? -13.545 -6.161 33.525 1.00 96.06 506 HIS A O 1
ATOM 4089 N N . CYS A 1 507 ? -11.571 -5.702 34.506 1.00 95.81 507 CYS A N 1
ATOM 4090 C CA . CYS A 1 507 ? -11.217 -4.556 33.684 1.00 95.81 507 CYS A CA 1
ATOM 4091 C C . CYS A 1 507 ? -10.051 -4.931 32.776 1.00 95.81 507 CYS A C 1
ATOM 4093 O O . CYS A 1 507 ? -9.023 -5.415 33.255 1.00 95.81 507 CYS A O 1
ATOM 4095 N N . GLU A 1 508 ? -10.177 -4.644 31.488 1.00 95.81 508 GLU A N 1
ATOM 4096 C CA . GLU A 1 508 ? -9.085 -4.746 30.526 1.00 95.81 508 GLU A CA 1
ATOM 4097 C C . GLU A 1 508 ? -8.893 -3.422 29.786 1.00 95.81 508 GLU A C 1
ATOM 4099 O O . GLU A 1 508 ? -9.854 -2.704 29.485 1.00 95.81 508 GLU A O 1
ATOM 4104 N N . ILE A 1 509 ? -7.632 -3.114 29.482 1.00 95.88 509 ILE A N 1
ATOM 4105 C CA . ILE A 1 509 ? -7.276 -2.032 28.571 1.00 95.88 509 ILE A CA 1
ATOM 4106 C C . ILE A 1 509 ? -6.484 -2.565 27.383 1.00 95.88 509 ILE A C 1
ATOM 4108 O O . ILE A 1 509 ? -5.478 -3.267 27.527 1.00 95.88 509 ILE A O 1
ATOM 4112 N N . ARG A 1 510 ? -6.935 -2.192 26.191 1.00 95.12 510 ARG A N 1
ATOM 4113 C CA . ARG A 1 510 ? -6.285 -2.511 24.919 1.00 95.12 510 ARG A CA 1
ATOM 4114 C C . ARG A 1 510 ? -5.897 -1.233 24.202 1.00 95.12 510 ARG A C 1
ATOM 4116 O O . ARG A 1 510 ? -6.540 -0.192 24.370 1.00 95.12 510 ARG A O 1
ATOM 4123 N N . ALA A 1 511 ? -4.864 -1.319 23.373 1.00 93.38 511 ALA A N 1
ATOM 4124 C CA . ALA A 1 511 ? -4.613 -0.280 22.388 1.00 93.38 511 ALA A CA 1
ATOM 4125 C C . ALA A 1 511 ? -5.852 -0.100 21.500 1.00 93.38 511 ALA A C 1
ATOM 4127 O O . ALA A 1 511 ? -6.518 -1.073 21.153 1.00 93.38 511 ALA A O 1
ATOM 4128 N N . ALA A 1 512 ? -6.137 1.138 21.115 1.00 94.88 512 ALA A N 1
ATOM 4129 C CA . ALA A 1 512 ? -7.137 1.463 20.112 1.00 94.88 512 ALA A CA 1
ATOM 4130 C C . ALA A 1 512 ? -6.498 2.287 18.990 1.00 94.88 512 ALA A C 1
ATOM 4132 O O . ALA A 1 512 ? -5.357 2.749 19.090 1.00 94.88 512 ALA A O 1
ATOM 4133 N N . ILE A 1 513 ? -7.231 2.448 17.896 1.00 93.81 513 ILE A N 1
ATOM 4134 C CA . ILE A 1 513 ? -6.751 3.180 16.732 1.00 93.81 513 ILE A CA 1
ATOM 4135 C C . ILE A 1 513 ? -6.961 4.675 16.963 1.00 93.81 513 ILE A C 1
ATOM 4137 O O . ILE A 1 513 ? -8.034 5.109 17.374 1.00 93.81 513 ILE A O 1
ATOM 4141 N N . GLU A 1 514 ? -5.942 5.472 16.655 1.00 92.25 514 GLU A N 1
ATOM 4142 C CA . GLU A 1 514 ? -6.052 6.925 16.599 1.00 92.25 514 GLU A CA 1
ATOM 4143 C C . GLU A 1 514 ? -5.524 7.408 15.240 1.00 92.25 514 GLU A C 1
ATOM 4145 O O . GLU A 1 514 ? -4.370 7.118 14.913 1.00 92.25 514 GLU A O 1
ATOM 4150 N N . PRO A 1 515 ? -6.339 8.111 14.430 1.00 88.75 515 PRO A N 1
ATOM 4151 C CA . PRO A 1 515 ? -5.896 8.661 13.157 1.00 88.75 515 PRO A CA 1
ATOM 4152 C C . PRO A 1 515 ? -4.835 9.742 13.381 1.00 88.75 515 PRO A C 1
ATOM 4154 O O . PRO A 1 515 ? -5.020 10.649 14.193 1.00 88.75 515 PRO A O 1
ATOM 4157 N N . TRP A 1 516 ? -3.735 9.682 12.633 1.00 84.56 516 TRP A N 1
ATOM 4158 C CA . TRP A 1 516 ? -2.740 10.753 12.627 1.00 84.56 516 TRP A CA 1
ATOM 4159 C C . TRP A 1 516 ? -3.051 11.703 11.481 1.00 84.56 516 TRP A C 1
ATOM 4161 O O . TRP A 1 516 ? -2.878 11.376 10.309 1.00 84.56 516 TRP A O 1
ATOM 4171 N N . HIS A 1 517 ? -3.541 12.890 11.809 1.00 82.69 517 HIS A N 1
ATOM 4172 C CA . HIS A 1 517 ? -3.877 13.876 10.792 1.00 82.69 517 HIS A CA 1
ATOM 4173 C C . HIS A 1 517 ? -2.623 14.596 10.303 1.00 82.69 517 HIS A C 1
ATOM 4175 O O . HIS A 1 517 ? -1.759 14.975 11.095 1.00 82.69 517 HIS A O 1
ATOM 4181 N N . VAL A 1 518 ? -2.540 14.812 8.990 1.00 83.44 518 VAL A N 1
ATOM 4182 C CA . VAL A 1 518 ? -1.541 15.719 8.413 1.00 83.44 518 VAL A CA 1
ATOM 4183 C C . VAL A 1 518 ? -1.852 17.143 8.874 1.00 83.44 518 VAL A C 1
ATOM 4185 O O . VAL A 1 518 ? -2.995 17.589 8.764 1.00 83.44 518 VAL A O 1
ATOM 4188 N N . LEU A 1 519 ? -0.844 17.845 9.392 1.00 82.88 519 LEU A N 1
ATOM 4189 C CA . LEU A 1 519 ? -0.985 19.230 9.846 1.00 82.88 519 LEU A CA 1
ATOM 4190 C C . LEU A 1 519 ? -0.942 20.227 8.675 1.00 82.88 519 LEU A C 1
ATOM 4192 O O . LEU A 1 519 ? -0.451 19.921 7.586 1.00 82.88 519 LEU A O 1
ATOM 4196 N N . GLY A 1 520 ? -1.488 21.427 8.896 1.00 70.75 520 GLY A N 1
ATOM 4197 C CA . GLY A 1 520 ? -1.475 22.512 7.911 1.00 70.75 520 GLY A CA 1
ATOM 4198 C C . GLY A 1 520 ? -0.072 23.097 7.707 1.00 70.75 520 GLY A C 1
ATOM 4199 O O . GLY A 1 520 ? 0.600 23.399 8.683 1.00 70.75 520 GLY A O 1
ATOM 4200 N N . GLU A 1 521 ? 0.326 23.259 6.438 1.00 66.25 521 GLU A N 1
ATOM 4201 C CA . GLU A 1 521 ? 1.576 23.879 5.949 1.00 66.25 521 GLU A CA 1
ATOM 4202 C C . GLU A 1 521 ? 2.907 23.383 6.552 1.00 66.25 521 GLU A C 1
ATOM 4204 O O . GLU A 1 521 ? 3.559 24.079 7.320 1.00 66.25 521 GLU A O 1
ATOM 4209 N N . GLU A 1 522 ? 3.398 22.234 6.068 1.00 54.97 522 GLU A N 1
ATOM 4210 C CA . GLU A 1 522 ? 4.823 21.856 6.154 1.00 54.97 522 GLU A CA 1
ATOM 4211 C C . GLU A 1 522 ? 5.315 21.188 4.850 1.00 54.97 522 GLU A C 1
ATOM 4213 O O . GLU A 1 522 ? 5.957 20.138 4.860 1.00 54.97 522 GLU A O 1
ATOM 4218 N N . SER A 1 523 ? 5.013 21.764 3.678 1.00 47.50 523 SER A N 1
ATOM 4219 C CA . SER A 1 523 ? 5.745 21.391 2.458 1.00 47.50 523 SER A CA 1
ATOM 4220 C C . SER A 1 523 ? 7.112 22.070 2.490 1.00 47.50 523 SER A C 1
ATOM 4222 O O . SER A 1 523 ? 7.273 23.187 1.996 1.00 47.50 523 SER A O 1
ATOM 4224 N N . SER A 1 524 ? 8.104 21.426 3.105 1.00 46.16 524 SER A N 1
ATOM 4225 C CA . SER A 1 524 ? 9.486 21.873 2.934 1.00 46.16 524 SER A CA 1
ATOM 4226 C C . SER A 1 524 ? 9.834 21.822 1.440 1.00 46.16 524 SER A C 1
ATOM 4228 O O . SER A 1 524 ? 9.544 20.841 0.758 1.00 46.16 524 SER A O 1
ATOM 4230 N N . SER A 1 525 ? 10.467 22.867 0.910 1.00 47.72 525 SER A N 1
ATOM 4231 C CA . SER A 1 525 ? 10.887 22.953 -0.499 1.00 47.72 525 SER A CA 1
ATOM 4232 C C . SER A 1 525 ? 11.920 21.889 -0.914 1.00 47.72 525 SER A C 1
ATOM 4234 O O . SER A 1 525 ? 12.320 21.841 -2.074 1.00 47.72 525 SER A O 1
ATOM 4236 N N . GLN A 1 526 ? 12.343 21.028 0.019 1.00 46.53 526 GLN A N 1
ATOM 4237 C CA . GLN A 1 526 ? 13.346 19.978 -0.160 1.00 46.53 526 GLN A CA 1
ATOM 4238 C C . GLN A 1 526 ? 12.853 18.559 0.184 1.00 46.53 526 GLN A C 1
ATOM 4240 O O . GLN A 1 526 ? 13.657 17.630 0.135 1.00 46.53 526 GLN A O 1
ATOM 4245 N N . GLY A 1 527 ? 11.566 18.344 0.492 1.00 50.00 527 GLY A N 1
ATOM 4246 C CA . GLY A 1 527 ? 11.074 17.009 0.852 1.00 50.00 527 GLY A CA 1
ATOM 4247 C C . GLY A 1 527 ? 9.580 16.781 0.622 1.00 50.00 527 GLY A C 1
ATOM 4248 O O . GLY A 1 527 ? 8.762 17.682 0.770 1.00 50.00 527 GLY A O 1
ATOM 4249 N N . THR A 1 528 ? 9.218 15.538 0.294 1.00 52.19 528 THR A N 1
ATOM 4250 C CA . THR A 1 528 ? 7.826 15.068 0.153 1.00 52.19 528 THR A CA 1
ATOM 4251 C C . THR A 1 528 ? 7.184 14.658 1.486 1.00 52.19 528 THR A C 1
ATOM 4253 O O . THR A 1 528 ? 5.997 14.331 1.521 1.00 52.19 528 THR A O 1
ATOM 4256 N N . ALA A 1 529 ? 7.946 14.669 2.586 1.00 59.84 529 ALA A N 1
ATOM 4257 C CA . ALA A 1 529 ? 7.467 14.310 3.915 1.00 59.84 529 ALA A CA 1
ATOM 4258 C C . ALA A 1 529 ? 6.587 15.426 4.496 1.00 59.84 529 ALA A C 1
ATOM 4260 O O . ALA A 1 529 ? 7.001 16.582 4.552 1.00 59.84 529 ALA A O 1
ATOM 4261 N N . ARG A 1 530 ? 5.377 15.069 4.935 1.00 69.69 530 ARG A N 1
ATOM 4262 C CA . ARG A 1 530 ? 4.450 15.970 5.629 1.00 69.69 530 ARG A CA 1
ATOM 4263 C C . ARG A 1 530 ? 4.390 15.594 7.102 1.00 69.69 530 ARG A C 1
ATOM 4265 O O . ARG A 1 530 ? 4.339 14.407 7.424 1.00 69.69 530 ARG A O 1
ATOM 4272 N N . TYR A 1 531 ? 4.374 16.589 7.978 1.00 77.00 531 TYR A N 1
ATOM 4273 C CA . TYR A 1 531 ? 4.261 16.354 9.411 1.00 77.00 531 TYR A CA 1
ATOM 4274 C C . TYR A 1 531 ? 2.847 15.913 9.792 1.00 77.00 531 TYR A C 1
ATOM 4276 O O . TYR A 1 531 ? 1.848 16.396 9.250 1.00 77.00 531 TYR A O 1
ATOM 4284 N N . VAL A 1 532 ? 2.777 14.967 10.724 1.00 83.50 532 VAL A N 1
ATOM 4285 C CA . VAL A 1 532 ? 1.533 14.368 11.208 1.00 83.50 532 VAL A CA 1
ATOM 4286 C C . VAL A 1 532 ? 1.429 14.552 12.712 1.00 83.50 532 VAL A C 1
ATOM 4288 O O . VAL A 1 532 ? 2.425 14.441 13.431 1.00 83.50 532 VAL A O 1
ATOM 4291 N N . ASP A 1 533 ? 0.219 14.810 13.199 1.00 85.88 533 ASP A N 1
ATOM 4292 C CA . ASP A 1 533 ? -0.024 14.884 14.634 1.00 85.88 533 ASP A CA 1
ATOM 4293 C C . ASP A 1 533 ? -0.022 13.482 15.244 1.00 85.88 533 ASP A C 1
ATOM 4295 O O . ASP A 1 533 ? -0.998 12.741 15.158 1.00 85.88 533 ASP A O 1
ATOM 4299 N N . SER A 1 534 ? 1.098 13.135 15.868 1.00 85.00 534 SER A N 1
ATOM 4300 C CA . SER A 1 534 ? 1.281 11.891 16.620 1.00 85.00 534 SER A CA 1
ATOM 4301 C C . SER A 1 534 ? 1.146 12.100 18.132 1.00 85.00 534 SER A C 1
ATOM 4303 O O . SER A 1 534 ? 1.410 11.178 18.898 1.00 85.00 534 SER A O 1
ATOM 4305 N N . SER A 1 535 ? 0.735 13.297 18.582 1.00 89.69 535 SER A N 1
ATOM 4306 C CA . SER A 1 535 ? 0.663 13.676 20.003 1.00 89.69 535 SER A CA 1
ATOM 4307 C C . SER A 1 535 ? -0.469 13.003 20.781 1.00 89.69 535 SER A C 1
ATOM 4309 O O . SER A 1 535 ? -0.452 12.983 22.015 1.00 89.69 535 SER A O 1
ATOM 4311 N N . VAL A 1 536 ? -1.455 12.464 20.064 1.00 92.62 536 VAL A N 1
ATOM 4312 C CA . VAL A 1 536 ? -2.682 11.884 20.609 1.00 92.62 536 VAL A CA 1
ATOM 4313 C C . VAL A 1 536 ? -2.664 10.373 20.428 1.00 92.62 536 VAL A C 1
ATOM 4315 O O . VAL A 1 536 ? -2.270 9.858 19.383 1.00 92.62 536 VAL A O 1
ATOM 4318 N N . GLU A 1 537 ? -3.135 9.671 21.450 1.00 93.12 537 GLU A N 1
ATOM 4319 C CA . GLU A 1 537 ? -3.328 8.227 21.434 1.00 93.12 537 GLU A CA 1
ATOM 4320 C C . GLU A 1 537 ? -4.724 7.867 21.945 1.00 93.12 537 GLU A C 1
ATOM 4322 O O . GLU A 1 537 ? -5.456 8.703 22.493 1.00 93.12 537 GLU A O 1
ATOM 4327 N N . ARG A 1 538 ? -5.088 6.595 21.762 1.00 94.94 538 ARG A N 1
ATOM 4328 C CA . ARG A 1 538 ? -6.368 6.049 22.191 1.00 94.94 538 ARG A CA 1
ATOM 4329 C C . ARG A 1 538 ? -6.221 4.664 22.811 1.00 94.94 538 ARG A C 1
ATOM 4331 O O . ARG A 1 538 ? -5.466 3.827 22.318 1.00 94.94 538 ARG A O 1
ATOM 4338 N N . LEU A 1 539 ? -7.007 4.419 23.855 1.00 95.88 539 LEU A N 1
ATOM 4339 C CA . LEU A 1 539 ? -7.218 3.108 24.466 1.00 95.88 539 LEU A CA 1
ATOM 4340 C C . LEU A 1 539 ? -8.685 2.697 24.375 1.00 95.88 539 LEU A C 1
ATOM 4342 O O . LEU A 1 539 ? -9.573 3.549 24.386 1.00 95.88 539 LEU A O 1
ATOM 4346 N N . GLN A 1 540 ? -8.933 1.392 24.358 1.00 97.56 540 GLN A N 1
ATOM 4347 C CA . GLN A 1 540 ? -10.226 0.813 24.701 1.00 97.56 540 GLN A CA 1
ATOM 4348 C C . GLN A 1 540 ? -10.180 0.351 26.156 1.00 97.56 540 GLN A C 1
ATOM 4350 O O . GLN A 1 540 ? -9.277 -0.392 26.535 1.00 97.56 540 GLN A O 1
ATOM 4355 N N . LEU A 1 541 ? -11.179 0.747 26.939 1.00 97.69 541 LEU A N 1
ATOM 4356 C CA . LEU A 1 541 ? -11.504 0.157 28.230 1.00 97.69 541 LEU A CA 1
ATOM 4357 C C . LEU A 1 541 ? -12.702 -0.773 28.050 1.00 97.69 541 LEU A C 1
ATOM 4359 O O . LEU A 1 541 ? -13.737 -0.342 27.534 1.00 97.69 541 LEU A O 1
ATOM 4363 N N . LYS A 1 542 ? -12.581 -2.013 28.518 1.00 97.69 542 LYS A N 1
ATOM 4364 C CA . LYS A 1 542 ? -13.693 -2.961 28.595 1.00 97.69 542 LYS A CA 1
ATOM 4365 C C . LYS A 1 542 ? -13.816 -3.488 30.023 1.00 97.69 542 LYS A C 1
ATOM 4367 O O . LYS A 1 542 ? -12.811 -3.797 30.661 1.00 97.69 542 LYS A O 1
ATOM 4372 N N . ILE A 1 543 ? -15.044 -3.534 30.538 1.00 97.00 543 ILE A N 1
ATOM 4373 C CA . ILE A 1 543 ? -15.338 -3.977 31.905 1.00 97.00 543 ILE A CA 1
ATOM 4374 C C . ILE A 1 543 ? -16.471 -4.995 31.879 1.00 97.00 543 ILE A C 1
ATOM 4376 O O . ILE A 1 543 ? -17.497 -4.753 31.248 1.00 97.00 543 ILE A O 1
ATOM 4380 N N . GLN A 1 544 ? -16.295 -6.104 32.591 1.00 96.88 544 GLN A N 1
ATOM 4381 C CA . GLN A 1 544 ? -17.299 -7.153 32.779 1.00 96.88 544 GLN A CA 1
ATOM 4382 C C . GLN A 1 544 ? -17.785 -7.201 34.230 1.00 96.88 544 GLN A C 1
ATOM 4384 O O . GLN A 1 544 ? -17.085 -6.758 35.143 1.00 96.88 544 GLN A O 1
ATOM 4389 N N . ASN A 1 545 ? -18.970 -7.782 34.443 1.00 94.88 545 ASN A N 1
ATOM 4390 C CA . ASN A 1 545 ? -19.655 -7.853 35.741 1.00 94.88 545 ASN A CA 1
ATOM 4391 C C . ASN A 1 545 ? -19.899 -6.472 36.383 1.00 94.88 545 ASN A C 1
ATOM 4393 O O . ASN A 1 545 ? -19.877 -6.332 37.606 1.00 94.88 545 ASN A O 1
ATOM 4397 N N . PHE A 1 546 ? -20.119 -5.438 35.569 1.00 94.56 546 PHE A N 1
ATOM 4398 C CA . PHE A 1 546 ? -20.289 -4.061 36.024 1.00 94.56 546 PHE A CA 1
ATOM 4399 C C . PHE A 1 546 ? -21.767 -3.698 36.214 1.00 94.56 546 PHE A C 1
ATOM 4401 O O . PHE A 1 546 ? -22.601 -3.959 35.349 1.00 94.56 546 PHE A O 1
ATOM 4408 N N . ASN A 1 547 ? -22.083 -3.039 37.330 1.00 93.56 547 ASN A N 1
ATOM 4409 C CA . ASN A 1 547 ? -23.403 -2.461 37.587 1.00 93.56 547 ASN A CA 1
ATOM 4410 C C . ASN A 1 547 ? -23.326 -0.934 37.427 1.00 93.56 547 ASN A C 1
ATOM 4412 O O . ASN A 1 547 ? -22.765 -0.250 38.287 1.00 93.56 547 ASN A O 1
ATOM 4416 N N . ASP A 1 548 ? -23.900 -0.409 36.344 1.00 91.88 548 ASP A N 1
ATOM 4417 C CA . ASP A 1 548 ? -23.874 1.015 35.990 1.00 91.88 548 ASP A CA 1
ATOM 4418 C C . ASP A 1 548 ? -24.756 1.895 36.882 1.00 91.88 548 ASP A C 1
ATOM 4420 O O . ASP A 1 548 ? -24.530 3.105 36.962 1.00 91.88 548 ASP A O 1
ATOM 4424 N N . GLU A 1 549 ? -25.717 1.327 37.610 1.00 91.12 549 GLU A N 1
ATOM 4425 C CA . GLU A 1 549 ? -26.514 2.058 38.599 1.00 91.12 549 GLU A CA 1
ATOM 4426 C C . GLU A 1 549 ? -25.708 2.353 39.868 1.00 91.12 549 GLU A C 1
ATOM 4428 O O . GLU A 1 549 ? -25.819 3.447 40.432 1.00 91.12 549 GLU A O 1
ATOM 4433 N N . ARG A 1 550 ? -24.844 1.420 40.283 1.00 92.44 550 ARG A N 1
ATOM 4434 C CA . ARG A 1 550 ? -24.035 1.539 41.504 1.00 92.44 550 ARG A CA 1
ATOM 4435 C C . ARG A 1 550 ? -22.657 2.141 41.264 1.00 92.44 550 ARG A C 1
ATOM 4437 O O . ARG A 1 550 ? -22.228 2.997 42.037 1.00 92.44 550 ARG A O 1
ATOM 4444 N N . TYR A 1 551 ? -21.970 1.720 40.212 1.00 94.50 551 TYR A N 1
ATOM 4445 C CA . TYR A 1 551 ? -20.582 2.093 39.981 1.00 94.50 551 TYR A CA 1
ATOM 4446 C C . TYR A 1 551 ? -20.441 3.087 38.826 1.00 94.50 551 TYR A C 1
ATOM 4448 O O . TYR A 1 551 ? -21.274 3.159 37.923 1.00 94.50 551 TYR A O 1
ATOM 4456 N N . ALA A 1 552 ? -19.381 3.885 38.865 1.00 93.88 552 ALA A N 1
ATOM 4457 C CA . ALA A 1 552 ? -18.918 4.711 37.755 1.00 93.88 552 ALA A CA 1
ATOM 4458 C C . ALA A 1 552 ? -17.418 4.479 37.565 1.00 93.88 552 ALA A C 1
ATOM 4460 O O . ALA A 1 552 ? -16.728 4.137 38.522 1.00 93.88 552 ALA A O 1
ATOM 4461 N N . VAL A 1 553 ? -16.902 4.663 36.352 1.00 94.75 553 VAL A N 1
ATOM 4462 C CA . VAL A 1 553 ? -15.454 4.622 36.114 1.00 94.75 553 VAL A CA 1
ATOM 4463 C C . VAL A 1 553 ? -14.988 6.000 35.684 1.00 94.75 553 VAL A C 1
ATOM 4465 O O . VAL A 1 553 ? -15.645 6.649 34.870 1.00 94.75 553 VAL A O 1
ATOM 4468 N N . ALA A 1 554 ? -13.869 6.451 36.240 1.00 94.44 554 ALA A N 1
ATOM 4469 C CA . ALA A 1 554 ? -13.223 7.700 35.873 1.00 94.44 554 ALA A CA 1
ATOM 4470 C C . ALA A 1 554 ? -11.809 7.451 35.344 1.00 94.44 554 ALA A C 1
ATOM 4472 O O . ALA A 1 554 ? -11.123 6.549 35.816 1.00 94.44 554 ALA A O 1
ATOM 4473 N N . CYS A 1 555 ? -11.369 8.281 34.401 1.00 94.38 555 CYS A N 1
ATOM 4474 C CA . CYS A 1 555 ? -9.974 8.399 33.995 1.00 94.38 555 CYS A CA 1
ATOM 4475 C C . CYS A 1 555 ? -9.484 9.805 34.349 1.00 94.38 555 CYS A C 1
ATOM 4477 O O . CYS A 1 555 ? -10.091 10.794 33.936 1.00 94.38 555 CYS A O 1
ATOM 4479 N N . ASN A 1 556 ? -8.412 9.913 35.136 1.00 92.12 556 ASN A N 1
ATOM 4480 C CA . ASN A 1 556 ? -7.861 11.185 35.615 1.00 92.12 556 ASN A CA 1
ATOM 4481 C C . ASN A 1 556 ? -8.916 12.103 36.262 1.00 92.12 556 ASN A C 1
ATOM 4483 O O . ASN A 1 556 ? -8.921 13.317 36.040 1.00 92.12 556 ASN A O 1
ATOM 4487 N N . GLY A 1 557 ? -9.831 11.507 37.033 1.00 88.50 557 GLY A N 1
ATOM 4488 C CA . GLY A 1 557 ? -10.932 12.204 37.703 1.00 88.50 557 GLY A CA 1
ATOM 4489 C C . GLY A 1 557 ? -12.135 12.532 36.811 1.00 88.50 557 GLY A C 1
ATOM 4490 O O . GLY A 1 557 ? -13.137 13.016 37.324 1.00 88.50 557 GLY A O 1
ATOM 4491 N N . VAL A 1 558 ? -12.091 12.249 35.505 1.00 91.88 558 VAL A N 1
ATOM 4492 C CA . VAL A 1 558 ? -13.209 12.500 34.579 1.00 91.88 558 VAL A CA 1
ATOM 4493 C C . VAL A 1 558 ? -13.992 11.218 34.325 1.00 91.88 558 VAL A C 1
ATOM 4495 O O . VAL A 1 558 ? -13.405 10.202 33.956 1.00 91.88 558 VAL A O 1
ATOM 4498 N N . GLN A 1 559 ? -15.314 11.256 34.489 1.00 92.88 559 GLN A N 1
ATOM 4499 C CA . GLN A 1 559 ? -16.178 10.101 34.237 1.00 92.88 559 GLN A CA 1
ATOM 4500 C C . GLN A 1 559 ? -16.083 9.617 32.781 1.00 92.88 559 GLN A C 1
ATOM 4502 O O . GLN A 1 559 ? -16.247 10.392 31.839 1.00 92.88 559 GLN A O 1
ATOM 4507 N N . ILE A 1 560 ? -15.885 8.312 32.606 1.00 94.44 560 ILE A N 1
ATOM 4508 C CA . ILE A 1 560 ? -15.869 7.640 31.307 1.00 94.44 560 ILE A CA 1
ATOM 4509 C C . ILE A 1 560 ? -17.315 7.319 30.882 1.00 94.44 560 ILE A C 1
ATOM 4511 O O . ILE A 1 560 ? -18.061 6.720 31.665 1.00 94.44 560 ILE A O 1
ATOM 4515 N N . PRO A 1 561 ? -17.734 7.667 29.650 1.00 92.31 561 PRO A N 1
ATOM 4516 C CA . PRO A 1 561 ? -19.062 7.364 29.131 1.00 92.31 561 PRO A CA 1
ATOM 4517 C C . PRO A 1 561 ? -19.144 5.899 28.672 1.00 92.31 561 PRO A C 1
ATOM 4519 O O . PRO A 1 561 ? -19.109 5.589 27.480 1.00 92.31 561 PRO A O 1
ATOM 4522 N N . LEU A 1 562 ? -19.268 4.987 29.636 1.00 93.88 562 LEU A N 1
ATOM 4523 C CA . LEU A 1 562 ? -19.422 3.557 29.370 1.00 93.88 562 LEU A CA 1
ATOM 4524 C C . LEU A 1 562 ? -20.654 3.272 28.506 1.00 93.88 562 LEU A C 1
ATOM 4526 O O . LEU A 1 562 ? -21.747 3.787 28.752 1.00 93.88 562 LEU A O 1
ATOM 4530 N N . SER A 1 563 ? -20.472 2.420 27.501 1.00 94.62 563 SER A N 1
ATOM 4531 C CA . SER A 1 563 ? -21.536 1.976 26.604 1.00 94.62 563 SER A CA 1
ATOM 4532 C C . SER A 1 563 ? -21.800 0.489 26.794 1.00 94.62 563 SER A C 1
ATOM 4534 O O . SER A 1 563 ? -20.859 -0.299 26.853 1.00 94.62 563 SER A O 1
ATOM 4536 N N . LYS A 1 564 ? -23.081 0.119 26.907 1.00 95.25 564 LYS A N 1
ATOM 4537 C CA . LYS A 1 564 ? -23.525 -1.274 27.056 1.00 95.25 564 LYS A CA 1
ATOM 4538 C C . LYS A 1 564 ? -23.211 -2.065 25.788 1.00 95.25 564 LYS A C 1
ATOM 4540 O O . LYS A 1 564 ? -23.414 -1.555 24.686 1.00 95.25 564 LYS A O 1
ATOM 4545 N N . THR A 1 565 ? -22.738 -3.292 25.962 1.00 95.25 565 THR A N 1
ATOM 4546 C CA . THR A 1 565 ? -22.588 -4.269 24.874 1.00 95.25 565 THR A CA 1
ATOM 4547 C C . THR A 1 565 ? -23.833 -5.164 24.783 1.00 95.25 565 THR A C 1
ATOM 4549 O O . THR A 1 565 ? -24.805 -4.966 25.512 1.00 95.25 565 THR A O 1
ATOM 4552 N N . ASN A 1 566 ? -23.810 -6.169 23.903 1.00 91.88 566 ASN A N 1
ATOM 4553 C CA . ASN A 1 566 ? -24.866 -7.186 23.820 1.00 91.88 566 ASN A CA 1
ATOM 4554 C C . ASN A 1 566 ? -24.832 -8.195 24.987 1.00 91.88 566 ASN A C 1
ATOM 4556 O O . ASN A 1 566 ? -25.744 -9.012 25.114 1.00 91.88 566 ASN A O 1
ATOM 4560 N N . VAL A 1 567 ? -23.782 -8.168 25.813 1.00 93.94 567 VAL A N 1
ATOM 4561 C CA . VAL A 1 567 ? -23.628 -9.030 26.986 1.00 93.94 567 VAL A CA 1
ATOM 4562 C C . VAL A 1 567 ? -23.993 -8.234 28.238 1.00 93.94 567 VAL A C 1
ATOM 4564 O O . VAL A 1 567 ? -23.456 -7.155 28.491 1.00 93.94 567 VAL A O 1
ATOM 4567 N N . GLU A 1 568 ? -24.914 -8.775 29.035 1.00 93.94 568 GLU A N 1
ATOM 4568 C CA . GLU A 1 568 ? -25.361 -8.139 30.276 1.00 93.94 568 GLU A CA 1
ATOM 4569 C C . GLU A 1 568 ? -24.188 -7.953 31.250 1.00 93.94 568 GLU A C 1
ATOM 4571 O O . GLU A 1 568 ? -23.396 -8.869 31.478 1.00 93.94 568 GLU A O 1
ATOM 4576 N N . GLY A 1 569 ? -24.069 -6.756 31.829 1.00 93.81 569 GLY A N 1
ATOM 4577 C CA . GLY A 1 569 ? -22.967 -6.414 32.732 1.00 93.81 569 GLY A CA 1
ATOM 4578 C C . GLY A 1 569 ? -21.619 -6.155 32.044 1.00 93.81 569 GLY A C 1
ATOM 4579 O O . GLY A 1 569 ? -20.630 -5.934 32.746 1.00 93.81 569 GLY A O 1
ATOM 4580 N N . GLU A 1 570 ? -21.552 -6.161 30.708 1.00 96.94 570 GLU A N 1
ATOM 4581 C CA . GLU A 1 570 ? -20.346 -5.844 29.937 1.00 96.94 570 GLU A CA 1
ATOM 4582 C C . GLU A 1 570 ? -20.455 -4.475 29.248 1.00 96.94 570 GLU A C 1
ATOM 4584 O O . GLU A 1 570 ? -21.416 -4.180 28.527 1.00 96.94 570 GLU A O 1
ATOM 4589 N N . TYR A 1 571 ? -19.431 -3.644 29.453 1.00 97.38 571 TYR A N 1
ATOM 4590 C CA . TYR A 1 571 ? -19.370 -2.263 28.987 1.00 97.38 571 TYR A CA 1
ATOM 4591 C C . TYR A 1 571 ? -18.049 -1.966 28.288 1.00 97.38 571 TYR A C 1
ATOM 4593 O O . TYR A 1 571 ? -16.999 -2.483 28.673 1.00 97.38 571 TYR A O 1
ATOM 4601 N N . VAL A 1 572 ? -18.093 -1.066 27.306 1.00 97.56 572 VAL A N 1
ATOM 4602 C CA . VAL A 1 572 ? -16.921 -0.609 26.552 1.00 97.56 572 VAL A CA 1
ATOM 4603 C C . VAL A 1 572 ? -16.913 0.912 26.401 1.00 97.56 572 VAL A C 1
ATOM 4605 O O . VAL A 1 572 ? -17.967 1.546 26.294 1.00 97.56 572 VAL A O 1
ATOM 4608 N N . SER A 1 573 ? -15.725 1.514 26.386 1.00 97.31 573 SER A N 1
ATOM 4609 C CA . SER A 1 573 ? -15.538 2.919 26.014 1.00 97.31 573 SER A CA 1
ATOM 4610 C C . SER A 1 573 ? -14.122 3.182 25.508 1.00 97.31 573 SER A C 1
ATOM 4612 O O . SER A 1 573 ? -13.162 2.544 25.945 1.00 97.31 573 SER A O 1
ATOM 4614 N N . GLY A 1 574 ? -13.993 4.136 24.591 1.00 97.25 574 GLY A N 1
ATOM 4615 C CA . GLY A 1 574 ? -12.709 4.688 24.184 1.00 97.25 574 GLY A CA 1
ATOM 4616 C C . GLY A 1 574 ? -12.215 5.750 25.166 1.00 97.25 574 GLY A C 1
ATOM 4617 O O . GLY A 1 574 ? -13.000 6.541 25.684 1.00 97.25 574 GLY A O 1
ATOM 4618 N N . VAL A 1 575 ? -10.906 5.826 25.379 1.00 96.62 575 VAL A N 1
ATOM 4619 C CA . VAL A 1 575 ? -10.255 6.953 26.060 1.00 96.62 575 VAL A CA 1
ATOM 4620 C C . VAL A 1 575 ? -9.209 7.529 25.124 1.00 96.62 575 VAL A C 1
ATOM 4622 O O . VAL A 1 575 ? -8.209 6.880 24.822 1.00 96.62 575 VAL A O 1
ATOM 4625 N N . ARG A 1 576 ? -9.455 8.749 24.657 1.00 95.38 576 ARG A N 1
ATOM 4626 C CA . ARG A 1 576 ? -8.563 9.536 23.811 1.00 95.38 576 ARG A CA 1
ATOM 4627 C C . ARG A 1 576 ? -7.860 10.582 24.665 1.00 95.38 576 ARG A C 1
ATOM 4629 O O . ARG A 1 576 ? -8.502 11.294 25.437 1.00 95.38 576 ARG A O 1
ATOM 4636 N N . TYR A 1 577 ? -6.542 10.669 24.541 1.00 94.56 577 TYR A N 1
ATOM 4637 C CA . TYR A 1 577 ? -5.718 11.468 25.444 1.00 94.56 577 TYR A CA 1
ATOM 4638 C C . TYR A 1 577 ? -4.464 11.990 24.750 1.00 94.56 577 TYR A C 1
ATOM 4640 O O . TYR A 1 577 ? -3.991 11.426 23.761 1.00 94.56 577 TYR A O 1
ATOM 4648 N N . LYS A 1 578 ? -3.909 13.082 25.278 1.00 93.12 578 LYS A N 1
ATOM 4649 C CA . LYS A 1 578 ? -2.648 13.638 24.795 1.00 93.12 578 LYS A CA 1
ATOM 4650 C C . LYS A 1 578 ? -1.472 12.927 25.463 1.00 93.12 578 LYS A C 1
ATOM 4652 O O . LYS A 1 578 ? -1.208 13.118 26.651 1.00 93.12 578 LYS A O 1
ATOM 4657 N N . ALA A 1 579 ? -0.780 12.096 24.690 1.00 90.56 579 ALA A N 1
ATOM 4658 C CA . ALA A 1 579 ? 0.320 11.250 25.143 1.00 90.56 579 ALA A CA 1
ATOM 4659 C C . ALA A 1 579 ? 1.631 12.036 25.335 1.00 90.56 579 ALA A C 1
ATOM 4661 O O . ALA A 1 579 ? 2.381 11.780 26.273 1.00 90.56 579 ALA A O 1
ATOM 4662 N N . TRP A 1 580 ? 1.892 13.023 24.476 1.00 87.81 580 TRP A N 1
ATOM 4663 C CA . TRP A 1 580 ? 3.078 13.886 24.520 1.00 87.81 580 TRP A CA 1
ATOM 4664 C C . TRP A 1 580 ? 2.773 15.255 23.897 1.00 87.81 580 TRP A C 1
ATOM 4666 O O . TRP A 1 580 ? 1.707 15.462 23.322 1.00 87.81 580 TRP A O 1
ATOM 4676 N N . GLN A 1 581 ? 3.667 16.232 24.058 1.00 87.56 581 GLN A N 1
ATOM 4677 C CA . GLN A 1 581 ? 3.429 17.621 23.645 1.00 87.56 581 GLN A CA 1
ATOM 4678 C C . GLN A 1 581 ? 4.518 18.106 22.675 1.00 87.56 581 GLN A C 1
ATOM 4680 O O . GLN A 1 581 ? 5.422 18.835 23.086 1.00 87.56 581 GLN A O 1
ATOM 4685 N N . PRO A 1 582 ? 4.467 17.694 21.394 1.00 85.69 582 PRO A N 1
ATOM 4686 C CA . PRO A 1 582 ? 5.329 18.269 20.371 1.00 85.69 582 PRO A CA 1
ATOM 4687 C C . PRO A 1 582 ? 4.979 19.745 20.132 1.00 85.69 582 PRO A C 1
ATOM 4689 O O . PRO A 1 582 ? 3.878 20.207 20.441 1.00 85.69 582 PRO A O 1
ATOM 4692 N N . TRP A 1 583 ? 5.940 20.487 19.576 1.00 82.38 583 TRP A N 1
ATOM 4693 C CA . TRP A 1 583 ? 5.772 21.905 19.244 1.00 82.38 583 TRP A CA 1
ATOM 4694 C C . TRP A 1 583 ? 4.729 22.121 18.132 1.00 82.38 583 TRP A C 1
ATOM 4696 O O . TRP A 1 583 ? 4.016 23.122 18.164 1.00 82.38 583 TRP A O 1
ATOM 4706 N N . SER A 1 584 ? 4.618 21.167 17.199 1.00 85.25 584 SER A N 1
ATOM 4707 C CA . SER A 1 584 ? 3.617 21.117 16.129 1.00 85.25 584 SER A CA 1
ATOM 4708 C C . SER A 1 584 ? 2.603 20.013 16.442 1.00 85.25 584 SER A C 1
ATOM 4710 O O . SER A 1 584 ? 2.973 18.849 16.583 1.00 85.25 584 SER A O 1
ATOM 4712 N N . ALA A 1 585 ? 1.335 20.380 16.627 1.00 88.69 585 ALA A N 1
ATOM 4713 C CA . ALA A 1 585 ? 0.198 19.485 16.869 1.00 88.69 585 ALA A CA 1
ATOM 4714 C C . ALA A 1 585 ? -1.103 20.230 16.536 1.00 88.69 585 ALA A C 1
ATOM 4716 O O . ALA A 1 585 ? -1.102 21.460 16.476 1.00 88.69 585 ALA A O 1
ATOM 4717 N N . LEU A 1 586 ? -2.233 19.527 16.419 1.00 87.00 586 LEU A N 1
ATOM 4718 C CA . LEU A 1 586 ? -3.548 20.159 16.232 1.00 87.00 586 LEU A CA 1
ATOM 4719 C C . LEU A 1 586 ? -3.884 21.128 17.377 1.00 87.00 586 LEU A C 1
ATOM 4721 O O . LEU A 1 586 ? -4.491 22.177 17.165 1.00 87.00 586 LEU A O 1
ATOM 4725 N N . HIS A 1 587 ? -3.466 20.791 18.601 1.00 90.19 587 HIS A N 1
ATOM 4726 C CA . HIS A 1 587 ? -3.694 21.603 19.797 1.00 90.19 587 HIS A CA 1
ATOM 4727 C C . HIS A 1 587 ? -2.419 21.699 20.652 1.00 90.19 587 HIS A C 1
ATOM 4729 O O . HIS A 1 587 ? -2.295 20.979 21.649 1.00 90.19 587 HIS A O 1
ATOM 4735 N N . PRO A 1 588 ? -1.448 22.566 20.307 1.00 87.94 588 PRO A N 1
ATOM 4736 C CA . PRO A 1 588 ? -0.134 22.595 20.958 1.00 87.94 588 PRO A CA 1
ATOM 4737 C C . PRO A 1 588 ? -0.184 23.095 22.412 1.00 87.94 588 PRO A C 1
ATOM 4739 O O . PRO A 1 588 ? 0.642 22.695 23.230 1.00 87.94 588 PRO A O 1
ATOM 4742 N N . THR A 1 589 ? -1.183 23.906 22.771 1.00 89.12 589 THR A N 1
ATOM 4743 C CA . THR A 1 589 ? -1.340 24.503 24.112 1.00 89.12 589 THR A CA 1
ATOM 4744 C C . THR A 1 589 ? -1.922 23.557 25.162 1.00 89.12 589 THR A C 1
ATOM 4746 O O . THR A 1 589 ? -1.810 23.835 26.354 1.00 89.12 589 THR A O 1
ATOM 4749 N N . ILE A 1 590 ? -2.528 22.442 24.746 1.00 88.94 590 ILE A N 1
ATOM 4750 C CA . ILE A 1 590 ? -3.060 21.424 25.661 1.00 88.94 590 ILE A CA 1
ATOM 4751 C C . ILE A 1 590 ? -1.890 20.614 26.235 1.00 88.94 590 ILE A C 1
ATOM 4753 O O . ILE A 1 590 ? -1.029 20.166 25.475 1.00 88.94 590 ILE A O 1
ATOM 4757 N N . GLY A 1 591 ? -1.847 20.441 27.559 1.00 88.94 591 GLY A N 1
ATOM 4758 C CA . GLY A 1 591 ? -0.816 19.650 28.239 1.00 88.94 591 GLY A CA 1
ATOM 4759 C C . GLY A 1 591 ? -0.975 18.141 28.029 1.00 88.94 591 GLY A C 1
ATOM 4760 O O . GLY A 1 591 ? -1.967 17.680 27.470 1.00 88.94 591 GLY A O 1
ATOM 4761 N N . VAL A 1 592 ? 0.010 17.365 28.481 1.00 91.25 592 VAL A N 1
ATOM 4762 C CA . VAL A 1 592 ? -0.064 15.895 28.457 1.00 91.25 592 VAL A CA 1
ATOM 4763 C C . VAL A 1 592 ? -1.021 15.374 29.530 1.00 91.25 592 VAL A C 1
ATOM 4765 O O . VAL A 1 592 ? -1.103 15.930 30.625 1.00 91.25 592 VAL A O 1
ATOM 4768 N N . ASP A 1 593 ? -1.731 14.289 29.229 1.00 91.12 593 ASP A N 1
ATOM 4769 C CA . ASP A 1 593 ? -2.683 13.666 30.154 1.00 91.12 593 ASP A CA 1
ATOM 4770 C C . ASP A 1 593 ? -2.065 12.504 30.951 1.00 91.12 593 ASP A C 1
ATOM 4772 O O . ASP A 1 593 ? -2.707 11.966 31.842 1.00 91.12 593 ASP A O 1
ATOM 4776 N N . THR A 1 594 ? -0.828 12.106 30.655 1.00 86.38 594 THR A N 1
ATOM 4777 C CA . THR A 1 594 ? -0.186 10.923 31.250 1.00 86.38 594 THR A CA 1
ATOM 4778 C C . THR A 1 594 ? 0.413 11.220 32.636 1.00 86.38 594 THR A C 1
ATOM 4780 O O . THR A 1 594 ? 0.992 12.298 32.800 1.00 86.38 594 THR A O 1
ATOM 4783 N N . PRO A 1 595 ? 0.413 10.268 33.591 1.00 91.25 595 PRO A N 1
ATOM 4784 C CA . PRO A 1 595 ? -0.165 8.925 33.500 1.00 91.25 595 PRO A CA 1
ATOM 4785 C C . PRO A 1 595 ? -1.696 8.946 33.501 1.00 91.25 595 PRO A C 1
ATOM 4787 O O . PRO A 1 595 ? -2.309 9.877 34.013 1.00 91.25 595 PRO A O 1
ATOM 4790 N N . LEU A 1 596 ? -2.301 7.913 32.918 1.00 93.75 596 LEU A N 1
ATOM 4791 C CA . LEU A 1 596 ? -3.742 7.697 32.973 1.00 93.75 596 LEU A CA 1
ATOM 4792 C C . LEU A 1 596 ? -4.070 6.865 34.209 1.00 93.75 596 LEU A C 1
ATOM 4794 O O . LEU A 1 596 ? -3.670 5.705 34.294 1.00 93.75 596 LEU A O 1
ATOM 4798 N N . THR A 1 597 ? -4.804 7.448 35.147 1.00 93.88 597 THR A N 1
ATOM 4799 C CA . THR A 1 597 ? -5.292 6.774 36.351 1.00 93.88 597 THR A CA 1
ATOM 4800 C C . THR A 1 597 ? -6.765 6.453 36.189 1.00 93.88 597 THR A C 1
ATOM 4802 O O . THR A 1 597 ? -7.586 7.355 36.015 1.00 93.88 597 THR A O 1
ATOM 4805 N N . PHE A 1 598 ? -7.090 5.166 36.238 1.00 94.75 598 PHE A N 1
ATOM 4806 C CA . PHE A 1 598 ? -8.450 4.656 36.177 1.00 94.75 598 PHE A CA 1
ATOM 4807 C C . PHE A 1 598 ? -8.936 4.329 37.582 1.00 94.75 598 PHE A C 1
ATOM 4809 O O . PHE A 1 598 ? -8.261 3.600 38.303 1.00 94.75 598 PHE A O 1
ATOM 4816 N N . ASP A 1 599 ? -10.111 4.828 37.950 1.00 93.06 599 ASP A N 1
ATOM 4817 C CA . ASP A 1 599 ? -10.729 4.635 39.263 1.00 93.06 599 ASP A CA 1
ATOM 4818 C C . ASP A 1 599 ? -12.158 4.102 39.098 1.00 93.06 599 ASP A C 1
ATOM 4820 O O . ASP A 1 599 ? -12.956 4.686 38.360 1.00 93.06 599 ASP A O 1
ATOM 4824 N N . ILE A 1 600 ? -12.499 3.020 39.807 1.00 93.44 600 ILE A N 1
ATOM 4825 C CA . ILE A 1 600 ? -13.882 2.556 39.963 1.00 93.44 600 ILE A CA 1
ATOM 4826 C C . ILE A 1 600 ? -14.467 3.194 41.215 1.00 93.44 600 ILE A C 1
ATOM 4828 O O . ILE A 1 600 ? -13.961 3.041 42.327 1.00 93.44 600 ILE A O 1
ATOM 4832 N N 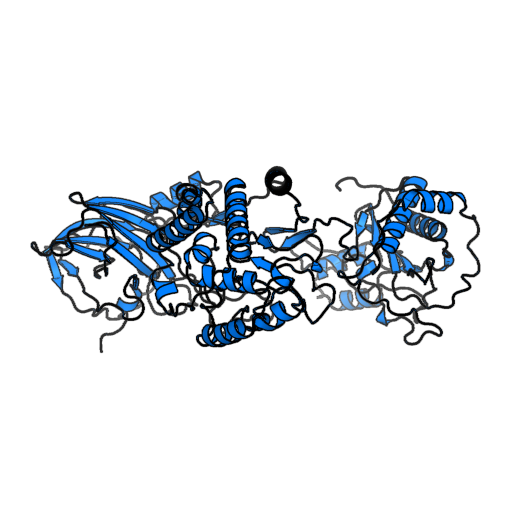. ILE A 1 601 ? -15.573 3.888 41.022 1.00 91.94 601 ILE A N 1
ATOM 4833 C CA . ILE A 1 601 ? -16.224 4.728 42.010 1.00 91.94 601 ILE A CA 1
ATOM 4834 C C . ILE A 1 601 ? -17.521 4.060 42.441 1.00 91.94 601 ILE A C 1
ATOM 4836 O O . ILE A 1 601 ? -18.384 3.789 41.610 1.00 91.94 601 ILE A O 1
ATOM 4840 N N . ASP A 1 602 ? -17.681 3.836 43.744 1.00 91.88 602 ASP A N 1
ATOM 4841 C CA . ASP A 1 602 ? -18.954 3.417 44.329 1.00 91.88 602 ASP A CA 1
ATOM 4842 C C . ASP A 1 602 ? -19.797 4.661 44.633 1.00 91.88 602 ASP A C 1
ATOM 4844 O O . ASP A 1 602 ? -19.510 5.397 45.585 1.00 91.88 602 ASP A O 1
ATOM 4848 N N . LYS A 1 603 ? -20.838 4.895 43.822 1.00 88.62 603 LYS A N 1
ATOM 4849 C CA . LYS A 1 603 ? -21.725 6.063 43.946 1.00 88.62 603 LYS A CA 1
ATOM 4850 C C . LYS A 1 603 ? -22.547 6.044 45.231 1.00 88.62 603 LYS A C 1
ATOM 4852 O O . LYS A 1 603 ? -22.995 7.091 45.680 1.00 88.62 603 LYS A O 1
ATOM 4857 N N . TRP A 1 604 ? -22.760 4.878 45.840 1.00 89.38 604 TRP A N 1
ATOM 4858 C CA . TRP A 1 604 ? -23.524 4.788 47.088 1.00 89.38 604 TRP A CA 1
ATOM 4859 C C . TRP A 1 604 ? -22.683 5.199 48.294 1.00 89.38 604 TRP A C 1
ATOM 4861 O O . TRP A 1 604 ? -23.198 5.782 49.244 1.00 89.38 604 TRP A O 1
ATOM 4871 N N . ASN A 1 605 ? -21.382 4.907 48.246 1.00 86.31 605 ASN A N 1
ATOM 4872 C CA . ASN A 1 605 ? -20.444 5.168 49.338 1.00 86.31 605 ASN A CA 1
ATOM 4873 C C . ASN A 1 605 ? -19.545 6.393 49.097 1.00 86.31 605 ASN A C 1
ATOM 4875 O O . ASN A 1 605 ? -18.707 6.697 49.945 1.00 86.31 605 ASN A O 1
ATOM 4879 N N . ASN A 1 606 ? -19.690 7.069 47.953 1.00 84.12 606 ASN A N 1
ATOM 4880 C CA . ASN A 1 606 ? -18.906 8.232 47.534 1.00 84.12 606 ASN A CA 1
ATOM 4881 C C . ASN A 1 606 ? -17.389 8.068 47.745 1.00 84.12 606 ASN A C 1
ATOM 4883 O O . ASN A 1 606 ? -16.714 8.943 48.299 1.00 84.12 606 ASN A O 1
ATOM 4887 N N . ARG A 1 607 ? -16.847 6.927 47.297 1.00 85.88 607 ARG A N 1
ATOM 4888 C CA . ARG A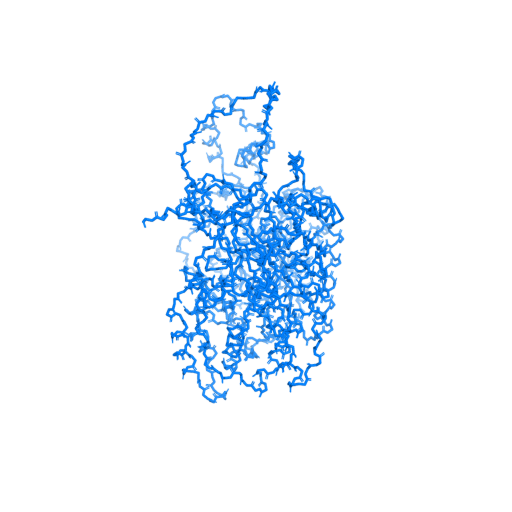 1 607 ? -15.410 6.617 47.351 1.00 85.88 607 ARG A CA 1
ATOM 4889 C C . ARG A 1 607 ? -14.946 5.807 46.141 1.00 85.88 607 ARG A C 1
ATOM 4891 O O . ARG A 1 607 ? -15.720 5.025 45.589 1.00 85.88 607 ARG A O 1
ATOM 4898 N N . SER A 1 608 ? -13.666 5.937 45.795 1.00 88.06 608 SER A N 1
ATOM 4899 C CA . SER A 1 608 ? -12.988 4.982 44.908 1.00 88.06 608 SER A CA 1
ATOM 4900 C C . SER A 1 608 ? -12.775 3.659 45.655 1.00 88.06 608 SER A C 1
ATOM 4902 O O . SER A 1 608 ? -12.355 3.661 46.817 1.00 88.06 608 SER A O 1
ATOM 4904 N N . ILE A 1 609 ? -13.125 2.538 45.025 1.00 89.62 609 ILE A N 1
ATOM 4905 C CA . ILE A 1 609 ? -12.983 1.181 45.584 1.00 89.62 609 ILE A CA 1
ATOM 4906 C C . ILE A 1 609 ? -11.766 0.434 45.028 1.00 89.62 609 ILE A C 1
ATOM 4908 O O . ILE A 1 609 ? -11.381 -0.599 45.573 1.00 89.62 609 ILE A O 1
ATOM 4912 N N . GLY A 1 610 ? -11.152 0.955 43.969 1.00 89.69 610 GLY A N 1
ATOM 4913 C CA . GLY A 1 610 ? -9.996 0.361 43.315 1.00 89.69 610 GLY A CA 1
ATOM 4914 C C . GLY A 1 610 ? -9.751 0.989 41.952 1.00 89.69 610 GLY A C 1
ATOM 4915 O O . GLY A 1 610 ? -10.577 1.743 41.441 1.00 89.69 610 GLY A O 1
ATOM 4916 N N . GLY A 1 611 ? -8.615 0.663 41.351 1.00 90.31 611 GLY A N 1
ATOM 4917 C CA . GLY A 1 611 ? -8.212 1.240 40.080 1.00 90.31 611 GLY A CA 1
ATOM 4918 C C . GLY A 1 611 ? -6.815 0.805 39.662 1.00 90.31 611 GLY A C 1
ATOM 4919 O O . GLY A 1 611 ? -6.169 0.028 40.366 1.00 90.31 611 GLY A O 1
ATOM 4920 N N . PHE A 1 612 ? -6.352 1.325 38.534 1.00 93.50 612 PHE A N 1
ATOM 4921 C CA . PHE A 1 612 ? -5.078 0.966 37.912 1.00 93.50 612 PHE A CA 1
ATOM 4922 C C . PHE A 1 612 ? -4.520 2.143 37.109 1.00 93.50 612 PHE A C 1
ATOM 4924 O O . PHE A 1 612 ? -5.248 3.075 36.760 1.00 93.50 612 PHE A O 1
ATOM 4931 N N . ASN A 1 613 ? -3.228 2.092 36.793 1.00 91.88 613 ASN A N 1
ATOM 4932 C CA . ASN A 1 613 ? -2.532 3.143 36.061 1.00 91.88 613 ASN A CA 1
ATOM 4933 C C . ASN A 1 613 ? -1.945 2.626 34.749 1.00 91.88 613 ASN A C 1
ATOM 4935 O O . ASN A 1 613 ? -1.369 1.539 34.690 1.00 91.88 613 ASN A O 1
ATOM 4939 N N . TYR A 1 614 ? -2.020 3.466 33.722 1.00 91.75 614 TYR A N 1
ATOM 4940 C CA . TYR A 1 614 ? -1.333 3.281 32.453 1.00 91.75 614 TYR A CA 1
ATOM 4941 C C . TYR A 1 614 ? -0.392 4.455 32.165 1.00 91.75 614 TYR A C 1
ATOM 4943 O O . TYR A 1 614 ? -0.723 5.622 32.391 1.00 91.75 614 TYR A O 1
ATOM 4951 N N . PHE A 1 615 ? 0.786 4.147 31.636 1.00 89.25 615 PHE A N 1
ATOM 4952 C CA . PHE A 1 615 ? 1.837 5.108 31.325 1.00 89.25 615 PHE A CA 1
ATOM 4953 C C . PHE A 1 615 ? 2.172 5.056 29.831 1.00 89.25 615 PHE A C 1
ATOM 4955 O O . PHE A 1 615 ? 2.177 3.991 29.230 1.00 89.25 615 PHE A O 1
ATOM 4962 N N . VAL A 1 616 ? 2.495 6.192 29.209 1.00 84.44 616 VAL A N 1
ATOM 4963 C CA . VAL A 1 616 ? 2.942 6.206 27.799 1.00 84.44 616 VAL A CA 1
ATOM 4964 C C . VAL A 1 616 ? 4.409 5.796 27.680 1.00 84.44 616 VAL A C 1
ATOM 4966 O O . VAL A 1 616 ? 4.781 5.017 26.800 1.00 84.44 616 VAL A O 1
ATOM 4969 N N . SER A 1 617 ? 5.236 6.278 28.607 1.00 79.19 617 SER A N 1
ATOM 4970 C CA . SER A 1 617 ? 6.647 5.925 28.751 1.00 79.19 617 SER A CA 1
ATOM 4971 C C . SER A 1 617 ? 6.887 5.150 30.046 1.00 79.19 617 SER A C 1
ATOM 4973 O O . SER A 1 617 ? 6.011 5.043 30.903 1.00 79.19 617 SER A O 1
ATOM 4975 N N . HIS A 1 618 ? 8.080 4.573 30.197 1.00 75.50 618 HIS A N 1
ATOM 4976 C CA . HIS A 1 618 ? 8.410 3.797 31.387 1.00 75.50 618 HIS A CA 1
ATOM 4977 C C . HIS A 1 618 ? 8.283 4.667 32.663 1.00 75.50 618 HIS A C 1
ATOM 4979 O O . HIS A 1 618 ? 8.947 5.707 32.737 1.00 75.50 618 HIS A O 1
ATOM 4985 N N . PRO A 1 619 ? 7.545 4.235 33.711 1.00 68.75 619 PRO A N 1
ATOM 4986 C CA . PRO A 1 619 ? 7.238 5.058 34.893 1.00 68.75 619 PRO A CA 1
ATOM 4987 C C . PRO A 1 619 ? 8.468 5.606 35.632 1.00 68.75 619 PRO A C 1
ATOM 4989 O O . PRO A 1 619 ? 8.439 6.686 36.210 1.00 68.75 619 PRO A O 1
ATOM 4992 N N . GLY A 1 620 ? 9.581 4.868 35.589 1.00 65.88 620 GLY A N 1
ATOM 4993 C CA . GLY A 1 620 ? 10.880 5.295 36.126 1.00 65.88 620 GLY A CA 1
ATOM 4994 C C . GLY A 1 620 ? 11.622 6.374 35.316 1.00 65.88 620 GLY A C 1
ATOM 4995 O O . GLY A 1 620 ? 12.799 6.594 35.581 1.00 65.88 620 GLY A O 1
ATOM 4996 N N . GLY A 1 621 ? 10.998 6.993 34.305 1.00 65.12 621 GLY A N 1
ATOM 4997 C CA . GLY A 1 621 ? 11.614 8.026 33.457 1.00 65.12 621 GLY A CA 1
ATOM 4998 C C . GLY A 1 621 ? 12.628 7.490 32.440 1.00 65.12 621 GLY A C 1
ATOM 4999 O O . GLY A 1 621 ? 13.452 8.243 31.924 1.00 65.12 621 GLY A O 1
ATOM 5000 N N . ARG A 1 622 ? 12.602 6.180 32.164 1.00 65.25 622 ARG A N 1
ATOM 5001 C CA . ARG A 1 622 ? 13.520 5.540 31.219 1.00 65.25 622 ARG A CA 1
ATOM 5002 C C . ARG A 1 622 ? 13.019 5.764 29.794 1.00 65.25 622 ARG A C 1
ATOM 5004 O O . ARG A 1 622 ? 12.053 5.136 29.372 1.00 65.25 622 ARG A O 1
ATOM 5011 N N . ASN A 1 623 ? 13.710 6.625 29.057 1.00 68.19 623 ASN A N 1
ATOM 5012 C CA . ASN A 1 623 ? 13.545 6.741 27.613 1.00 68.19 623 ASN A CA 1
ATOM 5013 C C . ASN A 1 623 ? 14.529 5.780 26.946 1.00 68.19 623 ASN A C 1
ATOM 5015 O O . ASN A 1 623 ? 15.734 5.861 27.175 1.00 68.19 623 ASN A O 1
ATOM 5019 N N . TYR A 1 624 ? 14.014 4.824 26.178 1.00 74.44 624 TYR A N 1
ATOM 5020 C CA . TYR A 1 624 ? 14.865 3.920 25.416 1.00 74.44 624 TYR A CA 1
ATOM 5021 C C . TYR A 1 624 ? 15.457 4.675 24.222 1.00 74.44 624 TYR A C 1
ATOM 5023 O O . TYR A 1 624 ? 14.729 5.328 23.483 1.00 74.44 624 TYR A O 1
ATOM 5031 N N . GLU A 1 625 ? 16.769 4.577 24.023 1.00 76.38 625 GLU A N 1
ATOM 5032 C CA . GLU A 1 625 ? 17.444 5.138 22.839 1.00 76.38 625 GLU A CA 1
ATOM 5033 C C . GLU A 1 625 ? 17.523 4.125 21.686 1.00 76.38 625 GLU A C 1
ATOM 5035 O O . GLU A 1 625 ? 17.805 4.485 20.547 1.00 76.38 625 GLU A O 1
ATOM 5040 N N . THR A 1 626 ? 17.265 2.847 21.976 1.00 85.12 626 THR A N 1
ATOM 5041 C CA . THR A 1 626 ? 17.373 1.742 21.023 1.00 85.12 626 THR A CA 1
ATOM 5042 C C . THR A 1 626 ? 16.021 1.098 20.756 1.00 85.12 626 THR A C 1
ATOM 5044 O O . THR A 1 626 ? 15.176 0.971 21.651 1.00 85.12 626 THR A O 1
ATOM 5047 N N . PHE A 1 627 ? 15.831 0.632 19.524 1.00 85.62 627 PHE A N 1
ATOM 5048 C CA . PHE A 1 627 ? 14.707 -0.231 19.177 1.00 85.62 627 PHE A CA 1
ATOM 5049 C C . PHE A 1 627 ? 14.819 -1.584 19.896 1.00 85.62 627 PHE A C 1
ATOM 5051 O O . PHE A 1 627 ? 15.940 -2.032 20.162 1.00 85.62 627 PHE A O 1
ATOM 5058 N N . PRO A 1 628 ? 13.687 -2.230 20.225 1.00 85.81 628 PRO A N 1
ATOM 5059 C CA . PRO A 1 628 ? 13.692 -3.599 20.725 1.00 85.81 628 PRO A CA 1
ATOM 5060 C C . PRO A 1 628 ? 14.405 -4.550 19.761 1.00 85.81 628 PRO A C 1
ATOM 5062 O O . PRO A 1 628 ? 14.219 -4.465 18.547 1.00 85.81 628 PRO A O 1
ATOM 5065 N N . VAL A 1 629 ? 15.194 -5.476 20.302 1.00 84.94 629 VAL A N 1
ATOM 5066 C CA . VAL A 1 629 ? 15.919 -6.483 19.513 1.00 84.94 629 VAL A CA 1
ATOM 5067 C C . VAL A 1 629 ? 14.984 -7.600 19.038 1.00 84.94 629 VAL A C 1
ATOM 5069 O O . VAL A 1 629 ? 15.242 -8.227 18.013 1.00 84.94 629 VAL A O 1
ATOM 5072 N N . ASN A 1 630 ? 13.907 -7.875 19.780 1.00 85.50 630 ASN A N 1
ATOM 5073 C CA . ASN A 1 630 ? 12.923 -8.911 19.466 1.00 85.50 630 ASN A CA 1
ATOM 5074 C C . ASN A 1 630 ? 11.550 -8.619 20.101 1.00 85.50 630 ASN A C 1
ATOM 5076 O O . ASN A 1 630 ? 11.380 -7.661 20.863 1.00 85.50 630 ASN A O 1
ATOM 5080 N N . SER A 1 631 ? 10.582 -9.491 19.810 1.00 84.38 631 SER A N 1
ATOM 5081 C CA . SER A 1 631 ? 9.210 -9.417 20.319 1.00 84.38 631 SER A CA 1
ATOM 5082 C C . SER A 1 631 ? 9.113 -9.485 21.847 1.00 84.38 631 SER A C 1
ATOM 5084 O O . SER A 1 631 ? 8.316 -8.745 22.418 1.00 84.38 631 SER A O 1
ATOM 5086 N N . TYR A 1 632 ? 9.948 -10.286 22.523 1.00 86.38 632 TYR A N 1
ATOM 5087 C CA . TYR A 1 632 ? 9.954 -10.396 23.989 1.00 86.38 632 TYR A CA 1
ATOM 5088 C C . TYR A 1 632 ? 10.385 -9.096 24.675 1.00 86.38 632 TYR A C 1
ATOM 5090 O O . TYR A 1 632 ? 9.793 -8.684 25.672 1.00 86.38 632 TYR A O 1
ATOM 5098 N N . GLU A 1 633 ? 11.407 -8.418 24.146 1.00 86.69 633 GLU A N 1
ATOM 5099 C CA . GLU A 1 633 ? 11.811 -7.110 24.664 1.00 86.69 633 GLU A CA 1
ATOM 5100 C C . GLU A 1 633 ? 10.713 -6.071 24.420 1.00 86.69 633 GLU A C 1
ATOM 5102 O O . GLU A 1 633 ? 10.378 -5.306 25.326 1.00 86.69 633 GLU A O 1
ATOM 5107 N N . ALA A 1 634 ? 10.121 -6.066 23.222 1.00 86.06 634 ALA A N 1
ATOM 5108 C CA . ALA A 1 634 ? 9.018 -5.173 22.889 1.00 86.06 634 ALA A CA 1
ATOM 5109 C C . ALA A 1 634 ? 7.819 -5.387 23.831 1.00 86.06 634 ALA A C 1
ATOM 5111 O O . ALA A 1 634 ? 7.274 -4.426 24.370 1.00 86.06 634 ALA A O 1
ATOM 5112 N N . GLU A 1 635 ? 7.448 -6.638 24.095 1.00 84.81 635 GLU A N 1
ATOM 5113 C CA . GLU A 1 635 ? 6.390 -7.007 25.035 1.00 84.81 635 GLU A CA 1
ATOM 5114 C C . GLU A 1 635 ? 6.714 -6.589 26.471 1.00 84.81 635 GLU A C 1
ATOM 5116 O O . GLU A 1 635 ? 5.885 -5.957 27.124 1.00 84.81 635 GLU A O 1
ATOM 5121 N N . SER A 1 636 ? 7.938 -6.838 26.942 1.00 85.88 636 SER A N 1
ATOM 5122 C CA . SER A 1 636 ? 8.378 -6.400 28.270 1.00 85.88 636 SER A CA 1
ATOM 5123 C C . SER A 1 636 ? 8.273 -4.880 28.433 1.00 85.88 636 SER A C 1
ATOM 5125 O O . SER A 1 636 ? 7.806 -4.397 29.468 1.00 85.88 636 SER A O 1
ATOM 5127 N N . ARG A 1 637 ? 8.644 -4.102 27.404 1.00 86.38 637 ARG A N 1
ATOM 5128 C CA . ARG A 1 637 ? 8.467 -2.639 27.410 1.00 86.38 637 ARG A CA 1
ATOM 5129 C C . ARG A 1 637 ? 6.993 -2.252 27.547 1.00 86.38 637 ARG A C 1
ATOM 5131 O O . ARG A 1 637 ? 6.703 -1.343 28.320 1.00 86.38 637 ARG A O 1
ATOM 5138 N N . ARG A 1 638 ? 6.070 -2.961 26.883 1.00 85.75 638 ARG A N 1
ATOM 5139 C CA . ARG A 1 638 ? 4.622 -2.713 27.002 1.00 85.75 638 ARG A CA 1
ATOM 5140 C C . ARG A 1 638 ? 4.076 -3.065 28.386 1.00 85.75 638 ARG A C 1
ATOM 5142 O O . ARG A 1 638 ? 3.384 -2.236 28.964 1.00 85.75 638 ARG A O 1
ATOM 5149 N N . ILE A 1 639 ? 4.420 -4.230 28.937 1.00 84.44 639 ILE A N 1
ATOM 5150 C CA . ILE A 1 639 ? 3.934 -4.690 30.254 1.00 84.44 639 ILE A CA 1
ATOM 5151 C C . ILE A 1 639 ? 4.348 -3.719 31.369 1.00 84.44 639 ILE A C 1
ATOM 5153 O O . ILE A 1 639 ? 3.550 -3.386 32.239 1.00 84.44 639 ILE A O 1
ATOM 5157 N N . ASN A 1 640 ? 5.571 -3.184 31.311 1.00 85.44 640 ASN A N 1
ATOM 5158 C CA . ASN A 1 640 ? 6.076 -2.235 32.312 1.00 85.44 640 ASN A CA 1
ATOM 5159 C C . ASN A 1 640 ? 5.341 -0.878 32.331 1.00 85.44 640 ASN A C 1
ATOM 5161 O O . ASN A 1 640 ? 5.599 -0.056 33.213 1.00 85.44 640 ASN A O 1
ATOM 5165 N N . ARG A 1 641 ? 4.444 -0.625 31.369 1.00 86.88 641 ARG A N 1
ATOM 5166 C CA . ARG A 1 641 ? 3.607 0.581 31.289 1.00 86.88 641 ARG A CA 1
ATOM 5167 C C . ARG A 1 641 ? 2.260 0.442 31.994 1.00 86.88 641 ARG A C 1
ATOM 5169 O O . ARG A 1 641 ? 1.475 1.386 31.965 1.00 86.88 641 ARG A O 1
ATOM 5176 N N . TYR A 1 642 ? 1.988 -0.694 32.627 1.00 90.00 642 TYR A N 1
ATOM 5177 C CA . TYR A 1 642 ? 0.742 -0.941 33.339 1.00 90.00 642 TYR A CA 1
ATOM 5178 C C . TYR A 1 642 ? 1.005 -1.302 34.798 1.00 90.00 642 TYR A C 1
ATOM 5180 O O . TYR A 1 642 ? 1.793 -2.204 35.080 1.00 90.00 642 TYR A O 1
ATOM 5188 N N . TRP A 1 643 ? 0.323 -0.620 35.720 1.00 89.00 643 TRP A N 1
ATOM 5189 C CA . TRP A 1 643 ? 0.322 -0.944 37.148 1.00 89.00 643 TRP A CA 1
ATOM 5190 C C . TRP A 1 643 ? -1.103 -1.218 37.621 1.00 89.00 643 TRP A C 1
ATOM 5192 O O . TRP A 1 643 ? -1.985 -0.377 37.472 1.00 89.00 643 TRP A O 1
ATOM 5202 N N . ASP A 1 644 ? -1.306 -2.356 38.274 1.00 84.88 644 ASP A N 1
ATOM 5203 C CA . ASP A 1 644 ? -2.571 -2.792 38.879 1.00 84.88 644 ASP A CA 1
ATOM 5204 C C . ASP A 1 644 ? -2.827 -2.185 40.277 1.00 84.88 644 ASP A C 1
ATOM 5206 O O . ASP A 1 644 ? -3.763 -2.572 40.975 1.00 84.88 644 ASP A O 1
ATOM 5210 N N . PHE A 1 645 ? -2.008 -1.211 40.688 1.00 78.69 645 PHE A N 1
ATOM 5211 C CA . PHE A 1 645 ? -2.088 -0.492 41.962 1.00 78.69 645 PHE A CA 1
ATOM 5212 C C . PHE A 1 645 ? -1.914 1.029 41.762 1.00 78.69 645 PHE A C 1
ATOM 5214 O O . PHE A 1 645 ? -1.766 1.511 40.642 1.00 78.69 645 PHE A O 1
ATOM 5221 N N . ASN A 1 646 ? -1.901 1.803 42.860 1.00 73.56 646 ASN A N 1
ATOM 5222 C CA . ASN A 1 646 ? -1.771 3.276 42.869 1.00 73.56 646 ASN A CA 1
ATOM 5223 C C . ASN A 1 646 ? -2.951 4.058 42.252 1.00 73.56 646 ASN A C 1
ATOM 5225 O O . ASN A 1 646 ? -2.750 5.104 41.636 1.00 73.56 646 ASN A O 1
ATOM 5229 N N . HIS A 1 647 ? -4.176 3.588 42.484 1.00 75.50 647 HIS A N 1
ATOM 5230 C CA . HIS A 1 647 ? -5.401 4.340 42.204 1.00 75.50 647 HIS A CA 1
ATOM 5231 C C . HIS A 1 647 ? -5.619 5.500 43.193 1.00 75.50 647 HIS A C 1
ATOM 5233 O O . HIS A 1 647 ? -4.968 5.586 44.246 1.00 75.50 647 HIS A O 1
ATOM 5239 N N . SER A 1 648 ? -6.555 6.392 42.877 1.00 74.12 648 SER A N 1
ATOM 5240 C CA . SER A 1 648 ? -6.852 7.556 43.706 1.00 74.12 648 SER A CA 1
ATOM 5241 C C . SER A 1 648 ? -7.613 7.150 44.968 1.00 74.12 648 SER A C 1
ATOM 5243 O O . SER A 1 648 ? -8.696 6.580 44.913 1.00 74.12 648 SER A O 1
ATOM 5245 N N . GLN A 1 649 ? -7.073 7.479 46.141 1.00 71.69 649 GLN A N 1
ATOM 5246 C CA . GLN A 1 649 ? -7.722 7.200 47.426 1.00 71.69 649 GLN A CA 1
ATOM 5247 C C . GLN A 1 649 ? -8.356 8.467 47.989 1.00 71.69 649 GLN A C 1
ATOM 5249 O O . GLN A 1 649 ? -7.731 9.523 47.934 1.00 71.69 649 GLN A O 1
ATOM 5254 N N . GLY A 1 650 ? -9.532 8.365 48.608 1.00 65.56 650 GLY A N 1
ATOM 5255 C CA . GLY A 1 650 ? -10.164 9.515 49.250 1.00 65.56 650 GLY A CA 1
ATOM 5256 C C . GLY A 1 650 ? -11.684 9.541 49.183 1.00 65.56 650 GLY A C 1
ATOM 5257 O O . GLY A 1 650 ? -12.292 8.723 48.496 1.00 65.56 650 GLY A O 1
ATOM 5258 N N . GLY A 1 651 ? -12.285 10.497 49.897 1.00 59.91 651 GLY A N 1
ATOM 5259 C CA . GLY A 1 651 ? -13.693 10.858 49.706 1.00 59.91 651 GLY A CA 1
ATOM 5260 C C . GLY A 1 651 ? -13.854 11.706 48.443 1.00 59.91 651 GLY A C 1
ATOM 5261 O O . GLY A 1 651 ? -12.980 12.525 48.143 1.00 59.91 651 GLY A O 1
ATOM 5262 N N . ILE A 1 652 ? -14.938 11.490 47.699 1.00 64.31 652 ILE A N 1
ATOM 5263 C CA . ILE A 1 652 ? -15.209 12.220 46.454 1.00 64.31 652 ILE A CA 1
ATOM 5264 C C . ILE A 1 652 ? -15.588 13.673 46.759 1.00 64.31 652 ILE A C 1
ATOM 5266 O O . ILE A 1 652 ? -16.408 13.933 47.639 1.00 64.31 652 ILE A O 1
ATOM 5270 N N . VAL A 1 653 ? -15.018 14.605 45.998 1.00 67.62 653 VAL A N 1
ATOM 5271 C CA . VAL A 1 653 ? -15.454 16.003 45.924 1.00 67.62 653 VAL A CA 1
ATOM 5272 C C . VAL A 1 653 ? -15.768 16.307 44.461 1.00 67.62 653 VAL A C 1
ATOM 5274 O O . VAL A 1 653 ? -14.889 16.199 43.605 1.00 67.62 653 VAL A O 1
ATOM 5277 N N . GLU A 1 654 ? -17.019 16.659 44.166 1.00 57.94 654 GLU A N 1
ATOM 5278 C CA . GLU A 1 654 ? -17.390 17.198 42.855 1.00 57.94 654 GLU A CA 1
ATOM 5279 C C . GLU A 1 654 ? -16.772 18.592 42.706 1.00 57.94 654 GLU A C 1
ATOM 5281 O O . GLU A 1 654 ? -16.965 19.455 43.561 1.00 57.94 654 GLU A O 1
ATOM 5286 N N . ASN A 1 655 ? -15.986 18.801 41.651 1.00 54.06 655 ASN A N 1
ATOM 5287 C CA . ASN A 1 655 ? -15.328 20.076 41.367 1.00 54.06 655 ASN A CA 1
ATOM 5288 C C . ASN A 1 655 ? -15.513 20.433 39.888 1.00 54.06 655 ASN A C 1
ATOM 5290 O O . ASN A 1 655 ? -15.153 19.635 39.024 1.00 54.06 655 ASN A O 1
ATOM 5294 N N . ASP A 1 656 ? -16.002 21.644 39.602 1.00 45.66 656 ASP A N 1
ATOM 5295 C CA . ASP A 1 656 ? -15.968 22.237 38.259 1.00 45.66 656 ASP A CA 1
ATOM 5296 C C . ASP A 1 656 ? -14.511 22.548 37.853 1.00 45.66 656 ASP A C 1
ATOM 5298 O O . ASP A 1 656 ? -13.700 22.944 38.701 1.00 45.66 656 ASP A O 1
ATOM 5302 N N . PRO A 1 657 ? -14.123 22.389 36.573 1.00 41.38 657 PRO A N 1
ATOM 5303 C CA . PRO A 1 657 ? -12.735 22.495 36.160 1.00 41.38 657 PRO A CA 1
ATOM 5304 C C . PRO A 1 657 ? -12.294 23.963 36.146 1.00 41.38 657 PRO A C 1
ATOM 5306 O O . PRO A 1 657 ? -12.422 24.666 35.148 1.00 41.38 657 PRO A O 1
ATOM 5309 N N . VAL A 1 658 ? -11.695 24.429 37.242 1.00 38.31 658 VAL A N 1
ATOM 5310 C CA . VAL A 1 658 ? -10.841 25.624 37.233 1.00 38.31 658 VAL A CA 1
ATOM 5311 C C . VAL A 1 658 ? -9.388 25.165 37.249 1.00 38.31 658 VAL A C 1
ATOM 5313 O O . VAL A 1 658 ? -8.727 25.149 38.284 1.00 38.31 658 VAL A O 1
ATOM 5316 N N . VAL A 1 659 ? -8.867 24.782 36.082 1.00 43.41 659 VAL A N 1
ATOM 5317 C CA . VAL A 1 659 ? -7.412 24.713 35.890 1.00 43.41 659 VAL A CA 1
ATOM 5318 C C . VAL A 1 659 ? -6.959 26.108 35.465 1.00 43.41 659 VAL A C 1
ATOM 5320 O O . VAL A 1 659 ? -6.998 26.469 34.289 1.00 43.41 659 VAL A O 1
ATOM 5323 N N . SER A 1 660 ? -6.577 26.940 36.436 1.00 32.50 660 SER A N 1
ATOM 5324 C CA . SER A 1 660 ? -5.947 28.225 36.147 1.00 32.50 660 SER A CA 1
ATOM 5325 C C . SER A 1 660 ? -4.557 27.990 35.552 1.00 32.50 660 SER A C 1
ATOM 5327 O O . SER A 1 660 ? -3.666 27.419 36.178 1.00 32.50 660 SER A O 1
ATOM 5329 N N . ALA A 1 661 ? -4.361 28.461 34.322 1.00 32.81 661 ALA A N 1
ATOM 5330 C CA . ALA A 1 661 ? -3.050 28.566 33.699 1.00 32.81 661 ALA A CA 1
ATOM 5331 C C . ALA A 1 661 ? -2.215 29.649 34.410 1.00 32.81 661 ALA A C 1
ATOM 5333 O O . ALA A 1 661 ? -2.172 30.796 33.975 1.00 32.81 661 ALA A O 1
ATOM 5334 N N . THR A 1 662 ? -1.566 29.295 35.519 1.00 32.53 662 THR A N 1
ATOM 5335 C CA . THR A 1 662 ? -0.554 30.109 36.217 1.00 32.53 662 THR A CA 1
ATOM 5336 C C . THR A 1 662 ? 0.395 29.158 36.961 1.00 32.53 662 THR A C 1
ATOM 5338 O O . THR A 1 662 ? -0.061 28.446 37.845 1.00 32.53 662 THR A O 1
ATOM 5341 N N . GLY A 1 663 ? 1.697 29.062 36.692 1.00 27.19 663 GLY A N 1
ATOM 5342 C CA . GLY A 1 663 ? 2.529 29.778 35.738 1.00 27.19 663 GLY A CA 1
ATOM 5343 C C . GLY A 1 663 ? 3.846 29.038 35.482 1.00 27.19 663 GLY A C 1
ATOM 5344 O O . GLY A 1 663 ? 4.245 28.142 36.223 1.00 27.19 663 GLY A O 1
ATOM 5345 N N . ASN A 1 664 ? 4.504 29.441 34.399 1.00 33.69 664 ASN A N 1
ATOM 5346 C CA . ASN A 1 664 ? 5.873 29.077 34.069 1.00 33.69 664 ASN A CA 1
ATOM 5347 C C . ASN A 1 664 ? 6.824 29.422 35.225 1.00 33.69 664 ASN A C 1
ATOM 5349 O O . ASN A 1 664 ? 7.098 30.595 35.469 1.00 33.69 664 ASN A O 1
ATOM 5353 N N . THR A 1 665 ? 7.425 28.410 35.843 1.00 24.45 665 THR A N 1
ATOM 5354 C CA . THR A 1 665 ? 8.740 28.545 36.478 1.00 24.45 665 THR A CA 1
ATOM 5355 C C . THR A 1 665 ? 9.649 27.459 35.931 1.00 24.45 665 THR A C 1
ATOM 5357 O O . THR A 1 665 ? 9.598 26.314 36.357 1.00 24.45 665 THR A O 1
ATOM 5360 N N . ILE A 1 666 ? 10.399 27.861 34.902 1.00 25.89 666 ILE A N 1
ATOM 5361 C CA . ILE A 1 666 ? 11.803 27.537 34.621 1.00 25.89 666 ILE A CA 1
ATOM 5362 C C . ILE A 1 666 ? 12.268 26.182 35.176 1.00 25.89 666 ILE A C 1
ATOM 5364 O O . ILE A 1 666 ? 12.547 26.037 36.364 1.00 25.89 666 ILE A O 1
ATOM 5368 N N . TYR A 1 667 ? 12.456 25.228 34.264 1.00 27.23 667 TYR A N 1
ATOM 5369 C CA . TYR A 1 667 ? 13.354 24.098 34.464 1.00 27.23 667 TYR A CA 1
ATOM 5370 C C . TYR A 1 667 ? 14.771 24.626 34.728 1.00 27.23 667 TYR A C 1
ATOM 5372 O O . TYR A 1 667 ? 15.477 25.028 33.804 1.00 27.23 667 TYR A O 1
ATOM 5380 N N . SER A 1 668 ? 15.199 24.609 35.987 1.00 25.31 668 SER A N 1
ATOM 5381 C CA . SER A 1 668 ? 16.611 24.531 36.345 1.00 25.31 668 SER A CA 1
ATOM 5382 C C . SER A 1 668 ? 16.847 23.236 37.120 1.00 25.31 668 SER A C 1
ATOM 5384 O O . SER A 1 668 ? 16.204 22.942 38.126 1.00 25.31 668 SER A O 1
ATOM 5386 N N . ASN A 1 669 ? 17.767 22.434 36.588 1.00 31.34 669 ASN A N 1
ATOM 5387 C CA . ASN A 1 669 ? 18.308 21.232 37.202 1.00 31.34 669 ASN A CA 1
ATOM 5388 C C . ASN A 1 669 ? 18.972 21.565 38.543 1.00 31.34 669 ASN A C 1
ATOM 5390 O O . ASN A 1 669 ? 20.164 21.835 38.551 1.00 31.34 669 ASN A O 1
ATOM 5394 N N . GLU A 1 670 ? 18.257 21.488 39.665 1.00 23.69 670 GLU A N 1
ATOM 5395 C CA . GLU A 1 670 ? 18.877 21.267 40.976 1.00 23.69 670 GLU A CA 1
ATOM 5396 C C . GLU A 1 670 ? 17.958 20.437 41.880 1.00 23.69 670 GLU A C 1
ATOM 5398 O O . GLU A 1 670 ? 16.886 20.857 42.314 1.00 23.69 670 GLU A O 1
ATOM 5403 N N . THR A 1 671 ? 18.413 19.230 42.207 1.00 33.44 671 THR A N 1
ATOM 5404 C CA . THR A 1 671 ? 17.883 18.391 43.282 1.00 33.44 671 THR A CA 1
ATOM 5405 C C . THR A 1 671 ? 17.911 19.137 44.618 1.00 33.44 671 THR A C 1
ATOM 5407 O O . THR A 1 671 ? 18.952 19.204 45.273 1.00 33.44 671 THR A O 1
ATOM 5410 N N . LYS A 1 672 ? 16.755 19.617 45.086 1.00 23.38 672 LYS A N 1
ATOM 5411 C CA . LYS A 1 672 ? 16.515 19.909 46.507 1.00 23.38 672 LYS A CA 1
ATOM 5412 C C . LYS A 1 672 ? 15.257 19.186 46.976 1.00 23.38 672 LYS A C 1
ATOM 5414 O O . LYS A 1 672 ? 14.139 19.542 46.622 1.00 23.38 672 LYS A O 1
ATOM 5419 N N . ARG A 1 673 ? 15.461 18.155 47.802 1.00 33.00 673 ARG A N 1
ATOM 5420 C CA . ARG A 1 673 ? 14.410 17.523 48.608 1.00 33.00 673 ARG A CA 1
ATOM 5421 C C . ARG A 1 673 ? 13.869 18.561 49.594 1.00 33.00 673 ARG A C 1
ATOM 5423 O O . ARG A 1 673 ? 14.484 18.794 50.629 1.00 33.00 673 ARG A O 1
ATOM 5430 N N . ALA A 1 674 ? 12.729 19.165 49.280 1.00 25.55 674 ALA A N 1
ATOM 5431 C CA . ALA A 1 674 ? 11.914 19.866 50.262 1.00 25.55 674 ALA A CA 1
ATOM 5432 C C . ALA A 1 674 ? 10.824 18.900 50.747 1.00 25.55 674 ALA A C 1
ATOM 5434 O O . ALA A 1 674 ? 9.879 18.597 50.023 1.00 25.55 674 ALA A O 1
ATOM 5435 N N . ILE A 1 675 ? 10.992 18.376 51.962 1.00 28.55 675 ILE A N 1
ATOM 5436 C CA . ILE A 1 675 ? 9.932 17.662 52.676 1.00 28.55 675 ILE A CA 1
ATOM 5437 C C . ILE A 1 675 ? 8.943 18.731 53.138 1.00 28.55 675 ILE A C 1
ATOM 5439 O O . ILE A 1 675 ? 9.254 19.526 54.022 1.00 28.55 675 ILE A O 1
ATOM 5443 N N . VAL A 1 676 ? 7.773 18.782 52.504 1.00 29.30 676 VAL A N 1
ATOM 5444 C CA . VAL A 1 676 ? 6.638 19.558 53.006 1.00 29.30 676 VAL A CA 1
ATOM 5445 C C . VAL A 1 676 ? 5.815 18.624 53.884 1.00 29.30 676 VAL A C 1
ATOM 5447 O O . VAL A 1 676 ? 5.132 17.733 53.379 1.00 29.30 676 VAL A O 1
ATOM 5450 N N . ASP A 1 677 ? 5.878 18.832 55.198 1.00 27.19 677 ASP A N 1
ATOM 5451 C CA . ASP A 1 677 ? 4.961 18.217 56.156 1.00 27.19 677 ASP A CA 1
ATOM 5452 C C . ASP A 1 677 ? 3.528 18.701 55.875 1.00 27.19 677 ASP A C 1
ATOM 5454 O O . ASP A 1 677 ? 3.089 19.748 56.359 1.00 27.19 677 ASP A O 1
ATOM 5458 N N . LYS A 1 678 ? 2.757 17.934 55.094 1.00 31.84 678 LYS A N 1
ATOM 5459 C CA . LYS A 1 678 ? 1.300 18.105 55.021 1.00 31.84 678 LYS A CA 1
ATOM 5460 C C . LYS A 1 678 ? 0.664 17.477 56.261 1.00 31.84 678 LYS A C 1
ATOM 5462 O O . LYS A 1 678 ? 0.275 16.311 56.264 1.00 31.84 678 LYS A O 1
ATOM 5467 N N . LYS A 1 679 ? 0.513 18.279 57.319 1.00 29.84 679 LYS A N 1
ATOM 5468 C CA . LYS A 1 679 ? -0.453 17.999 58.390 1.00 29.84 679 LYS A CA 1
ATOM 5469 C C . LYS A 1 679 ? -1.861 17.911 57.782 1.00 29.84 679 LYS A C 1
ATOM 5471 O O . LYS A 1 679 ? -2.386 18.910 57.308 1.00 29.84 679 LYS A O 1
ATOM 5476 N N . GLY A 1 680 ? -2.446 16.713 57.818 1.00 36.53 680 GLY A N 1
ATOM 5477 C CA . GLY A 1 680 ? -3.889 16.473 57.725 1.00 36.53 680 GLY A CA 1
ATOM 5478 C C . GLY A 1 680 ? -4.584 16.925 56.439 1.00 36.53 680 GLY A C 1
ATOM 5479 O O . GLY A 1 680 ? -5.519 17.712 56.517 1.00 36.53 680 GLY A O 1
ATOM 5480 N N . SER A 1 681 ? -4.206 16.405 55.266 1.00 36.28 681 SER A N 1
ATOM 5481 C CA . SER A 1 681 ? -5.130 16.433 54.124 1.00 36.28 681 SER A CA 1
ATOM 5482 C C . SER A 1 681 ? -5.965 15.159 54.142 1.00 36.28 681 SER A C 1
ATOM 5484 O O . SER A 1 681 ? -5.432 14.078 53.877 1.00 36.28 681 SER A O 1
ATOM 5486 N N . SER A 1 682 ? -7.267 15.260 54.417 1.00 43.56 682 SER A N 1
ATOM 5487 C CA . SER A 1 682 ? -8.212 14.262 53.910 1.00 43.56 682 SER A CA 1
ATOM 5488 C C . SER A 1 682 ? -7.904 14.093 52.423 1.00 43.56 682 SER A C 1
ATOM 5490 O O . SER A 1 682 ? -7.963 15.082 51.692 1.00 43.56 682 SER A O 1
ATOM 5492 N N . LYS A 1 683 ? -7.474 12.905 51.980 1.00 54.19 683 LYS A N 1
ATOM 5493 C CA . LYS A 1 683 ? -7.271 12.676 50.548 1.00 54.19 683 LYS A CA 1
ATOM 5494 C C . LYS A 1 683 ? -8.640 12.909 49.892 1.00 54.19 683 LYS A C 1
ATOM 5496 O O . LYS A 1 683 ? -9.589 12.200 50.213 1.00 54.19 683 LYS A O 1
ATOM 5501 N N . GLN A 1 684 ? -8.775 13.980 49.120 1.00 60.66 684 GLN A N 1
ATOM 5502 C CA . GLN A 1 684 ? -9.994 14.322 48.392 1.00 60.66 684 GLN A CA 1
ATOM 5503 C C . GLN A 1 684 ? -9.765 13.924 46.939 1.00 60.66 684 GLN A C 1
ATOM 5505 O O . GLN A 1 684 ? -8.746 14.295 46.354 1.00 60.66 684 GLN A O 1
ATOM 5510 N N . PHE A 1 685 ? -10.676 13.125 46.393 1.00 67.81 685 PHE A N 1
ATOM 5511 C CA . PHE A 1 685 ? -10.660 12.715 44.996 1.00 67.81 685 PHE A CA 1
ATOM 5512 C C . PHE A 1 685 ? -11.582 13.641 44.208 1.00 67.81 685 PHE A C 1
ATOM 5514 O O . PHE A 1 685 ? -12.790 13.652 44.442 1.00 67.81 685 PHE A O 1
ATOM 5521 N N . ASN A 1 686 ? -11.005 14.427 43.301 1.00 73.19 686 ASN A N 1
ATOM 5522 C CA . ASN A 1 686 ? -11.771 15.325 42.448 1.00 73.19 686 ASN A CA 1
ATOM 5523 C C . ASN A 1 686 ? -12.411 14.518 41.322 1.00 73.19 686 ASN A C 1
ATOM 5525 O O . ASN A 1 686 ? -11.705 13.988 40.463 1.00 73.19 686 ASN A O 1
ATOM 5529 N N . TYR A 1 687 ? -13.735 14.438 41.348 1.00 78.44 687 TYR A N 1
ATOM 5530 C CA . TYR A 1 687 ? -14.530 13.755 40.339 1.00 78.44 687 TYR A CA 1
ATOM 5531 C C . TYR A 1 687 ? -15.305 14.777 39.515 1.00 78.44 687 TYR A C 1
ATOM 5533 O O . TYR A 1 687 ? -15.911 15.695 40.068 1.00 78.44 687 TYR A O 1
ATOM 5541 N N . HIS A 1 688 ? -15.286 14.611 38.198 1.00 82.31 688 HIS A N 1
ATOM 5542 C CA . HIS A 1 688 ? -15.966 15.491 37.264 1.00 82.31 688 HIS A CA 1
ATOM 5543 C C . HIS A 1 688 ? -16.758 14.686 36.235 1.00 82.31 688 HIS A C 1
ATOM 5545 O O . HIS A 1 688 ? -16.218 13.817 35.542 1.00 82.31 688 HIS A O 1
ATOM 5551 N N . GLN A 1 689 ? -18.028 15.040 36.066 1.00 83.00 689 GLN A N 1
ATOM 5552 C CA . GLN A 1 689 ? -18.883 14.494 35.022 1.00 83.00 689 GLN A CA 1
ATOM 5553 C C . GLN A 1 689 ? -18.965 15.473 33.849 1.00 83.00 689 GLN A C 1
ATOM 5555 O O . GLN A 1 689 ? -19.517 16.563 33.964 1.00 83.00 689 GLN A O 1
ATOM 5560 N N . MET A 1 690 ? -18.413 15.085 32.697 1.00 81.75 690 MET A N 1
ATOM 5561 C CA . MET A 1 690 ? -18.567 15.858 31.462 1.00 81.75 690 MET A CA 1
ATOM 5562 C C . MET A 1 690 ? -19.883 15.501 30.761 1.00 81.75 690 MET A C 1
ATOM 5564 O O . MET A 1 690 ? -20.301 14.338 30.802 1.00 81.75 690 MET A O 1
ATOM 5568 N N . PRO A 1 691 ? -20.538 16.461 30.080 1.00 79.69 691 PRO A N 1
ATOM 5569 C CA . PRO A 1 691 ? -21.651 16.134 29.205 1.00 79.69 691 PRO A CA 1
ATOM 5570 C C . PRO A 1 691 ? -21.177 15.181 28.105 1.00 79.69 691 PRO A C 1
ATOM 5572 O O . PRO A 1 691 ? -20.086 15.333 27.554 1.00 79.69 691 PRO A O 1
ATOM 5575 N N . LYS A 1 692 ? -22.013 14.194 27.770 1.00 80.19 692 LYS A N 1
ATOM 5576 C CA . LYS A 1 692 ? -21.705 13.229 26.713 1.00 80.19 692 LYS A CA 1
ATOM 5577 C C . LYS A 1 692 ? -21.533 13.965 25.381 1.00 80.19 692 LYS A C 1
ATOM 5579 O O . LYS A 1 692 ? -22.421 14.716 24.971 1.00 80.19 692 LYS A O 1
ATOM 5584 N N . ASN A 1 693 ? -20.404 13.746 24.711 1.00 86.25 693 ASN A N 1
ATOM 5585 C CA . ASN A 1 693 ? -20.146 14.342 23.406 1.00 86.25 693 ASN A CA 1
ATOM 5586 C C . ASN A 1 693 ? -21.177 13.819 22.388 1.00 86.25 693 ASN A C 1
ATOM 5588 O O . ASN A 1 693 ? -21.441 12.619 22.323 1.00 86.25 693 ASN A O 1
ATOM 5592 N N . LYS A 1 694 ? -21.782 14.728 21.615 1.00 88.00 694 LYS A N 1
ATOM 5593 C CA . LYS A 1 694 ? -22.793 14.382 20.606 1.00 88.00 694 LYS A CA 1
ATOM 5594 C C . LYS A 1 694 ? -22.191 13.682 19.388 1.00 88.00 694 LYS A C 1
ATOM 5596 O O . LYS A 1 694 ? -22.854 12.835 18.804 1.00 88.00 694 LYS A O 1
ATOM 5601 N N . GLU A 1 695 ? -20.964 14.037 19.019 1.00 88.94 695 GLU A N 1
ATOM 5602 C CA . GLU A 1 695 ? -20.255 13.468 17.868 1.00 88.94 695 GLU A CA 1
ATOM 5603 C C . GLU A 1 695 ? -19.466 12.208 18.229 1.00 88.94 695 GLU A C 1
ATOM 5605 O O . GLU A 1 695 ? -19.370 11.305 17.400 1.00 88.94 695 GLU A O 1
ATOM 5610 N N . TYR A 1 696 ? -18.944 12.146 19.461 1.00 92.56 696 TYR A N 1
ATOM 5611 C CA . TYR A 1 696 ? -18.146 11.026 19.978 1.00 92.56 696 TYR A CA 1
ATOM 5612 C C . TYR A 1 696 ? -18.736 10.436 21.275 1.00 92.56 696 TYR A C 1
ATOM 5614 O O . TYR A 1 696 ? -18.118 10.523 22.338 1.00 92.56 696 TYR A O 1
ATOM 5622 N N . PRO A 1 697 ? -19.970 9.903 21.251 1.00 92.94 697 PRO A N 1
ATOM 5623 C CA . PRO A 1 697 ? -20.624 9.359 22.438 1.00 92.94 697 PRO A CA 1
ATOM 5624 C C . PRO A 1 697 ? -19.939 8.128 23.059 1.00 92.94 697 PRO A C 1
ATOM 5626 O O . PRO A 1 697 ? -20.211 7.837 24.225 1.00 92.94 697 PRO A O 1
ATOM 5629 N N . PHE A 1 698 ? -19.111 7.386 22.323 1.00 94.25 698 PHE A N 1
ATOM 5630 C CA . PHE A 1 698 ? -18.460 6.157 22.797 1.00 94.25 698 PHE A CA 1
ATOM 5631 C C . PHE A 1 698 ? -17.043 6.394 23.340 1.00 94.25 698 PHE A C 1
ATOM 5633 O O . PHE A 1 698 ? -16.476 5.495 23.970 1.00 94.25 698 PHE A O 1
ATOM 5640 N N . THR A 1 699 ? -16.500 7.602 23.165 1.00 94.81 699 THR A N 1
ATOM 5641 C CA . THR A 1 699 ? -15.121 7.953 23.520 1.00 94.81 699 THR A CA 1
ATOM 5642 C C . THR A 1 699 ? -15.065 9.145 24.477 1.00 94.81 699 THR A C 1
ATOM 5644 O O . THR A 1 699 ? -15.582 10.223 24.192 1.00 94.81 699 THR A O 1
ATOM 5647 N N . LEU A 1 700 ? -14.363 8.987 25.600 1.00 94.94 700 LEU A N 1
ATOM 5648 C CA . LEU A 1 700 ? -13.919 10.107 26.428 1.00 94.94 700 LEU A CA 1
ATOM 5649 C C . LEU A 1 700 ? -12.701 10.774 25.781 1.00 94.94 700 LEU A C 1
ATOM 5651 O O . LEU A 1 700 ? -11.653 10.144 25.670 1.00 94.94 700 LEU A O 1
ATOM 5655 N N . ASP A 1 701 ? -12.799 12.053 25.417 1.00 93.81 701 ASP A N 1
ATOM 5656 C CA . ASP A 1 701 ? -11.646 12.854 24.986 1.00 93.81 701 ASP A CA 1
ATOM 5657 C C . ASP A 1 701 ? -11.148 13.727 26.145 1.00 93.81 701 ASP A C 1
ATOM 5659 O O . ASP A 1 701 ? -11.709 14.788 26.432 1.00 93.81 701 ASP A O 1
ATOM 5663 N N . LEU A 1 702 ? -10.077 13.289 26.815 1.00 92.50 702 LEU A N 1
ATOM 5664 C CA . LEU A 1 702 ? -9.515 13.982 27.980 1.00 92.50 702 LEU A CA 1
ATOM 5665 C C . LEU A 1 702 ? -9.040 15.398 27.657 1.00 92.50 702 LEU A C 1
ATOM 5667 O O . LEU A 1 702 ? -8.979 16.239 28.551 1.00 92.50 702 LEU A O 1
ATOM 5671 N N . ARG A 1 703 ? -8.773 15.716 26.389 1.00 89.62 703 ARG A N 1
ATOM 5672 C CA . ARG A 1 703 ? -8.357 17.063 25.981 1.00 89.62 703 ARG A CA 1
ATOM 5673 C C . ARG A 1 703 ? -9.482 18.081 26.183 1.00 89.62 703 ARG A C 1
ATOM 5675 O O . ARG A 1 703 ? -9.205 19.262 26.374 1.00 89.62 703 ARG A O 1
ATOM 5682 N N . GLN A 1 704 ? -10.742 17.639 26.218 1.00 86.88 704 GLN A N 1
ATOM 5683 C CA . GLN A 1 704 ? -11.888 18.517 26.456 1.00 86.88 704 GLN A CA 1
ATOM 5684 C C . GLN A 1 704 ? -11.927 19.083 27.881 1.00 86.88 704 GLN A C 1
ATOM 5686 O O . GLN A 1 704 ? -12.506 20.145 28.083 1.00 86.88 704 GLN A O 1
ATOM 5691 N N . ARG A 1 705 ? -11.253 18.457 28.858 1.00 81.31 705 ARG A N 1
ATOM 5692 C CA . ARG A 1 705 ? -11.164 18.987 30.236 1.00 81.31 705 ARG A CA 1
ATOM 5693 C C . ARG A 1 705 ? -10.418 20.323 30.332 1.00 81.31 705 ARG A C 1
ATOM 5695 O O . ARG A 1 705 ? -10.494 21.001 31.348 1.00 81.31 705 ARG A O 1
ATOM 5702 N N . TRP A 1 706 ? -9.675 20.678 29.282 1.00 75.75 706 TRP A N 1
ATOM 5703 C CA . TRP A 1 706 ? -8.940 21.936 29.165 1.00 75.75 706 TRP A CA 1
ATOM 5704 C C . TRP A 1 706 ? -9.786 23.066 28.562 1.00 75.75 706 TRP A C 1
ATOM 5706 O O . TRP A 1 706 ? -9.336 24.214 28.517 1.00 75.75 706 TRP A O 1
ATOM 5716 N N . ILE A 1 707 ? -10.993 22.761 28.074 1.00 74.94 707 ILE A N 1
ATOM 5717 C CA . ILE A 1 707 ? -11.917 23.764 27.550 1.00 74.94 707 ILE A CA 1
ATOM 5718 C C . ILE A 1 707 ? -12.436 24.574 28.737 1.00 74.94 707 ILE A C 1
ATOM 5720 O O . ILE A 1 707 ? -12.945 24.025 29.709 1.00 74.94 707 ILE A O 1
ATOM 5724 N N . LYS A 1 708 ? -12.290 25.899 28.663 1.00 66.12 708 LYS A N 1
ATOM 5725 C CA . LYS A 1 708 ? -12.862 26.794 29.668 1.00 66.12 708 LYS A CA 1
ATOM 5726 C C . LYS A 1 708 ? -14.383 26.710 29.571 1.00 66.12 708 LYS A C 1
ATOM 5728 O O . LYS A 1 708 ? -14.935 27.016 28.515 1.00 66.12 708 LYS A O 1
ATOM 5733 N N . ASN A 1 709 ? -15.040 26.319 30.658 1.00 56.72 709 ASN A N 1
ATOM 5734 C CA . ASN A 1 709 ? -16.477 26.521 30.794 1.00 56.72 709 ASN A CA 1
ATOM 5735 C C . ASN A 1 709 ? -16.716 28.040 30.807 1.00 56.72 709 ASN A C 1
ATOM 5737 O O . ASN A 1 709 ? -16.162 28.733 31.663 1.00 56.72 709 ASN A O 1
ATOM 5741 N N . ASN A 1 710 ? -17.444 28.549 29.810 1.00 40.75 710 ASN A N 1
ATOM 5742 C CA . ASN A 1 710 ? -17.893 29.943 29.766 1.00 40.75 710 ASN A CA 1
ATOM 5743 C C . ASN A 1 710 ? -19.154 30.129 30.601 1.00 40.75 710 ASN A C 1
ATOM 5745 O O . ASN A 1 710 ? -20.041 29.250 30.500 1.00 40.75 710 ASN A O 1
#